Protein 4ZR1 (pdb70)

Organism: Saccharomyces cerevisiae (strain ATCC 204508 / S288c) (NCBI:txid559292)

Solvent-accessible surface area: 27448 Å² total; per-residue (Å²): 138,52,47,3,56,13,63,145,89,44,52,57,128,115,102,27,52,97,58,23,91,53,91,90,12,108,162,91,3,122,7,1,33,1,82,150,46,0,10,105,41,0,65,187,25,140,30,139,19,40,14,0,14,5,1,0,0,1,4,4,18,51,14,213,42,22,0,26,7,71,52,74,142,53,22,35,50,18,79,12,13,109,108,28,0,26,51,29,36,64,56,26,8,104,136,17,24,36,32,0,58,164,62,35,91,108,140,125,0,60,124,23,36,75,48,5,48,110,76,23,29,69,39,6,6,22,44,4,60,94,69,14,11,76,16,92,162,19,71,119,39,38,132,18,1,7,70,8,0,76,42,12,0,10,8,2,0,1,3,23,5,101,79,21,13,4,30,30,39,34,40,14,40,29,37,20,15,76,75,85,133,102,38,54,81,126,63,72,101,76,117,0,40,0,9,18,0,0,20,6,75,2,2,6,54,16,1,24,21,5,13,64,0,10,57,33,182,11,67,93,166,42,119,154,22,38,92,8,1,13,2,0,3,14,3,7,13,87,35,0,8,2,1,42,42,81,105,28,0,108,84,98,62,10,82,5,15,122,136,13,93,79,6,133,56,66,24,73,60,24,130,91,89,209,172,49,42,3,67,9,70,147,115,47,62,58,96,118,78,24,66,74,54,23,94,49,72,93,9,83,151,88,2,96,7,1,14,1,90,104,45,0,9,116,26,0,57,209,16,146,35,136,24,41,14,0,15,8,1,0,0,2,4,3,19,52,17,214,36,21,0,34,5,51,49,78,132,50,20,31,46,19,89,8,12,105,113,28,0,23,60,23,36,64,55,20,8,105,135,20,25,24,25,0,60,168,74,32,100,111,147,68,0,60,117,25,38,80,55,7,47,111,70,22,31,73,38,7,7,23,38,6,67,95,63,16,11,77,16,96,165,17,73,113,40,36,129,19,1,7,69,7,0,66,26,10,0,9,10,2,0,4,2,32,12,106,77,22,11,3,21,27,42,32,37,16,43,22,33,23,15,80,69,68,136,103,38,52,77,132,69,71,98,74,102,0,42,0,13,22,0,0,17,5,72,2,6,8,53,18,1,24,26,4,12,64,1,9,57,41,147,9,63,100,155,49,105,134,20,11,121,8,0,6,20,0,2,14,15,8,15,89,41,0,10,3,1,43,42,69,95,28,0,101,77,103,60,10,93,10,14,144,140,28,90,77,6,147,45,59,26,62,62,27,131,99,78,152,241

B-factor: mean 84.88, std 21.83, range [46.1, 182.09]

GO terms:
  GO:0006673 inositol phosphoceramide metabolic process (P, IGI)
  GO:0080132 fatty acid 2-hydroxylase activity (F, IMP)
  GO:0102772 sphingolipid C4-monooxygenase activity (F, IMP)
  GO:0005783 endoplasmic reticulum (C, HDA)
  GO:0006673 inositol phosphoceramide metabolic process (P, IMP)
  GO:0000038 very long-chain fatty acid metabolic process (P, IMP)
  GO:0008270 zinc ion binding (F, IDA)
  GO:0046513 ceramide biosynthetic process (P, IMP)

InterPro domains:
  IPR001199 Cytochrome b5-like heme/steroid binding domain [PF00173] (14-90)
  IPR001199 Cytochrome b5-like heme/steroid binding domain [PR00363] (35-45)
  IPR001199 Cytochrome b5-like heme/steroid binding domain [PR00363] (45-59)
  IPR001199 Cytochrome b5-like heme/steroid binding domain [PS50255] (9-90)
  IPR001199 Cytochrome b5-like heme/steroid binding domain [SM01117] (12-90)
  IPR006694 Fatty acid hydroxylase [PF04116] (229-370)
  IPR014430 Sterol desaturase Scs7 [PIRSF005149] (2-384)
  IPR014430 Sterol desaturase Scs7 [PTHR12863] (12-370)
  IPR018506 Cytochrome b5, heme-binding site [PS00191] (41-48)
  IPR036400 Cytochrome b5-like heme/steroid binding domain superfamily [G3DSA:3.10.120.10] (3-91)
  IPR036400 Cytochrome b5-like heme/steroid binding domain superfamily [SSF55856] (6-95)

Radius of gyration: 26.5 Å; Cα contacts (8 Å, |Δi|>4): 836; chains: 2; bounding box: 60×78×60 Å

Secondary structure (DSSP, 8-state):
--TTS--SS---GGGGSPPP-HHHHHHHH-S--TTS-HHHHHHT----HHHHHHHHTS-----SS---SS-STTGGGG---TTHHHHHHHHHHHHHHHHHHHHS-HHHHHHHHHHHHHHHHHHHHHIIIIIIT-GGG--S-HHHHHHHIIIIIHHHH-TT-TTSSSPPHHHHHHHHHHHHHHHHHHS-HHHHHHHHHHHHHHHHHHHHHHHHHHS----HHHHHHHHHHHHHHHT-SSS---SS-SHHHHHTT----TTPPPPP--EETTEE--/--TTS--SS---GGGSSPPPPHHHHHHHH-S--TTS-HHHHHHT----HHHHHHHHTS-----SS---SSSSTTGGGG---TTHHHHHHHHHHHHHHHHHHTTS-HHHHHHHHHHHHHHHHHHHHHIIIIIIT-GGG--S-HHHHHHHIIIIIHHHHSTT-TTSSSPPHHHHHHHHHHHHHHHHHHS-HHHHHHHHHHHHHHHHHHHHHHHHHHH----GGGHHHHHHHHHHHHT-TTS---SS-SHHHHHTT----TT-------EETTEE---

Nearest PDB structures (foldseek):
  4zr0-assembly1_A  TM=1.002E+00  e=5.124E-41  Saccharomyces cerevisiae S288C
  4zr0-assembly1_A  TM=1.000E+00  e=2.559E-38  Saccharomyces cerevisiae S288C

Sequence (549 aa):
FDSTTFVKELPAEEKLSIATDYSNDYKKHKFLDLNRPLLMQILRSDFKKDFYVDQIHRPRHYGKGSAPLFGNFLEPLTKTAWWVVPVAWLPVVVYHMGVALKNMNQLFACFLFCVGVFVWTLIEYGLHRFLFHFDDWLPESNIAFATHFLLHGCHHYLPMDKYRLVMPPTLFVILCAPFYKLVFALLPLYWAYAGFAGGLFGYVCYDECHFFLHHSKLPPFMRKLKKYHLEHHYKNYQLGFGVTSWFWDEVFGTYLGPDAPLSKMKYESGLEVLFDSTTFVKELPAEEKLSIATDYSNDYKKHKFLDLNRPLLMQILRSDFKKDFYVDQIHRPRHYGKGSAPLFGNFLEPLTKTAWWVVPVAWLPVVVYHMGVALKNMNQLFACFLFCVGVFVWTLIEYGLHRFLFHFDDWLPESNIAFATHFLLHGCHHYLPMDKYRLVMPPTLFVILCAPFYKLVFALLPLYWAYAGFAGGLFGYVCYDECHFFLHHSKLPPFMRKLKKYHLEHHYKNYQLGFGVTSWFWDEVFGTYLGPDAPLSKMKYESGLEVLF

Structure (mmCIF, N/CA/C/O backbone):
data_4ZR1
#
_entry.id   4ZR1
#
_cell.length_a   202.762
_cell.length_b   202.762
_cell.length_c   202.762
_cell.angle_alpha   90.00
_cell.angle_beta   90.00
_cell.angle_gamma   90.00
#
_symmetry.space_group_name_H-M   'I 21 3'
#
loop_
_entity.id
_entity.type
_entity.pdbx_description
1 polymer 'Ceramide very long chain fatty acid hydroxylase SCS7'
2 non-polymer 'ZINC ION'
3 non-polymer 'octyl beta-D-glucopyranoside'
4 non-polymer TRIDECANE
#
loop_
_atom_site.group_PDB
_atom_site.id
_atom_site.type_symbol
_atom_site.label_atom_id
_atom_site.label_alt_id
_atom_site.label_comp_id
_atom_site.label_asym_id
_atom_site.label_entity_id
_atom_site.label_seq_id
_atom_site.pdbx_PDB_ins_code
_atom_site.Cartn_x
_atom_site.Cartn_y
_atom_site.Cartn_z
_atom_site.occupancy
_atom_site.B_iso_or_equiv
_atom_site.auth_seq_id
_atom_site.auth_comp_id
_atom_site.auth_asym_id
_atom_site.auth_atom_id
_atom_site.pdbx_PDB_model_num
ATOM 1 N N . PHE A 1 23 ? 65.845 22.933 119.836 1.00 138.63 117 PHE A N 1
ATOM 2 C CA . PHE A 1 23 ? 64.403 22.812 120.017 1.00 149.83 117 PHE A CA 1
ATOM 3 C C . PHE A 1 23 ? 63.891 23.892 120.956 1.00 153.22 117 PHE A C 1
ATOM 4 O O . PHE A 1 23 ? 63.382 24.917 120.511 1.00 158.76 117 PHE A O 1
ATOM 6 N N . ASP A 1 24 ? 64.026 23.653 122.258 1.00 150.58 118 ASP A N 1
ATOM 7 C CA . ASP A 1 24 ? 63.683 24.653 123.264 1.00 145.63 118 ASP A CA 1
ATOM 8 C C . ASP A 1 24 ? 64.887 25.552 123.553 1.00 134.66 118 ASP A C 1
ATOM 9 O O . ASP A 1 24 ? 65.956 25.069 123.933 1.00 139.90 118 ASP A O 1
ATOM 14 N N . SER A 1 25 ? 64.711 26.858 123.375 1.00 113.02 119 SER A N 1
ATOM 15 C CA . SER A 1 25 ? 65.840 27.784 123.423 1.00 95.54 119 SER A CA 1
ATOM 16 C C . SER A 1 25 ? 66.341 28.029 124.837 1.00 87.14 119 SER A C 1
ATOM 17 O O . SER A 1 25 ? 67.458 28.507 125.030 1.00 84.64 119 SER A O 1
ATOM 20 N N . THR A 1 26 ? 65.508 27.707 125.819 1.00 87.78 120 THR A N 1
ATOM 21 C CA . THR A 1 26 ? 65.831 27.959 127.221 1.00 89.06 120 THR A CA 1
ATOM 22 C C . THR A 1 26 ? 66.785 26.920 127.783 1.00 93.45 120 THR A C 1
ATOM 23 O O . THR A 1 26 ? 67.206 27.022 128.931 1.00 96.10 120 THR A O 1
ATOM 27 N N . THR A 1 27 ? 67.117 25.916 126.976 1.00 100.27 121 THR A N 1
ATOM 28 C CA . THR A 1 27 ? 67.990 24.847 127.427 1.00 102.82 121 THR A CA 1
ATOM 29 C C . THR A 1 27 ? 69.367 25.005 126.792 1.00 102.45 121 THR A C 1
ATOM 30 O O . THR A 1 27 ? 69.507 24.996 125.566 1.00 102.84 121 THR A O 1
ATOM 34 N N . PHE A 1 28 ? 70.372 25.165 127.647 1.00 92.87 122 PHE A N 1
ATOM 35 C CA . PHE A 1 28 ? 71.754 25.289 127.223 1.00 103.41 122 PHE A CA 1
ATOM 36 C C . PHE A 1 28 ? 72.204 24.023 126.495 1.00 109.39 122 PHE A C 1
ATOM 37 O O . PHE A 1 28 ? 71.719 22.933 126.790 1.00 116.32 122 PHE A O 1
ATOM 45 N N . VAL A 1 29 ? 73.109 24.172 125.530 1.00 103.22 123 VAL A N 1
ATOM 46 C CA . VAL A 1 29 ? 73.594 23.033 124.754 1.00 111.34 123 VAL A C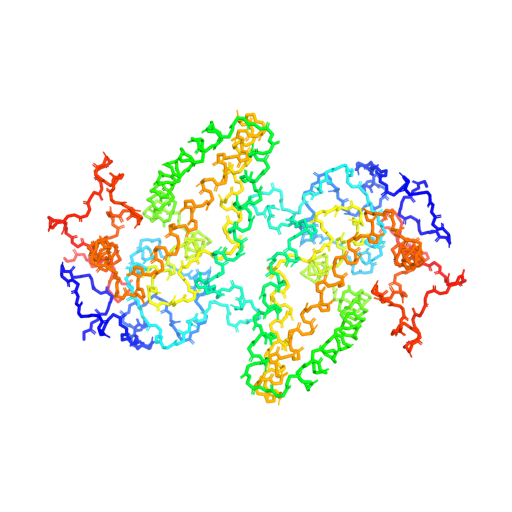A 1
ATOM 47 C C . VAL A 1 29 ? 75.120 22.924 124.831 1.00 113.87 123 VAL A C 1
ATOM 48 O O . VAL A 1 29 ? 75.810 23.933 124.980 1.00 114.67 123 VAL A O 1
ATOM 52 N N . LYS A 1 30 ? 75.645 21.701 124.742 1.00 113.24 124 LYS A N 1
ATOM 53 C CA . LYS A 1 30 ? 77.087 21.503 124.814 1.00 112.45 124 LYS A CA 1
ATOM 54 C C . LYS A 1 30 ? 77.707 22.029 123.531 1.00 112.79 124 LYS A C 1
ATOM 55 O O . LYS A 1 30 ? 78.849 22.478 123.533 1.00 117.58 124 LYS A O 1
ATOM 61 N N . GLU A 1 31 ? 76.946 21.986 122.441 1.00 110.33 125 GLU A N 1
ATOM 62 C CA . GLU A 1 31 ? 77.415 22.497 121.163 1.00 116.56 125 GLU A CA 1
ATOM 63 C C . GLU A 1 31 ? 76.308 23.324 120.515 1.00 109.99 125 GLU A C 1
ATOM 64 O O . GLU A 1 31 ? 75.138 22.953 120.554 1.00 108.89 125 GLU A O 1
ATOM 70 N N . LEU A 1 32 ? 76.689 24.468 119.958 1.00 104.12 126 LEU A N 1
ATOM 71 C CA . LEU A 1 32 ? 75.753 25.380 119.310 1.00 101.59 126 LEU A CA 1
ATOM 72 C C . LEU A 1 32 ? 74.951 24.680 118.221 1.00 104.48 126 LEU A C 1
ATOM 73 O O . LEU A 1 32 ? 75.493 23.853 117.491 1.00 111.36 126 LEU A O 1
ATOM 78 N N . PRO A 1 33 ? 73.654 25.007 118.115 1.00 101.23 127 PRO A N 1
ATOM 79 C CA . PRO A 1 33 ? 72.796 24.516 117.035 1.00 106.27 127 PRO A CA 1
ATOM 80 C C . PRO A 1 33 ? 72.954 25.362 115.778 1.00 114.15 127 PRO A C 1
ATOM 81 O O . PRO A 1 33 ? 73.886 26.163 115.690 1.00 113.36 127 PRO A O 1
ATOM 85 N N . ALA A 1 34 ? 72.045 25.185 114.824 1.00 118.56 128 ALA A N 1
ATOM 86 C CA . ALA A 1 34 ? 72.100 25.916 113.565 1.00 116.17 128 ALA A CA 1
ATOM 87 C C . ALA A 1 34 ? 71.815 27.391 113.790 1.00 122.82 128 ALA A C 1
ATOM 88 O O . ALA A 1 34 ? 71.043 27.750 114.680 1.00 126.42 128 ALA A O 1
ATOM 90 N N . GLU A 1 35 ? 72.441 28.234 112.979 1.00 126.37 129 GLU A N 1
ATOM 91 C CA . GLU A 1 35 ? 72.226 29.670 113.015 1.00 128.55 129 GLU A CA 1
ATOM 92 C C . GLU A 1 35 ? 70.726 30.048 113.030 1.00 126.98 129 GLU A C 1
ATOM 93 O O . GLU A 1 35 ? 70.321 30.962 113.741 1.00 130.32 129 GLU A O 1
ATOM 99 N N . GLU A 1 36 ? 69.907 29.321 112.274 1.00 122.67 130 GLU A N 1
ATOM 100 C CA . GLU A 1 36 ? 68.507 29.686 112.076 1.00 127.43 130 GLU A CA 1
ATOM 101 C C . GLU A 1 36 ? 67.596 29.180 113.183 1.00 128.63 130 GLU A C 1
ATOM 102 O O . GLU A 1 36 ? 66.427 29.578 113.254 1.00 127.98 130 GLU A O 1
ATOM 108 N N . LYS A 1 37 ? 68.130 28.318 114.049 1.00 125.71 131 LYS A N 1
ATOM 109 C CA . LYS A 1 37 ? 67.430 27.932 115.274 1.00 122.58 131 LYS A CA 1
ATOM 110 C C . LYS A 1 37 ? 67.536 29.025 116.342 1.00 118.74 131 LYS A C 1
ATOM 111 O O . LYS A 1 37 ? 66.871 28.961 117.380 1.00 127.18 131 LYS A O 1
ATOM 117 N N . LEU A 1 38 ? 68.363 30.031 116.079 1.00 101.37 132 LEU A N 1
ATOM 118 C CA . LEU A 1 38 ? 68.544 31.120 117.024 1.00 96.37 132 LEU A CA 1
ATOM 119 C C . LEU A 1 38 ? 67.654 32.324 116.721 1.00 92.16 132 LEU A C 1
ATOM 120 O O . LEU A 1 38 ? 67.689 33.316 117.450 1.00 87.49 132 LEU A O 1
ATOM 125 N N . SER A 1 39 ? 66.862 32.233 115.655 1.00 89.57 133 SER A N 1
ATOM 126 C CA . SER A 1 39 ? 65.891 33.274 115.323 1.00 87.64 133 SER A CA 1
ATOM 127 C C . SER A 1 39 ? 64.467 32.725 115.309 1.00 88.72 133 SER A C 1
ATOM 128 O O . SER A 1 39 ? 63.533 33.390 114.843 1.00 82.31 133 SER A O 1
ATOM 131 N N . ILE A 1 40 ? 64.305 31.508 115.822 1.00 88.21 134 ILE A N 1
ATOM 132 C CA . ILE A 1 40 ? 62.980 30.915 115.970 1.00 94.58 134 ILE A CA 1
ATOM 133 C C . ILE A 1 40 ? 62.168 31.627 117.051 1.00 92.11 134 ILE A C 1
ATOM 134 O O . ILE A 1 40 ? 62.534 31.613 118.232 1.00 87.32 134 ILE A O 1
ATOM 139 N N . ALA A 1 41 ? 61.067 32.245 116.640 1.00 92.31 135 ALA A N 1
ATOM 140 C CA . ALA A 1 41 ? 60.245 33.023 117.556 1.00 91.66 135 ALA A CA 1
ATOM 141 C C . ALA A 1 41 ? 59.690 32.154 118.680 1.00 89.74 135 ALA A C 1
ATOM 142 O O . ALA A 1 41 ? 59.199 31.056 118.446 1.00 95.25 135 ALA A O 1
ATOM 144 N N . THR A 1 42 ? 59.788 32.655 119.903 1.00 88.13 136 THR A N 1
ATOM 145 C CA . THR A 1 42 ? 59.209 31.993 121.060 1.00 82.46 136 THR A CA 1
ATOM 146 C C . THR A 1 42 ? 57.691 32.093 120.999 1.00 83.72 136 THR A C 1
ATOM 147 O O . THR A 1 42 ? 57.162 33.139 120.629 1.00 86.37 136 THR A O 1
ATOM 151 N N . ASP A 1 43 ? 56.999 30.995 121.316 1.00 87.13 137 ASP A N 1
ATOM 152 C CA . ASP A 1 43 ? 55.562 31.025 121.598 1.00 91.27 137 ASP A CA 1
ATOM 153 C C . ASP A 1 43 ? 55.339 31.725 122.942 1.00 91.04 137 ASP A C 1
ATOM 154 O O . ASP A 1 43 ? 55.732 31.195 123.980 1.00 104.05 137 ASP A O 1
ATOM 159 N N . TYR A 1 44 ? 54.711 32.901 122.935 1.00 72.89 138 TYR A N 1
ATOM 160 C CA . TYR A 1 44 ? 54.634 33.706 124.158 1.00 77.02 138 TYR A CA 1
ATOM 161 C C . TYR A 1 44 ? 53.801 33.009 125.238 1.00 90.12 138 TYR A C 1
ATOM 162 O O . TYR A 1 44 ? 54.290 32.785 126.350 1.00 94.27 138 TYR A O 1
ATOM 171 N N . SER A 1 45 ? 52.551 32.671 124.909 1.00 94.73 139 SER A N 1
ATOM 172 C CA . SER A 1 45 ? 51.659 31.991 125.851 1.00 90.55 139 SER A CA 1
ATOM 173 C C . SER A 1 45 ? 52.274 30.733 126.445 1.00 86.51 139 SER A C 1
ATOM 174 O O . SER A 1 45 ? 52.247 30.533 127.659 1.00 93.75 139 SER A O 1
ATOM 177 N N . ASN A 1 46 ? 52.826 29.885 125.593 1.00 84.88 140 ASN A N 1
ATOM 178 C CA . ASN A 1 46 ? 53.414 28.642 126.067 1.00 94.82 140 ASN A CA 1
ATOM 179 C C . ASN A 1 46 ? 54.530 28.924 127.063 1.00 89.69 140 ASN A C 1
ATOM 180 O O . ASN A 1 46 ? 54.590 28.322 128.142 1.00 86.87 140 ASN A O 1
ATOM 185 N N . ASP A 1 47 ? 55.387 29.872 126.699 1.00 85.69 141 ASP A N 1
ATOM 186 C CA . ASP A 1 47 ? 56.568 30.209 127.478 1.00 86.10 141 ASP A CA 1
ATOM 187 C C . ASP A 1 47 ? 56.212 30.762 128.861 1.00 87.08 141 ASP A C 1
ATOM 188 O O . ASP A 1 47 ? 56.863 30.427 129.852 1.00 92.51 141 ASP A O 1
ATOM 193 N N . TYR A 1 48 ? 55.183 31.602 128.934 1.00 78.09 142 TYR A N 1
ATOM 194 C CA . TYR A 1 48 ? 54.765 32.144 130.221 1.00 75.77 142 TYR A CA 1
ATOM 195 C C . TYR A 1 48 ? 54.196 31.039 131.099 1.00 83.42 142 TYR A C 1
ATOM 196 O O . TYR A 1 48 ? 54.551 30.919 132.268 1.00 92.45 142 TYR A O 1
ATOM 205 N N . LYS A 1 49 ? 53.329 30.215 130.525 1.00 89.18 143 LYS A N 1
ATOM 206 C CA . LYS A 1 49 ? 52.716 29.134 131.279 1.00 95.95 143 LYS A CA 1
ATOM 207 C C . LYS A 1 49 ? 53.756 28.114 131.729 1.00 94.20 143 LYS A C 1
ATOM 208 O O . LYS A 1 49 ? 53.676 27.591 132.838 1.00 101.81 143 LYS A O 1
ATOM 214 N N . LYS A 1 50 ? 54.737 27.842 130.875 1.00 89.05 144 LYS A N 1
ATOM 215 C CA . LYS A 1 50 ? 55.721 26.808 131.172 1.00 80.88 144 LYS A CA 1
ATOM 216 C C . LYS A 1 50 ? 56.717 27.232 132.252 1.00 88.21 144 LYS A C 1
ATOM 217 O O . LYS A 1 50 ? 56.940 26.496 133.204 1.00 95.30 144 LYS A O 1
ATOM 223 N N . HIS A 1 51 ? 57.304 28.417 132.119 1.00 82.81 145 HIS A N 1
ATOM 224 C CA . HIS A 1 51 ? 58.388 28.823 133.015 1.00 80.62 145 HIS A CA 1
ATOM 225 C C . HIS A 1 51 ? 57.941 29.810 134.094 1.00 89.50 145 HIS A C 1
ATOM 226 O O . HIS A 1 51 ? 58.681 30.069 135.048 1.00 90.63 145 HIS A O 1
ATOM 233 N N . LYS A 1 52 ? 56.731 30.348 133.943 1.00 86.82 146 LYS A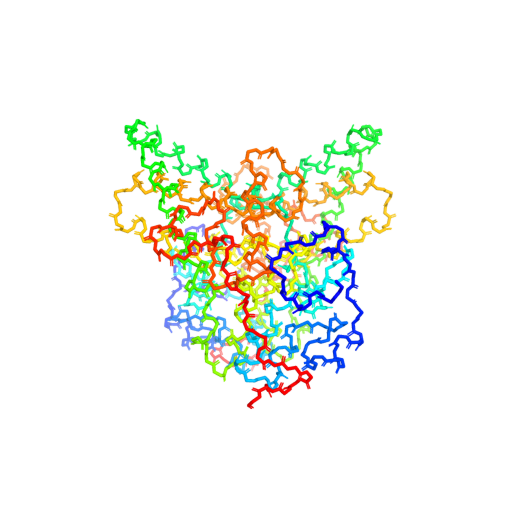 N 1
ATOM 234 C CA . LYS A 1 52 ? 56.136 31.238 134.943 1.00 94.29 146 LYS A CA 1
ATOM 235 C C . LYS A 1 52 ? 57.041 32.433 135.241 1.00 98.62 146 LYS A C 1
ATOM 236 O O . LYS A 1 52 ? 57.241 32.807 136.395 1.00 111.10 146 LYS A O 1
ATOM 242 N N . PHE A 1 53 ? 57.581 33.033 134.188 1.00 96.66 147 PHE A N 1
ATOM 243 C CA . PHE A 1 53 ? 58.558 34.106 134.340 1.00 92.57 147 PHE A CA 1
ATOM 244 C C . PHE A 1 53 ? 58.037 35.458 133.837 1.00 88.47 147 PHE A C 1
ATOM 245 O O . PHE A 1 53 ? 57.359 36.176 134.558 1.00 86.97 147 PHE A O 1
ATOM 253 N N . LEU A 1 54 ? 58.372 35.809 132.602 1.00 82.35 148 LEU A N 1
ATOM 254 C CA . LEU A 1 54 ? 57.871 37.035 132.006 1.00 72.10 148 LEU A CA 1
ATOM 255 C C . LEU A 1 54 ? 56.983 36.725 130.803 1.00 77.13 148 LEU A C 1
ATOM 256 O O . LEU A 1 54 ? 57.238 35.790 130.038 1.00 80.63 148 LEU A O 1
ATOM 261 N N . ASP A 1 55 ? 55.936 37.520 130.646 1.00 78.17 149 ASP A N 1
ATOM 262 C CA . ASP A 1 55 ? 55.052 37.405 129.502 1.00 72.70 149 ASP A CA 1
ATOM 263 C C . ASP A 1 55 ? 55.577 38.322 128.413 1.00 77.11 149 ASP A C 1
ATOM 264 O O . ASP A 1 55 ? 55.419 39.543 128.493 1.00 75.23 149 ASP A O 1
ATOM 269 N N . LEU A 1 56 ? 56.212 37.726 127.405 1.00 73.02 150 LEU A N 1
ATOM 270 C CA . LEU A 1 56 ? 56.780 38.488 126.286 1.00 64.52 150 LEU A CA 1
ATOM 271 C C . LEU A 1 56 ? 55.782 39.387 125.561 1.00 74.12 150 LEU A C 1
ATOM 272 O O . LEU A 1 56 ? 56.176 40.328 124.886 1.00 92.47 150 LEU A O 1
ATOM 277 N N . ASN A 1 57 ? 54.499 39.077 125.699 1.00 70.34 151 ASN A N 1
ATOM 278 C CA . ASN A 1 57 ? 53.436 39.798 125.015 1.00 74.02 151 ASN A CA 1
ATOM 279 C C . ASN A 1 57 ? 53.176 41.155 125.688 1.00 76.74 151 ASN A C 1
ATOM 280 O O . ASN A 1 57 ? 52.576 42.064 125.100 1.00 92.60 151 ASN A O 1
ATOM 285 N N . ARG A 1 58 ? 53.669 41.301 126.910 1.00 69.93 152 ARG A N 1
ATOM 286 C CA . ARG A 1 58 ? 53.384 42.481 127.710 1.00 74.04 152 ARG A CA 1
ATOM 287 C C . ARG A 1 58 ? 54.698 43.168 128.057 1.00 75.05 152 ARG A C 1
ATOM 288 O O . ARG A 1 58 ? 55.720 42.493 128.176 1.00 77.88 152 ARG A O 1
ATOM 296 N N . PRO A 1 59 ? 54.681 44.506 128.219 1.00 76.95 153 PRO A N 1
ATOM 297 C CA . PRO A 1 59 ? 55.929 45.244 128.501 1.00 67.46 153 PRO A CA 1
ATOM 298 C C . PRO A 1 59 ? 56.690 44.613 129.666 1.00 73.72 153 PRO A C 1
ATOM 299 O O . PRO A 1 59 ? 56.089 44.315 130.702 1.00 78.75 153 PRO A O 1
ATOM 303 N N . LEU A 1 60 ? 57.989 44.398 129.475 1.00 78.63 154 LEU A N 1
ATOM 304 C CA . LEU A 1 60 ? 58.804 43.576 130.368 1.00 74.20 154 LEU A CA 1
ATOM 305 C C . LEU A 1 60 ? 59.251 44.280 131.645 1.00 73.28 154 LEU A C 1
ATOM 306 O O . LEU A 1 60 ? 59.375 43.659 132.699 1.00 76.70 154 LEU A O 1
ATOM 311 N N . LEU A 1 61 ? 59.489 45.578 131.553 1.00 70.44 155 LEU A N 1
ATOM 312 C CA . LEU A 1 61 ? 60.091 46.310 132.660 1.00 71.41 155 LEU A CA 1
ATOM 313 C C . LEU A 1 61 ? 59.183 46.445 133.899 1.00 74.55 155 LEU A C 1
ATOM 314 O O . LEU A 1 61 ? 59.621 46.176 135.016 1.00 76.83 155 LEU A O 1
ATOM 319 N N . MET A 1 62 ? 57.930 46.858 133.719 1.00 76.77 156 MET A N 1
ATOM 320 C CA . MET A 1 62 ? 57.032 46.987 134.869 1.00 74.34 156 MET A CA 1
ATOM 321 C C . MET A 1 62 ? 56.757 45.613 135.446 1.00 73.87 156 MET A C 1
ATOM 322 O O . MET A 1 62 ? 56.594 45.428 136.653 1.00 77.00 156 MET A O 1
ATOM 327 N N . GLN A 1 63 ? 56.729 44.648 134.549 1.00 75.15 157 GLN A N 1
ATOM 328 C CA . GLN A 1 63 ? 56.496 43.260 134.875 1.00 70.56 157 GLN A CA 1
ATOM 329 C C . GLN A 1 63 ? 57.593 42.758 135.839 1.00 80.50 157 GLN A C 1
ATOM 330 O O . GLN A 1 63 ? 57.360 41.880 136.664 1.00 87.17 157 GLN A O 1
ATOM 336 N N . ILE A 1 64 ? 58.787 43.342 135.725 1.00 85.03 158 ILE A N 1
ATOM 337 C CA . ILE A 1 64 ? 59.919 43.040 136.603 1.00 81.68 158 ILE A CA 1
ATOM 338 C C . ILE A 1 64 ? 59.876 43.854 137.891 1.00 78.79 158 ILE A C 1
ATOM 339 O O . ILE A 1 64 ? 60.108 43.319 138.979 1.00 77.27 158 ILE A O 1
ATOM 344 N N . LEU A 1 65 ? 59.610 45.154 137.745 1.00 71.26 159 LEU A N 1
ATOM 345 C CA . LEU A 1 65 ? 59.454 46.066 138.878 1.00 79.89 159 LEU A CA 1
ATOM 346 C C . LEU A 1 65 ? 58.359 45.637 139.867 1.00 88.57 159 LEU A C 1
ATOM 347 O O . LEU A 1 65 ? 58.453 45.918 141.060 1.00 103.58 159 LEU A O 1
ATOM 352 N N . ARG A 1 66 ? 57.326 44.962 139.376 1.00 71.70 160 ARG A N 1
ATOM 353 C CA . ARG A 1 66 ? 56.208 44.580 140.221 1.00 70.38 160 ARG A CA 1
ATOM 354 C C . ARG A 1 66 ? 56.078 43.065 140.301 1.00 79.07 160 ARG A C 1
ATOM 355 O O . ARG A 1 66 ? 54.986 42.518 140.172 1.00 93.98 160 ARG A O 1
ATOM 363 N N . SER A 1 67 ? 57.195 42.385 140.516 1.00 78.32 161 SER A N 1
ATOM 364 C CA . SER A 1 67 ? 57.198 40.928 140.495 1.00 82.06 161 SER A CA 1
ATOM 365 C C . SER A 1 67 ? 57.295 40.343 141.895 1.00 86.53 161 SER A C 1
ATOM 366 O O . SER A 1 67 ? 57.557 41.062 142.857 1.00 92.87 161 SER A O 1
ATOM 369 N N . ASP A 1 68 ? 57.080 39.035 142.001 1.00 89.13 162 ASP A N 1
ATOM 370 C CA . ASP A 1 68 ? 57.273 38.319 143.259 1.00 97.39 162 ASP A CA 1
ATOM 371 C C . ASP A 1 68 ? 58.436 37.342 143.090 1.00 103.75 162 ASP A C 1
ATOM 372 O O . ASP A 1 68 ? 58.477 36.274 143.704 1.00 113.19 162 ASP A O 1
ATOM 377 N N . PHE A 1 69 ? 59.381 37.725 142.239 1.00 100.37 163 PHE A N 1
ATOM 378 C CA . PHE A 1 69 ? 60.576 36.926 142.012 1.00 104.77 163 PHE A CA 1
ATOM 379 C C . PHE A 1 69 ? 61.516 37.012 143.203 1.00 95.74 163 PHE A C 1
ATOM 380 O O . PHE A 1 69 ? 61.689 38.076 143.800 1.00 91.85 163 PHE A O 1
ATOM 388 N N . LYS A 1 70 ? 62.146 35.900 143.539 1.00 92.46 164 LYS A N 1
ATOM 389 C CA . LYS A 1 70 ? 63.346 35.993 144.344 1.00 87.40 164 LYS A CA 1
ATOM 390 C C . LYS A 1 70 ? 64.557 35.853 143.434 1.00 88.25 164 LYS A C 1
ATOM 391 O O . LYS A 1 70 ? 64.470 35.292 142.336 1.00 93.19 164 LYS A O 1
ATOM 397 N N . LYS A 1 71 ? 65.673 36.404 143.900 1.00 85.38 165 LYS A N 1
ATOM 398 C CA . LYS A 1 71 ? 66.874 36.600 143.095 1.00 84.56 165 LYS A CA 1
ATOM 399 C C . LYS A 1 71 ? 67.309 35.375 142.296 1.00 87.27 165 LYS A C 1
ATOM 400 O O . LYS A 1 71 ? 67.594 35.480 141.107 1.00 94.80 165 LYS A O 1
ATOM 406 N N . ASP A 1 72 ? 67.362 34.217 142.941 1.00 88.73 166 ASP A N 1
ATOM 407 C CA . ASP A 1 72 ? 67.860 33.017 142.278 1.00 98.69 166 ASP A CA 1
ATOM 408 C C . ASP A 1 72 ? 67.011 32.636 141.071 1.00 94.53 166 ASP A C 1
ATOM 409 O O . ASP A 1 72 ? 67.516 32.075 140.100 1.00 92.85 166 ASP A O 1
ATOM 414 N N . PHE A 1 73 ? 65.724 32.953 141.133 1.00 96.04 167 PHE A N 1
ATOM 415 C CA . PHE A 1 73 ? 64.809 32.631 140.047 1.00 89.97 167 PHE A CA 1
ATOM 416 C C . PHE A 1 73 ? 64.975 33.607 138.890 1.00 93.11 167 PHE A C 1
ATOM 417 O O . PHE A 1 73 ? 65.005 33.210 137.720 1.00 96.08 167 PHE A O 1
ATOM 425 N N . TYR A 1 74 ? 65.086 34.887 139.223 1.00 86.64 168 TYR A N 1
ATOM 426 C CA . TYR A 1 74 ? 65.337 35.904 138.215 1.00 78.03 168 TYR A CA 1
ATOM 427 C C . TYR A 1 74 ? 66.624 35.626 137.422 1.00 83.36 168 TYR A C 1
ATOM 428 O O . TYR A 1 74 ? 66.618 35.703 136.188 1.00 80.90 168 TYR A O 1
ATOM 437 N N . VAL A 1 75 ? 67.721 35.311 138.121 1.00 86.90 169 VAL A N 1
ATOM 438 C CA . VAL A 1 75 ? 69.008 35.101 137.449 1.00 82.81 169 VAL A CA 1
ATOM 439 C C . VAL A 1 75 ? 68.985 33.814 136.638 1.00 79.81 169 VAL A C 1
ATOM 440 O O . VAL A 1 75 ? 69.588 33.738 135.578 1.00 82.91 169 VAL A O 1
ATOM 444 N N . ASP A 1 76 ? 68.269 32.809 137.122 1.00 89.10 170 ASP A N 1
ATOM 445 C CA . ASP A 1 76 ? 68.205 31.547 136.410 1.00 91.03 170 ASP A CA 1
ATOM 446 C C . ASP A 1 76 ? 67.407 31.706 135.128 1.00 94.89 170 ASP A C 1
ATOM 447 O O . ASP A 1 76 ? 67.675 31.054 134.125 1.00 95.95 170 ASP A O 1
ATOM 452 N N . GLN A 1 77 ? 66.424 32.591 135.164 1.00 99.24 171 GLN A N 1
ATOM 453 C CA . GLN A 1 77 ? 65.454 32.660 134.088 1.00 89.17 171 GLN A CA 1
ATOM 454 C C . GLN A 1 77 ? 65.833 33.672 133.010 1.00 80.20 171 GLN A C 1
ATOM 455 O O . GLN A 1 77 ? 65.590 33.438 131.826 1.00 79.41 171 GLN A O 1
ATOM 461 N N . ILE A 1 78 ? 66.430 34.787 133.426 1.00 77.79 172 ILE A N 1
ATOM 462 C CA . ILE A 1 78 ? 66.809 35.865 132.510 1.00 83.47 172 ILE A CA 1
ATOM 463 C C . ILE A 1 78 ? 67.933 35.453 131.552 1.00 89.33 172 ILE A C 1
ATOM 464 O O . ILE A 1 78 ? 68.055 36.015 130.462 1.00 87.95 172 ILE A O 1
ATOM 469 N N . HIS A 1 79 ? 68.745 34.472 131.958 1.00 91.20 173 HIS A N 1
ATOM 470 C CA . HIS A 1 79 ? 69.859 34.001 131.136 1.00 82.50 173 HIS A CA 1
ATOM 471 C C . HIS A 1 79 ? 69.475 32.781 130.294 1.00 78.80 173 HIS A C 1
ATOM 472 O O . HIS A 1 79 ? 70.301 32.228 129.573 1.00 74.94 173 HIS A O 1
ATOM 479 N N . ARG A 1 80 ? 68.222 32.354 130.381 1.00 78.73 174 ARG A N 1
ATOM 480 C CA . ARG A 1 80 ? 67.747 31.322 129.473 1.00 80.61 174 ARG A CA 1
ATOM 481 C C . ARG A 1 80 ? 67.010 32.022 128.341 1.00 83.95 174 ARG A C 1
ATOM 482 O O . ARG A 1 80 ? 65.936 32.580 128.547 1.00 92.56 174 ARG A O 1
ATOM 490 N N . PRO A 1 81 ? 67.620 32.031 127.143 1.00 80.56 175 PRO A N 1
ATOM 491 C CA . PRO A 1 81 ? 67.207 32.953 126.078 1.00 76.45 175 PRO A CA 1
ATOM 492 C C . PRO A 1 81 ? 65.851 32.661 125.445 1.00 78.31 175 PRO A C 1
ATOM 493 O O . PRO A 1 81 ? 65.421 31.516 125.341 1.00 83.96 175 PRO A O 1
ATOM 497 N N . ARG A 1 82 ? 65.183 33.726 125.025 1.00 74.57 176 ARG A N 1
ATOM 498 C CA . ARG A 1 82 ? 63.988 33.606 124.214 1.00 74.79 176 ARG A CA 1
ATOM 499 C C . ARG A 1 82 ? 64.209 34.421 122.944 1.00 76.26 176 ARG A C 1
ATOM 500 O O . ARG A 1 82 ? 65.268 35.020 122.764 1.00 90.21 176 ARG A O 1
ATOM 508 N N . HIS A 1 83 ? 63.215 34.441 122.065 1.00 73.44 177 HIS A N 1
ATOM 509 C CA . HIS A 1 83 ? 63.272 35.260 120.862 1.00 72.11 177 HIS A CA 1
ATOM 510 C C . HIS A 1 83 ? 61.891 35.847 120.573 1.00 78.64 177 HIS A C 1
ATOM 511 O O . HIS A 1 83 ? 60.905 35.115 120.481 1.00 84.17 177 HIS A O 1
ATOM 518 N N . TYR A 1 84 ? 61.821 37.167 120.434 1.00 77.95 178 TYR A N 1
ATOM 519 C CA . TYR A 1 84 ? 60.548 37.842 120.167 1.00 69.98 178 TYR A CA 1
ATOM 520 C C . TYR A 1 84 ? 60.071 37.661 118.729 1.00 76.45 178 TYR A C 1
ATOM 521 O O . TYR A 1 84 ? 58.890 37.831 118.431 1.00 76.97 178 TYR A O 1
ATOM 530 N N . GLY A 1 85 ? 60.994 37.312 117.839 1.00 81.86 179 GLY A N 1
ATOM 531 C CA . GLY A 1 85 ? 60.693 37.225 116.425 1.00 79.29 179 GLY A CA 1
ATOM 532 C C . GLY A 1 85 ? 61.368 38.349 115.672 1.00 83.40 179 GLY A C 1
ATOM 533 O O . GLY A 1 85 ? 62.408 38.848 116.094 1.00 85.86 179 GLY A O 1
ATOM 534 N N . LYS A 1 86 ? 60.781 38.763 114.558 1.00 98.59 180 LYS A N 1
ATOM 535 C CA . LYS A 1 86 ? 61.454 39.714 113.686 1.00 103.65 180 LYS A CA 1
ATOM 536 C C . LYS A 1 86 ? 61.474 41.112 114.298 1.00 95.14 180 LYS A C 1
ATOM 537 O O . LYS A 1 86 ? 62.283 41.952 113.907 1.00 93.50 180 LYS A O 1
ATOM 543 N N . GLY A 1 87 ? 60.600 41.349 115.271 1.00 83.21 181 GLY A N 1
ATOM 544 C CA . GLY A 1 87 ? 60.515 42.647 115.919 1.00 77.15 181 GLY A CA 1
ATOM 545 C C . GLY A 1 87 ? 61.252 42.714 117.248 1.00 78.69 181 GLY A C 1
ATOM 546 O O . GLY A 1 87 ? 62.040 41.825 117.587 1.00 75.97 181 GLY A O 1
ATOM 547 N N . SER A 1 88 ? 60.996 43.778 118.003 1.00 77.20 182 SER A N 1
ATOM 548 C CA . SER A 1 88 ? 61.617 43.967 119.313 1.00 68.72 182 SER A CA 1
ATOM 549 C C . SER A 1 88 ? 60.576 43.999 120.421 1.00 67.64 182 SER A C 1
ATOM 550 O O . SER A 1 88 ? 59.634 44.781 120.361 1.00 73.12 182 SER A O 1
ATOM 553 N N . ALA A 1 89 ? 60.758 43.157 121.436 1.00 78.65 183 ALA A N 1
ATOM 554 C CA . ALA A 1 89 ? 59.844 43.104 122.589 1.00 68.59 183 ALA A CA 1
ATOM 555 C C . ALA A 1 89 ? 59.698 44.457 123.278 1.00 61.60 183 ALA A C 1
ATOM 556 O O . ALA A 1 89 ? 60.649 45.224 123.373 1.00 76.51 183 ALA A O 1
ATOM 558 N N . PRO A 1 90 ? 58.490 44.760 123.755 1.00 65.42 184 PRO A N 1
ATOM 559 C CA . PRO A 1 90 ? 58.279 46.046 124.424 1.00 70.96 184 PRO A CA 1
ATOM 560 C C . PRO A 1 90 ? 58.868 46.069 125.836 1.00 75.99 184 PRO A C 1
ATOM 561 O O . PRO A 1 90 ? 58.674 45.120 126.597 1.00 72.53 184 PRO A O 1
ATOM 565 N N . LEU A 1 91 ? 59.587 47.134 126.180 1.00 75.02 185 LEU A N 1
ATOM 566 C CA . LEU A 1 91 ? 60.087 47.285 127.543 1.00 66.48 185 LEU A CA 1
ATOM 567 C C . LEU A 1 91 ? 59.157 48.186 128.349 1.00 63.46 185 LEU A C 1
ATOM 568 O O . LEU A 1 91 ? 58.880 47.911 129.515 1.00 70.35 185 LEU A O 1
ATOM 573 N N . PHE A 1 92 ? 58.682 49.259 127.717 1.00 66.59 186 PHE A N 1
ATOM 574 C CA . PHE A 1 92 ? 57.740 50.189 128.336 1.00 68.40 186 PHE A CA 1
ATOM 575 C C . PHE A 1 92 ? 56.360 50.079 127.705 1.00 70.41 186 PHE A C 1
ATOM 576 O O . PHE A 1 92 ? 55.343 50.131 128.400 1.00 72.25 186 PHE A O 1
ATOM 584 N N . GLY A 1 93 ? 56.331 49.975 126.377 1.00 71.97 187 GLY A N 1
ATOM 585 C CA . GLY A 1 93 ? 55.081 49.883 125.641 1.00 74.07 187 GLY A CA 1
ATOM 586 C C . GLY A 1 93 ? 54.417 51.228 125.394 1.00 86.02 187 GLY A C 1
ATOM 587 O O . GLY A 1 93 ? 53.438 51.325 124.657 1.00 101.39 187 GLY A O 1
ATOM 588 N N . ASN A 1 94 ? 54.947 52.271 126.019 1.00 85.76 188 ASN A N 1
ATOM 589 C CA . ASN A 1 94 ? 54.443 53.622 125.830 1.00 78.52 188 ASN A CA 1
ATOM 590 C C . ASN A 1 94 ? 55.395 54.461 124.976 1.00 81.32 188 ASN A C 1
ATOM 591 O O . ASN A 1 94 ? 56.161 53.926 124.180 1.00 82.48 188 ASN A O 1
ATOM 596 N N . PHE A 1 95 ? 55.357 55.776 125.176 1.00 79.08 189 PHE A N 1
ATOM 597 C CA . PHE A 1 95 ? 56.093 56.719 124.340 1.00 75.70 189 PHE A CA 1
ATOM 598 C C . PHE A 1 95 ? 57.582 56.809 124.687 1.00 73.61 189 PHE A C 1
ATOM 599 O O . PHE A 1 95 ? 58.325 57.535 124.037 1.00 83.88 189 PHE A O 1
ATOM 607 N N . LEU A 1 96 ? 58.007 56.095 125.722 1.00 74.35 190 LEU A N 1
ATOM 608 C CA . LEU A 1 96 ? 59.417 56.032 126.087 1.00 70.60 190 LEU A CA 1
ATOM 609 C C . LEU A 1 96 ? 60.124 54.931 125.300 1.00 69.09 190 LEU A C 1
ATOM 610 O O . LEU A 1 96 ? 61.349 54.831 125.304 1.00 76.46 190 LEU A O 1
ATOM 615 N N . GLU A 1 97 ? 59.341 54.104 124.622 1.00 68.57 191 GLU A N 1
ATOM 616 C CA . GLU A 1 97 ? 59.887 52.951 123.924 1.00 68.77 191 GLU A CA 1
ATOM 617 C C . GLU A 1 97 ? 61.028 53.258 122.930 1.00 68.49 191 GLU A C 1
ATOM 618 O O . GLU A 1 97 ? 61.925 52.429 122.771 1.00 72.74 191 GLU A O 1
ATOM 624 N N . PRO A 1 98 ? 61.003 54.424 122.255 1.00 63.28 192 PRO A N 1
ATOM 625 C CA . PRO A 1 98 ? 62.131 54.687 121.351 1.00 58.78 192 PRO A CA 1
ATOM 626 C C . PRO A 1 98 ? 63.523 54.664 121.995 1.00 64.20 192 PRO A C 1
ATOM 627 O O . PRO A 1 98 ? 64.468 54.213 121.343 1.00 64.64 192 PRO A O 1
ATOM 631 N N . LEU A 1 99 ? 63.641 55.116 123.240 1.00 63.51 193 LEU A N 1
ATOM 632 C CA . LEU A 1 99 ? 64.908 55.085 123.972 1.00 62.82 193 LEU A CA 1
ATOM 633 C C . LEU A 1 99 ? 65.497 53.687 124.173 1.00 70.30 193 LEU A C 1
ATOM 634 O O . LEU A 1 99 ? 66.668 53.544 124.514 1.00 79.74 193 LEU A O 1
ATOM 639 N N . THR A 1 100 ? 64.687 52.656 123.989 1.00 73.33 194 THR A N 1
ATOM 640 C CA . THR A 1 100 ? 65.129 51.304 124.310 1.00 71.68 194 THR A CA 1
ATOM 641 C C . THR A 1 100 ? 65.616 50.607 123.057 1.00 68.07 194 THR A C 1
ATOM 642 O O . THR A 1 100 ? 65.992 49.444 123.100 1.00 71.49 194 THR A O 1
ATOM 646 N N . LYS A 1 101 ? 65.598 51.321 121.937 1.00 65.09 195 LYS A N 1
ATOM 647 C CA . LYS A 1 101 ? 65.979 50.731 120.658 1.00 71.06 195 LYS A CA 1
ATOM 648 C C . LYS A 1 101 ? 67.173 51.462 120.068 1.00 65.76 195 LYS A C 1
ATOM 649 O O . LYS A 1 101 ? 67.096 52.648 119.783 1.00 72.35 195 LYS A O 1
ATOM 655 N N . THR A 1 102 ? 68.295 50.768 119.918 1.00 62.03 196 THR A N 1
ATOM 656 C CA . THR A 1 102 ? 69.495 51.418 119.413 1.00 63.15 196 THR A CA 1
ATOM 657 C C . THR A 1 102 ? 70.157 50.522 118.380 1.00 66.98 196 THR A C 1
ATOM 658 O O . THR A 1 102 ? 70.533 49.385 118.676 1.00 72.44 196 THR A O 1
ATOM 662 N N . ALA A 1 103 ? 70.286 51.036 117.165 1.00 65.60 197 ALA A N 1
ATOM 663 C CA . ALA A 1 103 ? 70.866 50.280 116.072 1.00 62.98 197 ALA A CA 1
ATOM 664 C C . ALA A 1 103 ? 72.381 50.236 116.201 1.00 64.89 197 ALA A C 1
ATOM 665 O O . ALA A 1 103 ? 72.972 51.091 116.853 1.00 69.83 197 ALA A O 1
ATOM 667 N N . TRP A 1 104 ? 72.992 49.233 115.574 1.00 64.96 198 TRP A N 1
ATOM 668 C CA . TRP A 1 104 ? 74.443 49.055 115.570 1.00 66.77 198 TRP A CA 1
ATOM 669 C C . TRP A 1 104 ? 75.206 50.321 115.178 1.00 68.22 198 TRP A C 1
ATOM 670 O O . TRP A 1 104 ? 76.212 50.651 115.796 1.00 72.11 198 TRP A O 1
ATOM 681 N N . TRP A 1 105 ? 74.710 51.040 114.175 1.00 67.45 199 TRP A N 1
ATOM 682 C CA . TRP A 1 105 ? 75.414 52.210 113.650 1.00 74.67 199 TRP A CA 1
ATOM 683 C C . TRP A 1 105 ? 75.387 53.412 114.587 1.00 66.61 199 TRP A C 1
ATOM 684 O O . TRP A 1 105 ? 76.058 54.409 114.338 1.00 71.52 199 TRP A O 1
ATOM 695 N N . VAL A 1 106 ? 74.621 53.325 115.665 1.00 66.71 200 VAL A N 1
ATOM 696 C CA . VAL A 1 106 ? 74.486 54.461 116.566 1.00 63.63 200 VAL A CA 1
ATOM 697 C C . VAL A 1 106 ? 75.786 54.720 117.337 1.00 71.81 200 VAL A C 1
ATOM 698 O O . VAL A 1 106 ? 76.183 55.876 117.548 1.00 70.35 200 VAL A O 1
ATOM 702 N N . VAL A 1 107 ? 76.452 53.644 117.747 1.00 65.55 201 VAL A N 1
ATOM 703 C CA . VAL A 1 107 ? 77.675 53.770 118.526 1.00 64.41 201 VAL A CA 1
ATOM 704 C C . VAL A 1 107 ? 78.818 54.447 117.740 1.00 65.69 201 VAL A C 1
ATOM 705 O O . VAL A 1 107 ? 79.411 55.415 118.229 1.00 69.59 201 VAL A O 1
ATOM 709 N N . PRO A 1 108 ? 79.133 53.962 116.523 1.00 64.50 202 PRO A N 1
ATOM 710 C CA . PRO A 1 108 ? 80.179 54.691 115.789 1.00 69.37 202 PRO A CA 1
ATOM 711 C C . PRO A 1 108 ? 79.843 56.163 115.504 1.00 68.95 202 PRO A C 1
ATOM 712 O O . PRO A 1 108 ? 80.720 57.004 115.716 1.00 69.85 202 PRO A O 1
ATOM 716 N N . VAL A 1 109 ? 78.624 56.476 115.049 1.00 65.81 203 VAL A N 1
ATOM 717 C CA . VAL A 1 109 ? 78.297 57.867 114.703 1.00 62.36 203 VAL A CA 1
ATOM 718 C C . VAL A 1 109 ? 78.267 58.765 115.932 1.00 64.09 203 VAL A C 1
ATOM 719 O O . VAL A 1 109 ? 78.534 59.958 115.829 1.00 75.73 203 VAL A O 1
ATOM 723 N N . ALA A 1 110 ? 77.950 58.210 117.097 1.00 61.20 204 ALA A N 1
ATOM 724 C CA . ALA A 1 110 ? 77.908 59.035 118.293 1.00 62.41 204 ALA A CA 1
ATOM 725 C C . ALA A 1 110 ? 79.305 59.283 118.854 1.00 67.58 204 ALA A C 1
ATOM 726 O O . ALA A 1 110 ? 79.610 60.392 119.293 1.00 73.40 204 ALA A O 1
ATOM 728 N N . TRP A 1 111 ? 80.167 58.269 118.826 1.00 62.49 205 TRP A N 1
ATOM 729 C CA . TRP A 1 111 ? 81.377 58.338 119.647 1.00 62.89 205 TRP A CA 1
ATOM 730 C C . TRP A 1 111 ? 82.699 58.508 118.907 1.00 60.28 205 TRP A C 1
ATOM 731 O O . TRP A 1 111 ? 83.642 59.068 119.464 1.00 71.32 205 TRP A O 1
ATOM 742 N N . LEU A 1 112 ? 82.780 58.044 117.667 1.00 61.01 206 LEU A N 1
ATOM 743 C CA . LEU A 1 112 ? 83.984 58.276 116.877 1.00 68.51 206 LEU A CA 1
ATOM 744 C C . LEU A 1 112 ? 84.317 59.773 116.690 1.00 69.89 206 LEU A C 1
ATOM 745 O O . LEU A 1 112 ? 85.484 60.126 116.606 1.00 72.40 206 LEU A O 1
ATOM 750 N N . PRO A 1 113 ? 83.308 60.662 116.622 1.00 69.80 207 PRO A N 1
ATOM 751 C CA . PRO A 1 113 ? 83.755 62.061 116.625 1.00 72.98 207 PRO A CA 1
ATOM 752 C C . PRO A 1 113 ? 84.383 62.490 117.946 1.00 65.95 207 PRO A C 1
ATOM 753 O O . PRO A 1 113 ? 85.250 63.355 117.944 1.00 62.96 207 PRO A O 1
ATOM 757 N N . VAL A 1 114 ? 83.952 61.908 119.059 1.00 59.50 208 VAL A N 1
ATOM 758 C CA . VAL A 1 114 ? 84.566 62.244 120.334 1.00 67.20 208 VAL A CA 1
ATOM 759 C C . VAL A 1 114 ? 85.997 61.680 120.376 1.00 67.29 208 VAL A C 1
ATOM 760 O O . VAL A 1 114 ? 86.910 62.350 120.845 1.00 70.67 208 VAL A O 1
ATOM 764 N N . VAL A 1 115 ? 86.189 60.469 119.852 1.00 57.33 209 VAL A N 1
ATOM 765 C CA . VAL A 1 115 ? 87.516 59.863 119.763 1.00 68.41 209 VAL A CA 1
ATOM 766 C C . VAL A 1 115 ? 88.487 60.739 118.979 1.00 72.50 209 VAL A C 1
ATOM 767 O O . VAL A 1 115 ? 89.598 61.022 119.429 1.00 73.99 209 VAL A O 1
ATOM 771 N N . VAL A 1 116 ? 88.046 61.173 117.807 1.00 69.60 210 VAL A N 1
ATOM 772 C CA . VAL A 1 116 ? 88.864 61.983 116.919 1.00 65.08 210 VAL A CA 1
ATOM 773 C C . VAL A 1 116 ? 89.169 63.373 117.495 1.00 73.06 210 VAL A C 1
ATOM 774 O O . VAL A 1 116 ? 90.264 63.902 117.293 1.00 79.68 210 VAL A O 1
ATOM 778 N N . TYR A 1 117 ? 88.221 63.960 118.223 1.00 70.94 211 TYR A N 1
ATOM 779 C CA . TYR A 1 117 ? 88.458 65.273 118.815 1.00 68.79 211 TYR A CA 1
ATOM 780 C C . TYR A 1 117 ? 89.511 65.201 119.914 1.00 78.87 211 TYR A C 1
ATOM 781 O O . TYR A 1 117 ? 90.452 65.994 119.923 1.00 83.31 211 TYR A O 1
ATOM 790 N N . HIS A 1 118 ? 89.345 64.270 120.850 1.00 74.11 212 HIS A N 1
ATOM 791 C CA . HIS A 1 118 ? 90.294 64.143 121.954 1.00 72.50 212 HIS A CA 1
ATOM 792 C C . HIS A 1 118 ? 91.688 63.750 121.469 1.00 76.39 212 HIS A C 1
ATOM 793 O O . HIS A 1 118 ? 92.690 64.210 122.010 1.00 75.17 212 HIS A O 1
ATOM 800 N N . MET A 1 119 ? 91.758 62.907 120.446 1.00 71.43 213 MET A N 1
ATOM 801 C CA . MET A 1 119 ? 93.054 62.503 119.929 1.00 72.49 213 MET A CA 1
ATOM 802 C C . MET A 1 119 ? 93.694 63.639 119.144 1.00 79.49 213 MET A C 1
ATOM 803 O O . MET A 1 119 ? 94.899 63.865 119.242 1.00 88.10 213 MET A O 1
ATOM 808 N N . GLY A 1 120 ? 92.888 64.347 118.360 1.00 75.00 214 GLY A N 1
ATOM 809 C CA . GLY A 1 120 ? 93.379 65.478 117.592 1.00 72.55 214 GLY A CA 1
ATOM 810 C C . GLY A 1 120 ? 93.975 66.571 118.468 1.00 75.15 214 GLY A C 1
ATOM 811 O O . GLY A 1 120 ? 94.986 67.166 118.104 1.00 81.21 214 GLY A O 1
ATOM 812 N N . VAL A 1 121 ? 93.347 66.828 119.617 1.00 66.21 215 VAL A N 1
ATOM 813 C CA . VAL A 1 121 ? 93.844 67.788 120.596 1.00 68.39 215 VAL A CA 1
ATOM 814 C C . VAL A 1 121 ? 95.216 67.373 121.107 1.00 79.06 215 VAL A C 1
ATOM 815 O O . VAL A 1 121 ? 96.146 68.180 121.161 1.00 84.83 215 VAL A O 1
ATOM 819 N N . ALA A 1 122 ? 95.330 66.108 121.491 1.00 73.47 216 ALA A N 1
ATOM 820 C CA . ALA A 1 122 ? 96.587 65.569 121.980 1.00 68.19 216 ALA A CA 1
ATOM 821 C C . ALA A 1 122 ? 97.714 65.692 120.941 1.00 78.32 216 ALA A C 1
ATOM 822 O O . ALA A 1 122 ? 98.857 65.988 121.291 1.00 82.63 216 ALA A O 1
ATOM 824 N N . LEU A 1 123 ? 97.389 65.485 119.669 1.00 78.44 217 LEU A N 1
ATOM 825 C CA . LEU A 1 123 ? 98.393 65.516 118.605 1.00 71.58 217 LEU A CA 1
ATOM 826 C C . LEU A 1 123 ? 98.866 66.931 118.245 1.00 80.77 217 LEU A C 1
ATOM 827 O O . LEU A 1 123 ? 99.733 67.087 117.394 1.00 91.82 217 LEU A O 1
ATOM 832 N N . LYS A 1 124 ? 98.314 67.955 118.887 1.00 82.21 218 LYS A N 1
ATOM 833 C CA . LYS A 1 124 ? 98.722 69.338 118.617 1.00 83.01 218 LYS A CA 1
ATOM 834 C C . LYS A 1 124 ? 99.430 69.924 119.852 1.00 83.00 218 LYS A C 1
ATOM 835 O O . LYS A 1 124 ? 100.000 71.007 119.812 1.00 104.23 218 LYS A O 1
ATOM 841 N N . ASN A 1 125 ? 99.446 69.188 120.953 1.00 67.90 219 ASN A N 1
ATOM 842 C CA . ASN A 1 125 ? 99.986 69.747 122.183 1.00 66.57 219 ASN A CA 1
ATOM 843 C C . ASN A 1 125 ? 100.987 68.833 122.853 1.00 71.67 219 ASN A C 1
ATOM 844 O O . ASN A 1 125 ? 101.407 69.063 123.993 1.00 79.20 219 ASN A O 1
ATOM 849 N N . MET A 1 126 ? 101.391 67.803 122.126 1.00 65.52 220 MET A N 1
ATOM 850 C CA . MET A 1 126 ? 102.156 66.725 122.729 1.00 60.40 220 MET A CA 1
ATOM 851 C C . MET A 1 126 ? 102.950 65.958 121.677 1.00 67.33 220 MET A C 1
ATOM 852 O O . MET A 1 126 ? 102.596 65.974 120.500 1.00 76.11 220 MET A O 1
ATOM 857 N N . ASN A 1 127 ? 104.048 65.332 122.093 1.00 74.31 221 ASN A N 1
ATOM 858 C CA . ASN A 1 127 ? 104.813 64.473 121.207 1.00 73.62 221 ASN A CA 1
ATOM 859 C C . ASN A 1 127 ? 103.860 63.449 120.600 1.00 74.51 221 ASN A C 1
ATOM 860 O O . ASN A 1 127 ? 103.252 62.640 121.319 1.00 71.31 221 ASN A O 1
ATOM 865 N N . GLN A 1 128 ? 103.719 63.503 119.282 1.00 64.59 222 GLN A N 1
ATOM 866 C CA . GLN A 1 128 ? 102.730 62.697 118.586 1.00 75.88 222 GLN A CA 1
ATOM 867 C C . GLN A 1 128 ? 102.971 61.208 118.783 1.00 78.41 222 GLN A C 1
ATOM 868 O O . GLN A 1 128 ? 102.031 60.426 118.904 1.00 80.39 222 GLN A O 1
ATOM 874 N N . LEU A 1 129 ? 104.235 60.826 118.870 1.00 82.51 223 LEU A N 1
ATOM 875 C CA . LEU A 1 129 ? 104.589 59.423 118.997 1.00 74.11 223 LEU A CA 1
ATOM 876 C C . LEU A 1 129 ? 104.194 58.896 120.371 1.00 69.37 223 LEU A C 1
ATOM 877 O O . LEU A 1 129 ? 103.744 57.757 120.507 1.00 73.59 223 LEU A O 1
ATOM 882 N N . PHE A 1 130 ? 104.348 59.722 121.395 1.00 61.73 224 PHE A N 1
ATOM 883 C CA . PHE A 1 130 ? 103.871 59.324 122.717 1.00 72.33 224 PHE A CA 1
ATOM 884 C C . PHE A 1 130 ? 102.346 59.410 122.800 1.00 76.57 224 PHE A C 1
ATOM 885 O O . PHE A 1 130 ? 101.725 58.685 123.573 1.00 79.10 224 PHE A O 1
ATOM 893 N N . ALA A 1 131 ? 101.740 60.298 122.014 1.00 74.56 225 ALA A N 1
ATOM 894 C CA . ALA A 1 131 ? 100.281 60.396 121.993 1.00 65.02 225 ALA A CA 1
ATOM 895 C C . ALA A 1 131 ? 99.693 59.123 121.391 1.00 66.80 225 ALA A C 1
ATOM 896 O O . ALA A 1 131 ? 98.772 58.527 121.960 1.00 59.11 225 ALA A O 1
ATOM 898 N N . CYS A 1 132 ? 100.238 58.699 120.252 1.00 58.06 226 CYS A N 1
ATOM 899 C CA . CYS A 1 132 ? 99.850 57.421 119.672 1.00 63.18 226 CYS A CA 1
ATOM 900 C C . CYS A 1 132 ? 100.056 56.282 120.663 1.00 67.21 226 CYS A C 1
ATOM 901 O O . CYS A 1 132 ? 99.203 55.397 120.775 1.00 69.13 226 CYS A O 1
ATOM 904 N N . PHE A 1 133 ? 101.174 56.296 121.386 1.00 70.96 227 PHE A N 1
ATOM 905 C CA . PHE A 1 133 ? 101.412 55.229 122.349 1.00 63.69 227 PHE A CA 1
ATOM 906 C C . PHE A 1 133 ? 100.364 55.253 123.455 1.00 58.90 227 PHE A C 1
ATOM 907 O O . PHE A 1 133 ? 99.852 54.215 123.851 1.00 69.69 227 PHE A O 1
ATOM 915 N N . LEU A 1 134 ? 100.040 56.440 123.948 1.00 61.20 228 LEU A N 1
ATOM 916 C CA . LEU A 1 134 ? 99.064 56.556 125.023 1.00 64.25 228 LEU A CA 1
ATOM 917 C C . LEU A 1 134 ? 97.650 56.220 124.536 1.00 63.91 228 LEU A C 1
ATOM 918 O O . LEU A 1 134 ? 96.813 55.736 125.301 1.00 62.47 228 LEU A O 1
ATOM 923 N N . PHE A 1 135 ? 97.388 56.482 123.260 1.00 59.45 229 PHE A N 1
ATOM 924 C CA . PHE A 1 135 ? 96.151 56.042 122.630 1.00 62.42 229 PHE A CA 1
ATOM 925 C C . PHE A 1 135 ? 96.016 54.525 122.736 1.00 71.33 229 PHE A C 1
ATOM 926 O O . PHE A 1 135 ? 94.973 54.012 123.152 1.00 66.25 229 PHE A O 1
ATOM 934 N N . CYS A 1 136 ? 97.083 53.819 122.358 1.00 73.12 230 CYS A N 1
ATOM 935 C CA . CYS A 1 136 ? 97.082 52.358 122.329 1.00 65.17 230 CYS A CA 1
ATOM 936 C C . CYS A 1 136 ? 96.906 51.754 123.716 1.00 68.24 230 CYS A C 1
ATOM 937 O O . CYS A 1 136 ? 96.218 50.745 123.856 1.00 73.43 230 CYS A O 1
ATOM 940 N N . VAL A 1 137 ? 97.498 52.362 124.745 1.00 64.65 231 VAL A N 1
ATOM 941 C CA . VAL A 1 137 ? 97.318 51.828 126.096 1.00 69.19 231 VAL A CA 1
ATOM 942 C C . VAL A 1 137 ? 95.873 52.057 126.529 1.00 75.85 231 VAL A C 1
ATOM 943 O O . VAL A 1 137 ? 95.331 51.285 127.319 1.00 78.86 231 VAL A O 1
ATOM 947 N N . GLY A 1 138 ? 95.246 53.105 125.992 1.00 74.18 232 GLY A N 1
ATOM 948 C CA . GLY A 1 138 ? 93.825 53.327 126.191 1.00 65.44 232 GLY A CA 1
ATOM 949 C C . GLY A 1 138 ? 93.030 52.133 125.686 1.00 68.74 232 GLY A C 1
ATOM 950 O O . GLY A 1 138 ? 92.138 51.628 126.381 1.00 64.86 232 GLY A O 1
ATOM 951 N N . VAL A 1 139 ? 93.364 51.673 124.478 1.00 65.93 233 VAL A N 1
ATOM 952 C CA . VAL A 1 139 ? 92.749 50.475 123.909 1.00 64.22 233 VAL A CA 1
ATOM 953 C C . VAL A 1 139 ? 93.026 49.222 124.754 1.00 66.55 233 VAL A C 1
ATOM 954 O O . VAL A 1 139 ? 92.182 48.342 124.877 1.00 77.95 233 VAL A O 1
ATOM 958 N N . PHE A 1 140 ? 94.208 49.150 125.349 1.00 69.25 234 PHE A N 1
ATOM 959 C CA . PHE A 1 140 ? 94.583 47.996 126.152 1.00 68.34 234 PHE A CA 1
ATOM 960 C C . PHE A 1 140 ? 93.808 47.979 127.470 1.00 69.60 234 PHE A C 1
ATOM 961 O O . PHE A 1 140 ? 93.318 46.935 127.916 1.00 69.67 234 PHE A O 1
ATOM 969 N N . VAL A 1 141 ? 93.705 49.149 128.088 1.00 64.87 235 VAL A N 1
ATOM 970 C CA . VAL A 1 141 ? 92.926 49.298 129.303 1.00 72.05 235 VAL A CA 1
ATOM 971 C C . VAL A 1 141 ? 91.445 49.037 129.013 1.00 75.76 235 VAL A C 1
ATOM 972 O O . VAL A 1 141 ? 90.750 48.456 129.849 1.00 71.18 235 VAL A O 1
ATOM 976 N N . TRP A 1 142 ? 90.962 49.440 127.833 1.00 70.47 236 TRP A N 1
ATOM 977 C CA . TRP A 1 142 ? 89.574 49.144 127.492 1.00 67.65 236 TRP A CA 1
ATOM 978 C C . TRP A 1 142 ? 89.283 47.644 127.607 1.00 63.77 236 TRP A C 1
ATOM 979 O O . TRP A 1 142 ? 88.260 47.254 128.181 1.00 67.72 236 TRP A O 1
ATOM 990 N N . THR A 1 143 ? 90.164 46.806 127.058 1.00 54.46 237 THR A N 1
ATOM 991 C CA . THR A 1 143 ? 89.892 45.365 127.016 1.00 69.74 237 THR A CA 1
ATOM 992 C C . THR A 1 143 ? 89.794 44.775 128.412 1.00 75.78 237 THR A C 1
ATOM 993 O O . THR A 1 143 ? 89.128 43.758 128.612 1.00 78.85 237 THR A O 1
ATOM 997 N N . LEU A 1 144 ? 90.479 45.410 129.365 1.00 68.25 238 LEU A N 1
ATOM 998 C CA . LEU A 1 144 ? 90.453 44.960 130.747 1.00 72.70 238 LEU A CA 1
ATOM 999 C C . LEU A 1 144 ? 89.140 45.378 131.398 1.00 70.21 238 LEU A C 1
ATOM 1000 O O . LEU A 1 144 ? 88.480 44.574 132.058 1.00 71.16 238 LEU A O 1
ATOM 1005 N N . ILE A 1 145 ? 88.777 46.644 131.202 1.00 67.40 239 ILE A N 1
ATOM 1006 C CA . ILE A 1 145 ? 87.455 47.160 131.539 1.00 64.56 239 ILE A CA 1
ATOM 1007 C C . ILE A 1 145 ? 86.332 46.307 130.941 1.00 74.15 239 ILE A C 1
ATOM 1008 O O . ILE A 1 145 ? 85.407 45.887 131.654 1.00 75.44 239 ILE A O 1
ATOM 1013 N N . GLU A 1 146 ? 86.429 46.054 129.636 1.00 68.36 240 GLU A N 1
ATOM 1014 C CA . GLU A 1 146 ? 85.514 45.150 128.933 1.00 64.03 240 GLU A CA 1
ATOM 1015 C C . GLU A 1 146 ? 85.344 43.819 129.668 1.00 66.44 240 GLU A C 1
ATOM 1016 O O . GLU A 1 146 ? 84.225 43.372 129.893 1.00 71.15 240 GLU A O 1
ATOM 1022 N N . TYR A 1 147 ? 86.455 43.198 130.054 1.00 68.79 241 TYR A N 1
ATOM 1023 C CA . TYR A 1 147 ? 86.417 41.961 130.840 1.00 68.09 241 TYR A CA 1
ATOM 1024 C C . TYR A 1 147 ? 85.784 42.173 132.219 1.00 71.47 241 TYR A C 1
ATOM 1025 O O . TYR A 1 147 ? 84.993 41.348 132.669 1.00 78.32 241 TYR A O 1
ATOM 1034 N N . GLY A 1 148 ? 86.137 43.274 132.883 1.00 73.64 242 GLY A N 1
ATOM 1035 C CA . GLY A 1 148 ? 85.700 43.530 134.249 1.00 71.77 242 GLY A CA 1
ATOM 1036 C C . GLY A 1 148 ? 84.234 43.900 134.399 1.00 75.82 242 GLY A C 1
ATOM 1037 O O . GLY A 1 148 ? 83.533 43.348 135.253 1.00 76.46 242 GLY A O 1
ATOM 1038 N N . LEU A 1 149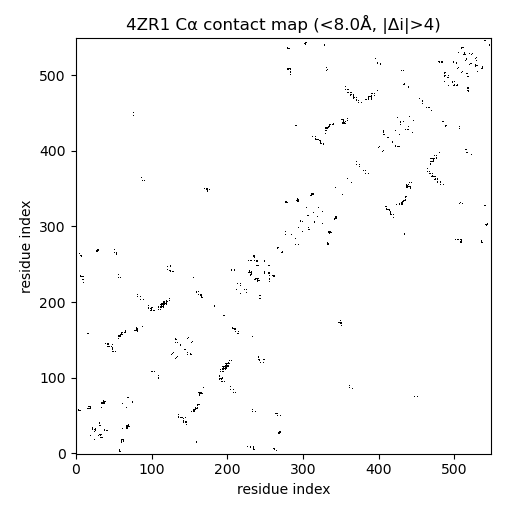 ? 83.772 44.848 133.587 1.00 70.66 243 LEU A N 1
ATOM 1039 C CA . LEU A 1 149 ? 82.358 45.199 133.553 1.00 70.40 243 LEU A CA 1
ATOM 1040 C C . LEU A 1 149 ? 81.505 43.978 133.254 1.00 73.21 243 LEU A C 1
ATOM 1041 O O . LEU A 1 149 ? 80.536 43.703 133.958 1.00 69.99 243 LEU A O 1
ATOM 1046 N N . HIS A 1 150 ? 81.885 43.241 132.216 1.00 68.20 244 HIS A N 1
ATOM 1047 C CA . HIS A 1 150 ? 81.117 42.084 131.802 1.00 68.94 244 HIS A CA 1
ATOM 1048 C C . HIS A 1 150 ? 81.020 41.038 132.898 1.00 76.73 244 HIS A C 1
ATOM 1049 O O . HIS A 1 150 ? 79.933 40.551 133.203 1.00 82.35 244 HIS A O 1
ATOM 1056 N N . ARG A 1 151 ? 82.152 40.699 133.502 1.00 76.60 245 ARG A N 1
ATOM 1057 C CA . ARG A 1 151 ? 82.176 39.625 134.495 1.00 79.81 245 ARG A CA 1
ATOM 1058 C C . ARG A 1 151 ? 81.618 40.028 135.861 1.00 82.23 245 ARG A C 1
ATOM 1059 O O . ARG A 1 151 ? 80.902 39.249 136.503 1.00 80.11 245 ARG A O 1
ATOM 1067 N N . PHE A 1 152 ? 81.945 41.239 136.306 1.00 72.64 246 PHE A N 1
ATOM 1068 C CA . PHE A 1 152 ? 81.648 41.620 137.676 1.00 74.85 246 PHE A CA 1
ATOM 1069 C C . PHE A 1 152 ? 80.457 42.578 137.820 1.00 79.42 246 PHE A C 1
ATOM 1070 O O . PHE A 1 152 ? 79.768 42.551 138.840 1.00 85.75 246 PHE A O 1
ATOM 1078 N N . LEU A 1 153 ? 80.191 43.418 136.824 1.00 73.79 247 LEU A N 1
ATOM 1079 C CA . LEU A 1 153 ? 79.000 44.267 136.921 1.00 75.65 247 LEU A CA 1
ATOM 1080 C C . LEU A 1 153 ? 77.814 43.646 136.176 1.00 75.76 247 LEU A C 1
ATOM 1081 O O . LEU A 1 153 ? 76.771 43.376 136.764 1.00 72.28 247 LEU A O 1
ATOM 1086 N N . PHE A 1 154 ? 77.996 43.393 134.886 1.00 72.36 248 PHE A N 1
ATOM 1087 C CA . PHE A 1 154 ? 76.963 42.776 134.067 1.00 72.24 248 PHE A CA 1
ATOM 1088 C C . PHE A 1 154 ? 76.487 41.412 134.597 1.00 75.73 248 PHE A C 1
ATOM 1089 O O . PHE A 1 154 ? 75.295 41.112 134.578 1.00 80.72 248 PHE A O 1
ATOM 1097 N N . HIS A 1 155 ? 77.407 40.580 135.055 1.00 72.00 249 HIS A N 1
ATOM 1098 C CA . HIS A 1 155 ? 77.011 39.289 135.598 1.00 72.33 249 HIS A CA 1
ATOM 1099 C C . HIS A 1 155 ? 77.159 39.224 137.117 1.00 78.60 249 HIS A C 1
ATOM 1100 O O . HIS A 1 155 ? 77.620 38.224 137.651 1.00 85.11 249 HIS A O 1
ATOM 1107 N N . PHE A 1 156 ? 76.772 40.304 137.793 1.00 78.96 250 PHE A N 1
ATOM 1108 C CA . PHE A 1 156 ? 76.573 40.319 139.241 1.00 87.80 250 PHE A CA 1
ATOM 1109 C C . PHE A 1 156 ? 75.828 39.065 139.711 1.00 92.16 250 PHE A C 1
ATOM 1110 O O . PHE A 1 156 ? 76.250 38.397 140.659 1.00 95.90 250 PHE A O 1
ATOM 1118 N N . ASP A 1 157 ? 74.722 38.764 139.029 1.00 89.45 251 ASP A N 1
ATOM 1119 C CA . ASP A 1 157 ? 73.952 37.520 139.198 1.00 89.66 251 ASP A CA 1
ATOM 1120 C C . ASP A 1 157 ? 73.708 37.093 140.647 1.00 89.32 251 ASP A C 1
ATOM 1121 O O . ASP A 1 157 ? 72.970 37.762 141.367 1.00 94.54 251 ASP A O 1
ATOM 1126 N N . ASP A 1 158 ? 74.315 35.976 141.053 1.00 95.07 252 ASP A N 1
ATOM 1127 C CA . ASP A 1 158 ? 74.149 35.407 142.399 1.00 100.06 252 ASP A CA 1
ATOM 1128 C C . ASP A 1 158 ? 74.280 36.457 143.508 1.00 96.68 252 ASP A C 1
ATOM 1129 O O . ASP A 1 158 ? 73.538 36.428 144.486 1.00 102.63 252 ASP A O 1
ATOM 1134 N N . TRP A 1 159 ? 75.208 37.395 143.338 1.00 88.18 253 TRP A N 1
ATOM 1135 C CA . TRP A 1 159 ? 75.489 38.402 144.358 1.00 94.39 253 TRP A CA 1
ATOM 1136 C C . TRP A 1 159 ? 74.403 39.486 144.472 1.00 97.65 253 TRP A C 1
ATOM 1137 O O . TRP A 1 159 ? 74.519 40.397 145.292 1.00 108.80 253 TRP A O 1
ATOM 1148 N N . LEU A 1 160 ? 73.349 39.383 143.667 1.00 87.37 254 LEU A N 1
ATOM 1149 C CA . LEU A 1 160 ? 72.276 40.384 143.658 1.00 87.11 254 LEU A CA 1
ATOM 1150 C C . LEU A 1 160 ? 71.385 40.354 144.903 1.00 91.52 254 LEU A C 1
ATOM 1151 O O . LEU A 1 160 ? 71.126 39.291 145.469 1.00 96.79 254 LEU A O 1
ATOM 1156 N N . PRO A 1 161 ? 70.890 41.530 145.320 1.00 85.57 255 PRO A N 1
ATOM 1157 C CA . PRO A 1 161 ? 69.930 41.637 146.421 1.00 74.17 255 PRO A CA 1
ATOM 1158 C C . PRO A 1 161 ? 68.601 40.977 146.103 1.00 89.99 255 PRO A C 1
ATOM 1159 O O . PRO A 1 161 ? 68.375 40.547 144.974 1.00 100.80 255 PRO A O 1
ATOM 1163 N N . GLU A 1 162 ? 67.726 40.903 147.101 1.00 97.80 256 GLU A N 1
ATOM 1164 C CA . GLU A 1 162 ? 66.346 40.501 146.870 1.00 92.41 256 GLU A CA 1
ATOM 1165 C C . GLU A 1 162 ? 65.514 41.749 146.629 1.00 92.86 256 GLU A C 1
ATOM 1166 O O . GLU A 1 162 ? 64.671 42.120 147.442 1.00 98.10 256 GLU A O 1
ATOM 1172 N N . SER A 1 163 ? 65.785 42.396 145.499 1.00 88.57 257 SER A N 1
ATOM 1173 C CA . SER A 1 163 ? 65.156 43.657 145.137 1.00 85.39 257 SER A CA 1
ATOM 1174 C C . SER A 1 163 ? 64.733 43.682 143.678 1.00 90.74 257 SER A C 1
ATOM 1175 O O . SER A 1 163 ? 65.472 43.240 142.798 1.00 96.76 257 SER A O 1
ATOM 1178 N N . ASN A 1 164 ? 63.543 44.212 143.422 1.00 86.74 258 ASN A N 1
ATOM 1179 C CA . ASN A 1 164 ? 63.084 44.372 142.056 1.00 75.97 258 ASN A CA 1
ATOM 1180 C C . ASN A 1 164 ? 63.841 45.488 141.337 1.00 78.36 258 ASN A C 1
ATOM 1181 O O . ASN A 1 164 ? 64.103 45.391 140.140 1.00 83.99 258 ASN A O 1
ATOM 1186 N N . ILE A 1 165 ? 64.205 46.541 142.065 1.00 85.48 259 ILE A N 1
ATOM 1187 C CA . ILE A 1 165 ? 64.951 47.644 141.462 1.00 88.51 259 ILE A CA 1
ATOM 1188 C C . ILE A 1 165 ? 66.339 47.167 141.028 1.00 87.13 259 ILE A C 1
ATOM 1189 O O . ILE A 1 165 ? 66.919 47.706 140.083 1.00 85.69 259 ILE A O 1
ATOM 1194 N N . ALA A 1 166 ? 66.859 46.148 141.709 1.00 80.85 260 ALA A N 1
ATOM 1195 C CA . ALA A 1 166 ? 68.154 45.576 141.342 1.00 77.50 260 ALA A CA 1
ATOM 1196 C C . ALA A 1 166 ? 68.030 44.724 140.083 1.00 78.23 260 ALA A C 1
ATOM 1197 O O . ALA A 1 166 ? 68.863 44.811 139.180 1.00 82.92 260 ALA A O 1
ATOM 1199 N N . PHE A 1 167 ? 66.982 43.908 140.022 1.00 79.78 261 PHE A N 1
ATOM 1200 C CA . PHE A 1 167 ? 66.734 43.058 138.858 1.00 80.73 261 PHE A CA 1
ATOM 1201 C C . PHE A 1 167 ? 66.495 43.910 137.602 1.00 74.77 261 PHE A C 1
ATOM 1202 O O . PHE A 1 167 ? 66.863 43.521 136.498 1.00 68.11 261 PHE A O 1
ATOM 1210 N N . ALA A 1 168 ? 65.862 45.067 137.770 1.00 68.58 262 ALA A N 1
ATOM 1211 C CA . ALA A 1 168 ? 65.551 45.916 136.625 1.00 69.85 262 ALA A CA 1
ATOM 1212 C C . ALA A 1 168 ? 66.820 46.599 136.116 1.00 73.34 262 ALA A C 1
ATOM 1213 O O . ALA A 1 168 ? 66.999 46.791 134.906 1.00 82.13 262 ALA A O 1
ATOM 1215 N N . THR A 1 169 ? 67.701 46.949 137.050 1.00 70.52 263 THR A N 1
ATOM 1216 C CA . THR A 1 169 ? 68.998 47.538 136.727 1.00 73.91 263 THR A CA 1
ATOM 1217 C C . THR A 1 169 ? 69.871 46.538 135.984 1.00 77.69 263 THR A C 1
ATOM 1218 O O . THR A 1 169 ? 70.500 46.864 134.977 1.00 74.56 263 THR A O 1
ATOM 1222 N N . HIS A 1 170 ? 69.909 45.317 136.505 1.00 79.78 264 HIS A N 1
ATOM 1223 C CA . HIS A 1 170 ? 70.633 44.223 135.878 1.00 69.48 264 HIS A CA 1
ATOM 1224 C C . HIS A 1 170 ? 70.114 43.985 134.460 1.00 73.33 264 HIS A C 1
ATOM 1225 O O . HIS A 1 170 ? 70.878 43.951 133.496 1.00 80.42 264 HIS A O 1
ATOM 1232 N N . PHE A 1 171 ? 68.801 43.826 134.355 1.00 69.37 265 PHE A N 1
ATOM 1233 C CA . PHE A 1 171 ? 68.114 43.652 133.080 1.00 71.38 265 PHE A CA 1
ATOM 1234 C C . PHE A 1 171 ? 68.515 44.718 132.062 1.00 69.45 265 PHE A C 1
ATOM 1235 O O . PHE A 1 171 ? 68.863 44.396 130.931 1.00 62.32 265 PHE A O 1
ATOM 1243 N N . LEU A 1 172 ? 68.479 45.981 132.474 1.00 69.79 266 LEU A N 1
ATOM 1244 C CA . LEU A 1 172 ? 68.850 47.083 131.588 1.00 70.76 266 LEU A CA 1
ATOM 1245 C C . LEU A 1 172 ? 70.333 47.088 131.186 1.00 73.66 266 LEU A C 1
ATOM 1246 O O . LEU A 1 172 ? 70.682 47.561 130.104 1.00 73.25 266 LEU A O 1
ATOM 1251 N N . LEU A 1 173 ? 71.209 46.574 132.049 1.00 71.23 267 LEU A N 1
ATOM 1252 C CA . LEU A 1 173 ? 72.647 46.615 131.765 1.00 62.99 267 LEU A CA 1
ATOM 1253 C C . LEU A 1 173 ? 73.117 45.458 130.904 1.00 59.35 267 LEU A C 1
ATOM 1254 O O . LEU A 1 173 ? 74.058 45.610 130.139 1.00 70.50 267 LEU A O 1
ATOM 1259 N N . HIS A 1 174 ? 72.472 44.303 131.024 1.00 65.12 268 HIS A N 1
ATOM 1260 C CA . HIS A 1 174 ? 72.955 43.113 130.337 1.00 65.78 268 HIS A CA 1
ATOM 1261 C C . HIS A 1 174 ? 71.957 41.941 130.324 1.00 69.46 268 HIS A C 1
ATOM 1262 O O . HIS A 1 174 ? 71.949 41.139 129.390 1.00 70.04 268 HIS A O 1
ATOM 1269 N N . GLY A 1 175 ? 71.125 41.840 131.356 1.00 65.91 269 GLY A N 1
ATOM 1270 C CA . GLY A 1 175 ? 70.165 40.754 131.454 1.00 68.01 269 GLY A CA 1
ATOM 1271 C C . GLY A 1 175 ? 69.283 40.625 130.224 1.00 75.41 269 GLY A C 1
ATOM 1272 O O . GLY A 1 175 ? 69.083 39.524 129.709 1.00 82.00 269 GLY A O 1
ATOM 1273 N N . CYS A 1 176 ? 68.765 41.755 129.748 1.00 67.77 270 CYS A N 1
ATOM 1274 C CA . CYS A 1 176 ? 67.892 41.777 128.577 1.00 63.80 270 CYS A CA 1
ATOM 1275 C C . CYS A 1 176 ? 68.580 41.158 127.361 1.00 66.30 270 CYS A C 1
ATOM 1276 O O . CYS A 1 176 ? 67.972 40.442 126.560 1.00 71.78 270 CYS A O 1
ATOM 1279 N N . HIS A 1 177 ? 69.865 41.431 127.231 1.00 62.81 271 HIS A N 1
ATOM 1280 C CA . HIS A 1 177 ? 70.597 40.938 126.090 1.00 62.20 271 HIS A CA 1
ATOM 1281 C C . HIS A 1 177 ? 70.721 39.404 126.150 1.00 68.23 271 HIS A C 1
ATOM 1282 O O . HIS A 1 177 ? 70.651 38.725 125.125 1.00 75.24 271 HIS A O 1
ATOM 1289 N N . HIS A 1 178 ? 70.884 38.857 127.351 1.00 69.75 272 HIS A N 1
ATOM 1290 C CA . HIS A 1 178 ? 70.892 37.406 127.523 1.00 70.95 272 HIS A CA 1
ATOM 1291 C C . HIS A 1 178 ? 69.493 36.835 127.356 1.00 80.39 272 HIS A C 1
ATOM 1292 O O . HIS A 1 178 ? 69.307 35.740 126.833 1.00 82.07 272 HIS A O 1
ATOM 1299 N N . TYR A 1 179 ? 68.505 37.590 127.810 1.00 81.47 273 TYR A N 1
ATOM 1300 C CA . TYR A 1 179 ? 67.128 37.193 127.647 1.00 76.05 273 TYR A CA 1
ATOM 1301 C C . TYR A 1 179 ? 66.772 37.196 126.161 1.00 79.31 273 TYR A C 1
ATOM 1302 O O . TYR A 1 179 ? 66.117 36.268 125.682 1.00 83.38 273 TYR A O 1
ATOM 1311 N N . LEU A 1 180 ? 67.223 38.217 125.425 1.00 76.20 274 LEU A N 1
ATOM 1312 C CA . LEU A 1 180 ? 66.921 38.301 123.992 1.00 75.10 274 LEU A CA 1
ATOM 1313 C C . LEU A 1 180 ? 68.117 38.621 123.083 1.00 85.47 274 LEU A C 1
ATOM 1314 O O . LEU A 1 180 ? 68.183 39.700 122.489 1.00 94.92 274 LEU A O 1
ATOM 1319 N N . PRO A 1 181 ? 69.029 37.646 122.924 1.00 78.90 275 PRO A N 1
ATOM 1320 C CA . PRO A 1 181 ? 70.295 37.704 122.176 1.00 75.34 275 PRO A CA 1
ATOM 1321 C C . PRO A 1 181 ? 70.168 38.252 120.749 1.00 76.78 275 PRO A C 1
ATOM 1322 O O . PRO A 1 181 ? 71.001 39.048 120.306 1.00 79.48 275 PRO A O 1
ATOM 1326 N N . MET A 1 182 ? 69.128 37.830 120.039 1.00 76.49 276 MET A N 1
ATOM 1327 C CA . MET A 1 182 ? 68.943 38.223 118.648 1.00 66.70 276 MET A CA 1
ATOM 1328 C C . MET A 1 182 ? 68.029 39.424 118.452 1.00 64.42 276 MET A C 1
ATOM 1329 O O . MET A 1 182 ? 67.564 39.656 117.342 1.00 76.28 276 MET A O 1
ATOM 1334 N N . ASP A 1 183 ? 67.776 40.195 119.507 1.00 62.28 277 ASP A N 1
ATOM 1335 C CA . ASP A 1 183 ? 67.078 41.478 119.335 1.00 64.25 277 ASP A CA 1
ATOM 1336 C C . ASP A 1 183 ? 68.066 42.529 118.841 1.00 72.32 277 ASP A C 1
ATOM 1337 O O . ASP A 1 183 ? 68.792 43.131 119.643 1.00 71.72 277 ASP A O 1
ATOM 1342 N N . LYS A 1 184 ? 68.056 42.784 117.534 1.00 72.37 278 LYS A N 1
ATOM 1343 C CA . LYS A 1 184 ? 69.075 43.629 116.913 1.00 71.28 278 LYS A CA 1
ATOM 1344 C C . LYS A 1 184 ? 69.080 45.076 117.428 1.00 75.47 278 LYS A C 1
ATOM 1345 O O . LYS A 1 184 ? 70.032 45.818 117.191 1.00 84.95 278 LYS A O 1
ATOM 1351 N N . TYR A 1 185 ? 68.052 45.477 118.166 1.00 68.26 279 TYR A N 1
ATOM 1352 C CA . TYR A 1 185 ? 68.047 46.838 118.690 1.00 68.11 279 TYR A CA 1
ATOM 1353 C C . TYR A 1 185 ? 68.268 46.909 120.192 1.00 66.86 279 TYR A C 1
ATOM 1354 O O . TYR A 1 185 ? 68.192 47.985 120.769 1.00 62.39 279 TYR A O 1
ATOM 1363 N N . ARG A 1 186 ? 68.567 45.778 120.821 1.00 63.35 280 ARG A N 1
ATOM 1364 C CA . ARG A 1 186 ? 68.865 45.769 122.247 1.00 58.45 280 ARG A CA 1
ATOM 1365 C C . ARG A 1 186 ? 70.184 45.080 122.539 1.00 69.78 280 ARG A C 1
ATOM 1366 O O . ARG A 1 186 ? 70.320 44.386 123.545 1.00 73.85 280 ARG A O 1
ATOM 1374 N N . LEU A 1 187 ? 71.155 45.263 121.654 1.00 69.67 281 LEU A N 1
ATOM 1375 C CA . LEU A 1 187 ? 72.466 44.671 121.844 1.00 62.87 281 LEU A CA 1
ATOM 1376 C C . LEU A 1 187 ? 73.467 45.752 122.243 1.00 70.11 281 LEU A C 1
ATOM 1377 O O . LEU A 1 187 ? 74.011 45.720 123.347 1.00 67.48 281 LEU A O 1
ATOM 1382 N N . VAL A 1 188 ? 73.722 46.707 121.354 1.00 65.97 282 VAL A N 1
ATOM 1383 C CA . VAL A 1 188 ? 74.691 47.736 121.691 1.00 60.66 282 VAL A CA 1
ATOM 1384 C C . VAL A 1 188 ? 74.115 48.646 122.757 1.00 65.55 282 VAL A C 1
ATOM 1385 O O . VAL A 1 188 ? 72.915 48.640 123.017 1.00 77.44 282 VAL A O 1
ATOM 1389 N N . MET A 1 189 ? 74.990 49.408 123.391 1.00 69.13 283 MET A N 1
ATOM 1390 C CA . MET A 1 189 ? 74.602 50.233 124.515 1.00 73.60 283 MET A CA 1
ATOM 1391 C C . MET A 1 189 ? 73.967 51.505 124.019 1.00 70.56 283 MET A C 1
ATOM 1392 O O . MET A 1 189 ? 74.469 52.141 123.102 1.00 69.74 283 MET A O 1
ATOM 1397 N N . PRO A 1 190 ? 72.845 51.882 124.620 1.00 65.69 284 PRO A N 1
ATOM 1398 C CA . PRO A 1 190 ? 72.272 53.188 124.303 1.00 63.04 284 PRO A CA 1
ATOM 1399 C C . PRO A 1 190 ? 73.159 54.289 124.864 1.00 60.17 284 PRO A C 1
ATOM 1400 O O . PRO A 1 190 ? 73.669 54.121 125.972 1.00 62.86 284 PRO A O 1
ATOM 1404 N N . PRO A 1 191 ? 73.361 55.388 124.109 1.00 58.34 285 PRO A N 1
ATOM 1405 C CA . PRO A 1 191 ? 74.293 56.421 124.579 1.00 61.00 285 PRO A CA 1
ATOM 1406 C C . PRO A 1 191 ? 73.884 56.973 125.939 1.00 66.62 285 PRO A C 1
ATOM 1407 O O . PRO A 1 191 ? 74.745 57.289 126.763 1.00 76.11 285 PRO A O 1
ATOM 1411 N N . THR A 1 192 ? 72.582 57.056 126.178 1.00 67.29 286 THR A N 1
ATOM 1412 C CA . THR A 1 192 ? 72.069 57.478 127.476 1.00 71.61 286 THR A CA 1
ATOM 1413 C C . THR A 1 192 ? 72.681 56.650 128.606 1.00 71.91 286 THR A C 1
ATOM 1414 O O . THR A 1 192 ? 73.161 57.203 129.596 1.00 71.05 286 THR A O 1
ATOM 1418 N N . LEU A 1 193 ? 72.685 55.328 128.468 1.00 71.77 287 LEU A N 1
ATOM 1419 C CA . LEU A 1 193 ? 73.323 54.514 129.498 1.00 70.26 287 LEU A CA 1
ATOM 1420 C C . LEU A 1 193 ? 74.841 54.596 129.431 1.00 74.53 287 LEU A C 1
ATOM 1421 O O . LEU A 1 193 ? 75.501 54.585 130.472 1.00 75.25 287 LEU A O 1
ATOM 1426 N N . PHE A 1 194 ? 75.403 54.662 128.222 1.00 70.38 288 PHE A N 1
ATOM 1427 C CA . PHE A 1 194 ? 76.856 54.675 128.104 1.00 62.27 288 PHE A CA 1
ATOM 1428 C C . PHE A 1 194 ? 77.466 55.880 128.835 1.00 66.54 288 PHE A C 1
ATOM 1429 O O . PHE A 1 194 ? 78.487 55.757 129.517 1.00 66.82 288 PHE A O 1
ATOM 1437 N N . VAL A 1 195 ? 76.821 57.033 128.702 1.00 64.42 289 VAL A N 1
ATOM 1438 C CA . VAL A 1 195 ? 77.272 58.264 129.340 1.00 65.58 289 VAL A CA 1
ATOM 1439 C C . VAL A 1 195 ? 77.362 58.144 130.869 1.00 71.23 289 VAL A C 1
ATOM 1440 O O . VAL A 1 195 ? 78.333 58.592 131.480 1.00 70.06 289 VAL A O 1
ATOM 1444 N N . ILE A 1 196 ? 76.351 57.533 131.477 1.00 74.15 290 ILE A N 1
ATOM 1445 C CA . ILE A 1 196 ? 76.338 57.282 132.918 1.00 78.36 290 ILE A CA 1
ATOM 1446 C C . ILE A 1 196 ? 77.520 56.424 133.386 1.00 77.77 290 ILE A C 1
ATOM 1447 O O . ILE A 1 196 ? 78.060 56.646 134.469 1.00 79.02 290 ILE A O 1
ATOM 1452 N N . LEU A 1 197 ? 77.907 55.438 132.578 1.00 77.43 291 LEU A N 1
ATOM 1453 C CA . LEU A 1 197 ? 78.974 54.498 132.950 1.00 75.25 291 LEU A CA 1
ATOM 1454 C C . LEU A 1 197 ? 80.348 55.066 132.641 1.00 77.28 291 LEU A C 1
ATOM 1455 O O . LEU A 1 197 ? 81.306 54.861 133.380 1.00 78.97 291 LEU A O 1
ATOM 1460 N N . CYS A 1 198 ? 80.429 55.779 131.527 1.00 75.02 292 CYS A N 1
ATOM 1461 C CA . CYS A 1 198 ? 81.681 56.335 131.061 1.00 77.97 292 CYS A CA 1
ATOM 1462 C C . CYS A 1 198 ? 82.139 57.503 131.918 1.00 81.62 292 CYS A C 1
ATOM 1463 O O . CYS A 1 198 ? 83.335 57.701 132.113 1.00 84.49 292 CYS A O 1
ATOM 1466 N N . ALA A 1 199 ? 81.179 58.272 132.425 1.00 86.82 293 ALA A N 1
ATOM 1467 C CA . ALA A 1 199 ? 81.472 59.525 133.117 1.00 76.83 293 ALA A CA 1
ATOM 1468 C C . ALA A 1 199 ? 82.485 59.370 134.260 1.00 77.20 293 ALA A C 1
ATOM 1469 O O . ALA A 1 199 ? 83.428 60.159 134.342 1.00 81.37 293 ALA A O 1
ATOM 1471 N N . PRO A 1 200 ? 82.317 58.358 135.132 1.00 74.48 294 PRO A N 1
ATOM 1472 C CA . PRO A 1 200 ? 83.371 58.194 136.148 1.00 79.07 294 PRO A CA 1
ATOM 1473 C C . PRO A 1 200 ? 84.750 57.824 135.590 1.00 80.70 294 PRO A C 1
ATOM 1474 O O . PRO A 1 200 ? 85.759 58.180 136.199 1.00 86.54 294 PRO A O 1
ATOM 1478 N N . PHE A 1 201 ? 84.813 57.138 134.456 1.00 75.88 295 PHE A N 1
ATOM 1479 C CA . PHE A 1 201 ? 86.121 56.839 133.871 1.00 78.97 295 PHE A CA 1
ATOM 1480 C C . PHE A 1 201 ? 86.767 58.097 133.287 1.00 74.86 295 PHE A C 1
ATOM 1481 O O . PHE A 1 201 ? 87.974 58.279 133.395 1.00 73.31 295 PHE A O 1
ATOM 1489 N N . TYR A 1 202 ? 85.953 58.963 132.686 1.00 69.79 296 TYR A N 1
ATOM 1490 C CA . TYR A 1 202 ? 86.425 60.214 132.106 1.00 73.39 296 TYR A CA 1
ATOM 1491 C C . TYR A 1 202 ? 87.026 61.123 133.171 1.00 74.92 296 TYR A C 1
ATOM 1492 O O . TYR A 1 202 ? 88.091 61.706 132.976 1.00 83.01 296 TYR A O 1
ATOM 1501 N N . LYS A 1 203 ? 86.339 61.236 134.300 1.00 73.59 297 LYS A N 1
ATOM 1502 C CA . LYS A 1 203 ? 86.830 62.036 135.412 1.00 80.58 297 LYS A CA 1
ATOM 1503 C C . LYS A 1 203 ? 88.114 61.457 136.006 1.00 82.58 297 LYS A C 1
ATOM 1504 O O . LYS A 1 203 ? 89.043 62.198 136.337 1.00 83.69 297 LYS A O 1
ATOM 1510 N N . LEU A 1 204 ? 88.172 60.135 136.123 1.00 72.96 298 LEU A N 1
ATOM 1511 C CA . LEU A 1 204 ? 89.330 59.485 136.724 1.00 76.07 298 LEU A CA 1
ATOM 1512 C C . LEU A 1 204 ? 90.608 59.711 135.894 1.00 85.53 298 LEU A C 1
ATOM 1513 O O . LEU A 1 204 ? 91.641 60.103 136.429 1.00 90.07 298 LEU A O 1
ATOM 1518 N N . VAL A 1 205 ? 90.524 59.462 134.590 1.00 84.09 299 VAL A N 1
ATOM 1519 C CA . VAL A 1 205 ? 91.627 59.704 133.667 1.00 82.11 299 VAL A CA 1
ATOM 1520 C C . VAL A 1 205 ? 92.117 61.163 133.701 1.00 86.12 299 VAL A C 1
ATOM 1521 O O . VAL A 1 205 ? 93.322 61.421 133.739 1.00 83.97 299 VAL A O 1
ATOM 1525 N N . PHE A 1 206 ? 91.187 62.118 133.681 1.00 81.48 300 PHE A N 1
ATOM 1526 C CA . PHE A 1 206 ? 91.568 63.528 133.632 1.00 74.23 300 PHE A CA 1
ATOM 1527 C C . PHE A 1 206 ? 91.985 64.071 134.995 1.00 86.54 300 PHE A C 1
ATOM 1528 O O . PHE A 1 206 ? 92.516 65.177 135.090 1.00 96.82 300 PHE A O 1
ATOM 1536 N N . ALA A 1 207 ? 91.766 63.279 136.041 1.00 88.38 301 ALA A N 1
ATOM 1537 C CA . ALA A 1 207 ? 92.190 63.645 137.387 1.00 84.62 301 ALA A CA 1
ATOM 1538 C C . ALA A 1 207 ? 93.572 63.094 137.712 1.00 87.98 301 ALA A C 1
ATOM 1539 O O . ALA A 1 207 ? 94.302 63.677 138.510 1.00 94.04 301 ALA A O 1
ATOM 1541 N N . LEU A 1 208 ? 93.927 61.971 137.094 1.00 87.65 302 LEU A N 1
ATOM 1542 C CA . LEU A 1 208 ? 95.235 61.361 137.311 1.00 78.93 302 LEU A CA 1
ATOM 1543 C C . LEU A 1 208 ? 96.278 61.835 136.305 1.00 84.60 302 LEU A C 1
ATOM 1544 O O . LEU A 1 208 ? 97.308 62.379 136.680 1.00 99.41 302 LEU A O 1
ATOM 1549 N N . LEU A 1 209 ? 96.007 61.624 135.025 1.00 81.96 303 LEU A N 1
ATOM 1550 C CA . LEU A 1 209 ? 96.993 61.888 133.984 1.00 75.81 303 LEU A CA 1
ATOM 1551 C C . LEU A 1 209 ? 97.161 63.369 133.699 1.00 72.80 303 LEU A C 1
ATOM 1552 O O . LEU A 1 209 ? 96.241 64.158 133.907 1.00 80.23 303 LEU A O 1
ATOM 1557 N N . PRO A 1 210 ? 98.357 63.750 133.232 1.00 76.81 304 PRO A N 1
ATOM 1558 C CA . PRO A 1 210 ? 98.565 65.083 132.670 1.00 71.71 304 PRO A CA 1
ATOM 1559 C C . PRO A 1 210 ? 97.577 65.339 131.542 1.00 70.40 304 PRO A C 1
ATOM 1560 O O . PRO A 1 210 ? 97.296 64.441 130.751 1.00 69.17 304 PRO A O 1
ATOM 1564 N N . LEU A 1 211 ? 97.088 66.566 131.468 1.00 69.99 305 LEU A N 1
ATOM 1565 C CA . LEU A 1 211 ? 95.996 66.939 130.586 1.00 74.51 305 LEU A CA 1
ATOM 1566 C C . LEU A 1 211 ? 96.004 66.258 129.209 1.00 84.89 305 LEU A C 1
ATOM 1567 O O . LEU A 1 211 ? 95.081 65.505 128.889 1.00 91.02 305 LEU A O 1
ATOM 1572 N N . TYR A 1 212 ? 97.037 66.489 128.404 1.00 83.52 306 TYR A N 1
ATOM 1573 C CA . TYR A 1 212 ? 97.010 66.004 127.019 1.00 75.61 306 TYR A CA 1
ATOM 1574 C C . TYR A 1 212 ? 97.302 64.518 126.928 1.00 74.12 306 TYR A C 1
ATOM 1575 O O . TYR A 1 212 ? 97.048 63.895 125.895 1.00 76.09 306 TYR A O 1
ATOM 1584 N N . TRP A 1 213 ? 97.824 63.951 128.011 1.00 70.48 307 TRP A N 1
ATOM 1585 C CA . TRP A 1 213 ? 97.948 62.503 128.119 1.00 71.68 307 TRP A CA 1
ATOM 1586 C C . TRP A 1 213 ? 96.559 61.892 128.265 1.00 74.50 307 TRP A C 1
ATOM 1587 O O . TRP A 1 213 ? 96.302 60.771 127.820 1.00 71.55 307 TRP A O 1
ATOM 1598 N N . ALA A 1 214 ? 95.671 62.631 128.929 1.00 78.16 308 ALA A N 1
ATOM 1599 C CA . ALA A 1 214 ? 94.313 62.168 129.163 1.00 64.53 308 ALA A CA 1
ATOM 1600 C C . ALA A 1 214 ? 93.532 62.207 127.863 1.00 62.78 308 ALA A C 1
ATOM 1601 O O . ALA A 1 214 ? 92.766 61.297 127.579 1.00 65.98 308 ALA A O 1
ATOM 1603 N N . TYR A 1 215 ? 93.742 63.254 127.069 1.00 60.03 309 TYR A N 1
ATOM 1604 C CA . TYR A 1 215 ? 93.115 63.346 125.760 1.00 69.26 309 TYR A CA 1
ATOM 1605 C C . TYR A 1 215 ? 93.430 62.126 124.915 1.00 72.75 309 TYR A C 1
ATOM 1606 O O . TYR A 1 215 ? 92.521 61.486 124.380 1.00 81.15 309 TYR A O 1
ATOM 1615 N N . ALA A 1 216 ? 94.713 61.797 124.815 1.00 68.02 310 ALA A N 1
ATOM 1616 C CA . ALA A 1 216 ? 95.160 60.659 124.012 1.00 66.28 310 ALA A CA 1
ATOM 1617 C C . ALA A 1 216 ? 94.722 59.335 124.628 1.00 67.46 310 ALA A C 1
ATOM 1618 O O . ALA A 1 216 ? 94.285 58.427 123.921 1.00 68.80 310 ALA A O 1
ATOM 1620 N N . GLY A 1 217 ? 94.850 59.228 125.948 1.00 60.92 311 GLY A N 1
ATOM 1621 C CA . GLY A 1 217 ? 94.476 58.017 126.659 1.00 56.46 311 GLY A CA 1
ATOM 1622 C C . GLY A 1 217 ? 92.980 57.753 126.611 1.00 70.95 311 GLY A C 1
ATOM 1623 O O . GLY A 1 217 ? 92.550 56.633 126.334 1.00 72.84 311 GLY A O 1
ATOM 1624 N N . PHE A 1 218 ? 92.180 58.781 126.888 1.00 65.90 312 PHE A N 1
ATOM 1625 C CA . PHE A 1 218 ? 90.735 58.642 126.827 1.00 63.21 312 PHE A CA 1
ATOM 1626 C C . PHE A 1 218 ? 90.269 58.346 125.404 1.00 66.34 312 PHE A C 1
ATOM 1627 O O . PHE A 1 218 ? 89.343 57.556 125.207 1.00 70.07 312 PHE A O 1
ATOM 1635 N N . ALA A 1 219 ? 90.899 58.978 124.415 1.00 52.84 313 ALA A N 1
ATOM 1636 C CA . ALA A 1 219 ? 90.493 58.750 123.036 1.00 54.74 313 ALA A CA 1
ATOM 1637 C C . ALA A 1 219 ? 90.615 57.263 122.717 1.00 63.78 313 ALA A C 1
ATOM 1638 O O . ALA A 1 219 ? 89.736 56.683 122.081 1.00 66.64 313 ALA A O 1
ATOM 1640 N N . GLY A 1 220 ? 91.700 56.649 123.186 1.00 67.44 314 GLY A N 1
ATOM 1641 C CA . GLY A 1 220 ? 91.952 55.237 122.963 1.00 60.56 314 GLY A CA 1
ATOM 1642 C C . GLY A 1 220 ? 90.963 54.311 123.662 1.00 62.28 314 GLY A C 1
ATOM 1643 O O . GLY A 1 220 ? 90.428 53.386 123.051 1.00 60.61 314 GLY A O 1
ATOM 1644 N N . GLY A 1 221 ? 90.734 54.551 124.948 1.00 57.27 315 GLY A N 1
ATOM 1645 C CA . GLY A 1 221 ? 89.750 53.799 125.697 1.00 56.69 315 GLY A CA 1
ATOM 1646 C C . GLY A 1 221 ? 88.371 53.889 125.058 1.00 65.50 315 GLY A C 1
ATOM 1647 O O . GLY A 1 221 ? 87.637 52.893 124.987 1.00 59.94 315 GLY A O 1
ATOM 1648 N N . LEU A 1 222 ? 88.022 55.080 124.572 1.00 57.80 316 LEU A N 1
ATOM 1649 C CA . LEU A 1 222 ? 86.726 55.280 123.944 1.00 63.69 316 LEU A CA 1
ATOM 1650 C C . LEU A 1 222 ? 86.650 54.526 122.613 1.00 68.96 316 LEU A C 1
ATOM 1651 O O . LEU A 1 222 ? 85.628 53.886 122.319 1.00 70.48 316 LEU A O 1
ATOM 1656 N N . PHE A 1 223 ? 87.730 54.585 121.828 1.00 57.50 317 PHE A N 1
ATOM 1657 C CA . PHE A 1 223 ? 87.806 53.876 120.542 1.00 59.05 317 PHE A CA 1
ATOM 1658 C C . PHE A 1 223 ? 87.684 52.369 120.749 1.00 64.23 317 PHE A C 1
ATOM 1659 O O . PHE A 1 223 ? 87.050 51.664 119.965 1.00 69.00 317 PHE A O 1
ATOM 1667 N N . GLY A 1 224 ? 88.300 51.889 121.821 1.00 63.11 318 GLY A N 1
ATOM 1668 C CA . GLY A 1 224 ? 88.225 50.494 122.185 1.00 65.27 318 GLY A CA 1
ATOM 1669 C C . GLY A 1 224 ? 86.809 50.095 122.518 1.00 64.47 318 GLY A C 1
ATOM 1670 O O . GLY A 1 224 ? 86.381 49.005 122.146 1.00 73.41 318 GLY A O 1
ATOM 1671 N N . TYR A 1 225 ? 86.077 50.975 123.203 1.00 69.23 319 TYR A N 1
ATOM 1672 C CA . TYR A 1 225 ? 84.672 50.704 123.502 1.00 66.13 319 TYR A CA 1
ATOM 1673 C C . TYR A 1 225 ? 83.861 50.532 122.217 1.00 70.49 319 TYR A C 1
ATOM 1674 O O . TYR A 1 225 ? 83.064 49.595 122.096 1.00 71.82 319 TYR A O 1
ATOM 1683 N N . VAL A 1 226 ? 84.053 51.452 121.272 1.00 67.47 320 VAL A N 1
ATOM 1684 C CA . VAL A 1 226 ? 83.346 51.403 119.992 1.00 59.50 320 VAL A CA 1
ATOM 1685 C C . VAL A 1 226 ? 83.664 50.134 119.210 1.00 60.89 320 VAL A C 1
ATOM 1686 O O . VAL A 1 226 ? 82.776 49.534 118.599 1.00 67.44 320 VAL A O 1
ATOM 1690 N N . CYS A 1 227 ? 84.925 49.712 119.242 1.00 60.77 321 CYS A N 1
ATOM 1691 C CA . CYS A 1 227 ? 85.300 48.466 118.592 1.00 61.56 321 CYS A CA 1
ATOM 1692 C C . CYS A 1 227 ? 84.597 47.287 119.252 1.00 62.10 321 CYS A C 1
ATOM 1693 O O . CYS A 1 227 ? 84.097 46.401 118.565 1.00 68.17 321 CYS A O 1
ATOM 1696 N N . TYR A 1 228 ? 84.553 47.288 120.582 1.00 58.92 322 TYR A N 1
ATOM 1697 C CA . TYR A 1 228 ? 83.857 46.252 121.346 1.00 62.23 322 TYR A CA 1
ATOM 1698 C C . TYR A 1 228 ? 82.375 46.051 120.968 1.00 73.56 322 TYR A C 1
ATOM 1699 O O . TYR A 1 228 ? 81.950 44.926 120.680 1.00 79.22 322 TYR A O 1
ATOM 1708 N N . ASP A 1 229 ? 81.591 47.131 120.988 1.00 62.99 323 ASP A N 1
ATOM 1709 C CA . ASP A 1 229 ? 80.141 47.039 120.814 1.00 62.63 323 ASP A CA 1
ATOM 1710 C C . ASP A 1 229 ? 79.807 46.675 119.381 1.00 70.03 323 ASP A C 1
ATOM 1711 O O . ASP A 1 229 ? 78.862 45.932 119.134 1.00 73.19 323 ASP A O 1
ATOM 1716 N N . GLU A 1 230 ? 80.576 47.220 118.437 1.00 70.55 324 GLU A N 1
ATOM 1717 C CA . GLU A 1 230 ? 80.434 46.859 117.032 1.00 65.25 324 GLU A CA 1
ATOM 1718 C C . GLU A 1 230 ? 80.810 45.403 116.840 1.00 68.23 324 GLU A C 1
ATOM 1719 O O . GLU A 1 230 ? 80.066 44.638 116.236 1.00 72.20 324 GLU A O 1
ATOM 1725 N N . CYS A 1 231 ? 81.962 45.017 117.378 1.00 64.31 325 CYS A N 1
ATOM 1726 C CA . CYS A 1 231 ? 82.341 43.618 117.371 1.00 67.88 325 CYS A CA 1
ATOM 1727 C C . CYS A 1 231 ? 81.209 42.784 117.973 1.00 79.33 325 CYS A C 1
ATOM 1728 O O . CYS A 1 231 ? 80.700 41.856 117.334 1.00 76.79 325 CYS A O 1
ATOM 1731 N N . HIS A 1 232 ? 80.804 43.145 119.190 1.00 79.78 326 HIS A N 1
ATOM 1732 C CA . HIS A 1 232 ? 79.739 42.439 119.896 1.00 72.01 326 HIS A CA 1
ATOM 1733 C C . HIS A 1 232 ? 78.500 42.263 119.031 1.00 66.30 326 HIS A C 1
ATOM 1734 O O . HIS A 1 232 ? 77.957 41.167 118.942 1.00 70.19 326 HIS A O 1
ATOM 1741 N N . PHE A 1 233 ? 78.070 43.339 118.379 1.00 62.92 327 PHE A N 1
ATOM 1742 C CA . PHE A 1 233 ? 76.944 43.264 117.461 1.00 60.51 327 PHE A CA 1
ATOM 1743 C C . PHE A 1 233 ? 77.147 42.209 116.374 1.00 66.52 327 PHE A C 1
ATOM 1744 O O . PHE A 1 233 ? 76.295 41.339 116.175 1.00 76.73 327 PHE A O 1
ATOM 1752 N N . PHE A 1 234 ? 78.274 42.271 115.676 1.00 67.42 328 PHE A N 1
ATOM 1753 C CA . PHE A 1 234 ? 78.413 41.480 114.462 1.00 74.12 328 PHE A CA 1
ATOM 1754 C C . PHE A 1 234 ? 78.747 40.032 114.783 1.00 76.69 328 PHE A C 1
ATOM 1755 O O . PHE A 1 234 ? 78.613 39.151 113.935 1.00 83.42 328 PHE A O 1
ATOM 1763 N N . LEU A 1 235 ? 79.122 39.781 116.029 1.00 74.06 329 LEU A N 1
ATOM 1764 C CA . LEU A 1 235 ? 79.233 38.415 116.512 1.00 70.19 329 LEU A CA 1
ATOM 1765 C C . LEU A 1 235 ? 77.869 37.714 116.521 1.00 74.79 329 LEU A C 1
ATOM 1766 O O . LEU A 1 235 ? 77.783 36.516 116.270 1.00 80.39 329 LEU A O 1
ATOM 1771 N N . HIS A 1 236 ? 76.807 38.459 116.814 1.00 72.18 330 HIS A N 1
ATOM 1772 C CA . HIS A 1 236 ? 75.459 37.888 116.851 1.00 69.51 330 HIS A CA 1
ATOM 1773 C C . HIS A 1 236 ? 74.776 37.895 115.488 1.00 75.85 330 HIS A C 1
ATOM 1774 O O . HIS A 1 236 ? 74.113 36.927 115.109 1.00 76.90 330 HIS A O 1
ATOM 1781 N N . HIS A 1 237 ? 74.936 38.995 114.761 1.00 75.41 331 HIS A N 1
ATOM 1782 C CA . HIS A 1 237 ? 74.115 39.248 113.589 1.00 82.67 331 HIS A CA 1
ATOM 1783 C C . HIS A 1 237 ? 74.861 39.230 112.253 1.00 90.89 331 HIS A C 1
ATOM 1784 O O . HIS A 1 237 ? 74.547 40.006 111.348 1.00 88.71 331 HIS A O 1
ATOM 1791 N N . SER A 1 238 ? 75.823 38.327 112.107 1.00 95.89 332 SER A N 1
ATOM 1792 C CA . SER A 1 238 ? 76.635 38.333 110.898 1.00 99.63 332 SER A CA 1
ATOM 1793 C C . SER A 1 238 ? 77.477 37.083 110.681 1.00 101.29 332 SER A C 1
ATOM 1794 O O . SER A 1 238 ? 78.063 36.549 111.622 1.00 104.95 332 SER A O 1
ATOM 1797 N N . LYS A 1 239 ? 77.538 36.627 109.432 1.00 106.38 333 LYS A N 1
ATOM 1798 C CA . LYS A 1 239 ? 78.543 35.647 109.036 1.00 114.88 333 LYS A CA 1
ATOM 1799 C C . LYS A 1 239 ? 79.855 36.405 108.828 1.00 114.52 333 LYS A C 1
ATOM 1800 O O . LYS A 1 239 ? 80.009 37.189 107.896 1.00 126.68 333 LYS A O 1
ATOM 1806 N N . LEU A 1 240 ? 80.793 36.204 109.736 1.00 103.34 334 LEU A N 1
ATOM 1807 C CA . LEU A 1 240 ? 81.998 37.016 109.735 1.00 101.19 334 LEU A CA 1
ATOM 1808 C C . LEU A 1 240 ? 83.078 36.407 108.848 1.00 105.68 334 LEU A C 1
ATOM 1809 O O . LEU A 1 240 ? 83.007 35.224 108.506 1.00 106.57 334 LEU A O 1
ATOM 1814 N N . PRO A 1 241 ? 84.073 37.219 108.453 1.00 102.03 335 PRO A N 1
ATOM 1815 C CA . PRO A 1 241 ? 85.262 36.648 107.817 1.00 98.11 335 PRO A CA 1
ATOM 1816 C C . PRO A 1 241 ? 85.876 35.581 108.718 1.00 105.31 335 PRO A C 1
ATOM 1817 O O . PRO A 1 241 ? 85.755 35.679 109.940 1.00 114.32 335 PRO A O 1
ATOM 1821 N N . PRO A 1 242 ? 86.507 34.563 108.120 1.00 102.97 336 PRO A N 1
ATOM 1822 C CA . PRO A 1 242 ? 87.021 33.372 108.807 1.00 102.61 336 PRO A CA 1
ATOM 1823 C C . PRO A 1 242 ? 87.811 33.632 110.093 1.00 92.60 336 PRO A C 1
ATOM 1824 O O . PRO A 1 242 ? 87.651 32.879 111.056 1.00 89.95 336 PRO A O 1
ATOM 1828 N N . PHE A 1 243 ? 88.643 34.667 110.120 1.00 84.40 337 PHE A N 1
ATOM 1829 C CA . PHE A 1 243 ? 89.528 34.856 111.263 1.00 88.67 337 PHE A CA 1
ATOM 1830 C C . PHE A 1 243 ? 88.753 35.248 112.530 1.00 97.49 337 PHE A C 1
ATOM 1831 O O . PHE A 1 243 ? 89.223 35.015 113.643 1.00 105.95 337 PHE A O 1
ATOM 1839 N N . MET A 1 244 ? 87.558 35.808 112.363 1.00 96.59 338 MET A N 1
ATOM 1840 C CA . MET A 1 244 ? 86.708 36.153 113.507 1.00 98.28 338 MET A CA 1
ATOM 1841 C C . MET A 1 244 ? 85.680 35.074 113.807 1.00 98.94 338 MET A C 1
ATOM 1842 O O . MET A 1 244 ? 85.025 35.100 114.845 1.00 99.48 338 MET A O 1
ATOM 1847 N N . ARG A 1 245 ? 85.557 34.124 112.890 1.00 99.51 339 ARG A N 1
ATOM 1848 C CA . ARG A 1 245 ? 84.505 33.116 112.932 1.00 90.92 339 ARG A CA 1
ATOM 1849 C C . ARG A 1 245 ? 84.543 32.270 114.211 1.00 97.86 339 ARG A C 1
ATOM 1850 O O . ARG A 1 245 ? 83.510 31.821 114.698 1.00 115.78 339 ARG A O 1
ATOM 1858 N N . LYS A 1 246 ? 85.735 32.074 114.760 1.00 93.22 340 LYS A N 1
ATOM 1859 C CA . LYS A 1 246 ? 85.911 31.286 115.976 1.00 92.27 340 LYS A CA 1
ATOM 1860 C C . LYS A 1 246 ? 85.723 32.119 117.234 1.00 90.91 340 LYS A C 1
ATOM 1861 O O . LYS A 1 246 ? 85.487 31.581 118.316 1.00 93.95 340 LYS A O 1
ATOM 1867 N N . LEU A 1 247 ? 85.835 33.435 117.094 1.00 83.78 341 LEU A N 1
ATOM 1868 C CA . LEU A 1 247 ? 85.519 34.332 118.193 1.00 77.52 341 LEU A CA 1
ATOM 1869 C C . LEU A 1 247 ? 83.992 34.362 118.342 1.00 87.04 341 LEU A C 1
ATOM 1870 O O . LEU A 1 247 ? 83.451 34.477 119.447 1.00 86.82 341 LEU A O 1
ATOM 1875 N N . LYS A 1 248 ? 83.307 34.226 117.210 1.00 82.28 342 LYS A N 1
ATOM 1876 C CA . LYS A 1 248 ? 81.858 34.127 117.186 1.00 78.13 342 LYS A CA 1
ATOM 1877 C C . LYS A 1 248 ? 81.370 32.894 117.931 1.00 82.43 342 LYS A C 1
ATOM 1878 O O . LYS A 1 248 ? 80.404 32.960 118.688 1.00 87.46 342 LYS A O 1
ATOM 1884 N N . LYS A 1 249 ? 82.032 31.765 117.709 1.00 91.43 343 LYS A N 1
ATOM 1885 C CA . LYS A 1 249 ? 81.654 30.539 118.392 1.00 89.02 343 LYS A CA 1
ATOM 1886 C C . LYS A 1 249 ? 81.859 30.708 119.890 1.00 87.48 343 LYS A C 1
ATOM 1887 O O . LYS A 1 249 ? 81.041 30.265 120.694 1.00 86.76 343 LYS A O 1
ATOM 1893 N N . TYR A 1 250 ? 82.946 31.376 120.250 1.00 85.63 344 TYR A N 1
ATOM 1894 C CA . TYR A 1 250 ? 83.322 31.564 121.646 1.00 85.96 344 TYR A CA 1
ATOM 1895 C C . TYR A 1 250 ? 82.300 32.403 122.401 1.00 89.18 344 TYR A C 1
ATOM 1896 O O . TYR A 1 250 ? 81.843 32.036 123.486 1.00 90.85 344 TYR A O 1
ATOM 1905 N N . HIS A 1 251 ? 81.936 33.536 121.822 1.00 88.04 345 HIS A N 1
ATOM 1906 C CA . HIS A 1 251 ? 81.003 34.425 122.488 1.00 78.06 345 HIS A CA 1
ATOM 1907 C C . HIS A 1 251 ? 79.595 33.835 122.543 1.00 86.16 345 HIS A C 1
ATOM 1908 O O . HIS A 1 251 ? 78.896 33.961 123.549 1.00 89.38 345 HIS A O 1
ATOM 1915 N N . LEU A 1 252 ? 79.179 33.201 121.455 1.00 83.45 346 LEU A N 1
ATOM 1916 C CA . LEU A 1 252 ? 77.867 32.578 121.399 1.00 75.69 346 LEU A CA 1
ATOM 1917 C C . LEU A 1 252 ? 77.735 31.475 122.442 1.00 86.23 346 LEU A C 1
ATOM 1918 O O . LEU A 1 252 ? 76.639 31.217 122.942 1.00 89.32 346 LEU A O 1
ATOM 1923 N N . GLU A 1 253 ? 78.846 30.825 122.781 1.00 87.43 347 GLU A N 1
ATOM 1924 C CA . GLU A 1 253 ? 78.798 29.799 123.818 1.00 90.88 347 GLU A CA 1
ATOM 1925 C C . GLU A 1 253 ? 78.622 30.438 125.192 1.00 91.80 347 GLU A C 1
ATOM 1926 O O . GLU A 1 253 ? 78.102 29.811 126.115 1.00 92.47 347 GLU A O 1
ATOM 1932 N N . HIS A 1 254 ? 79.055 31.687 125.326 1.00 83.25 348 HIS A N 1
ATOM 1933 C CA . HIS A 1 254 ? 78.805 32.430 126.552 1.00 73.29 348 HIS A CA 1
ATOM 1934 C C . HIS A 1 254 ? 77.298 32.619 126.745 1.00 80.68 348 HIS A C 1
ATOM 1935 O O . HIS A 1 254 ? 76.793 32.696 127.862 1.00 75.06 348 HIS A O 1
ATOM 1942 N N . HIS A 1 255 ? 76.592 32.690 125.627 1.00 85.52 349 HIS A N 1
ATOM 1943 C CA . HIS A 1 255 ? 75.151 32.840 125.616 1.00 68.14 349 HIS A CA 1
ATOM 1944 C C . HIS A 1 255 ? 74.420 31.497 125.764 1.00 77.47 349 HIS A C 1
ATOM 1945 O O . HIS A 1 255 ? 73.563 31.342 126.627 1.00 79.15 349 HIS A O 1
ATOM 1952 N N . TYR A 1 256 ? 74.764 30.527 124.924 1.00 89.99 350 TYR A N 1
ATOM 1953 C CA . TYR A 1 256 ? 73.969 29.310 124.816 1.00 87.90 350 TYR A CA 1
ATOM 1954 C C . TYR A 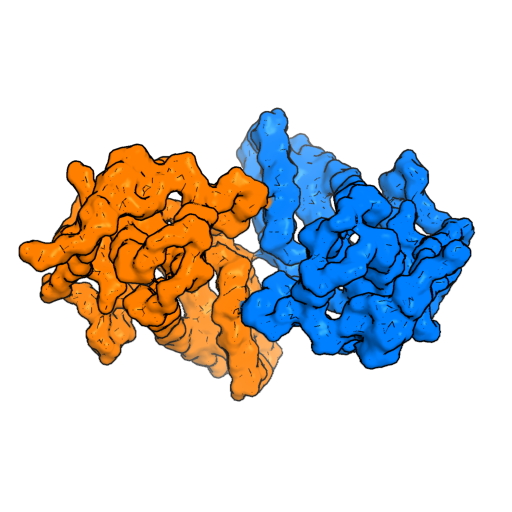1 256 ? 74.616 28.063 125.418 1.00 99.10 350 TYR A C 1
ATOM 1955 O O . TYR A 1 256 ? 74.237 26.947 125.072 1.00 110.71 350 TYR A O 1
ATOM 1964 N N . LYS A 1 257 ? 75.579 28.239 126.316 1.00 96.66 351 LYS A N 1
ATOM 1965 C CA . LYS A 1 257 ? 76.232 27.092 126.943 1.00 96.32 351 LYS A CA 1
ATOM 1966 C C . LYS A 1 257 ? 76.668 27.373 128.382 1.00 94.74 351 LYS A C 1
ATOM 1967 O O . LYS A 1 257 ? 76.333 26.616 129.302 1.00 91.95 351 LYS A O 1
ATOM 1973 N N . ASN A 1 258 ? 77.411 28.462 128.572 1.00 86.35 352 ASN A N 1
ATOM 1974 C CA . ASN A 1 258 ? 77.927 28.820 129.890 1.00 91.66 352 ASN A CA 1
ATOM 1975 C C . ASN A 1 258 ? 78.188 30.323 130.006 1.00 94.62 352 ASN A C 1
ATOM 1976 O O . ASN A 1 258 ? 79.063 30.855 129.320 1.00 102.29 352 ASN A O 1
ATOM 1981 N N . TYR A 1 259 ? 77.434 30.999 130.874 1.00 83.80 353 TYR A N 1
ATOM 1982 C CA . TYR A 1 259 ? 77.628 32.429 131.109 1.00 82.01 353 TYR A CA 1
ATOM 1983 C C . TYR A 1 259 ? 78.375 32.687 132.420 1.00 88.10 353 TYR A C 1
ATOM 1984 O O . TYR A 1 259 ? 78.346 33.798 132.954 1.00 86.73 353 TYR A O 1
ATOM 1993 N N . GLN A 1 260 ? 79.037 31.654 132.939 1.00 88.69 354 GLN A N 1
ATOM 1994 C CA . GLN A 1 260 ? 79.973 31.828 134.047 1.00 88.13 354 GLN A CA 1
ATOM 1995 C C . GLN A 1 260 ? 81.394 31.933 133.493 1.00 88.77 354 GLN A C 1
ATOM 1996 O O . GLN A 1 260 ? 82.355 32.136 134.241 1.00 81.95 354 GLN A O 1
ATOM 2002 N N . LEU A 1 261 ? 81.504 31.797 132.172 1.00 89.17 355 LEU A N 1
ATOM 2003 C CA . LEU A 1 261 ? 82.775 31.889 131.466 1.00 88.63 355 LEU A CA 1
ATOM 2004 C C . LEU A 1 261 ? 82.635 32.719 130.187 1.00 95.13 355 LEU A C 1
ATOM 2005 O O . LEU A 1 261 ? 81.530 33.128 129.823 1.00 92.40 355 LEU A O 1
ATOM 2010 N N . GLY A 1 262 ? 83.759 32.959 129.509 1.00 95.10 356 GLY A N 1
ATOM 2011 C CA . GLY A 1 262 ? 83.765 33.625 128.216 1.00 84.88 356 GLY A CA 1
ATOM 2012 C C . GLY A 1 262 ? 83.391 35.097 128.269 1.00 87.62 356 GLY A C 1
ATOM 2013 O O . GLY A 1 262 ? 82.633 35.587 127.420 1.00 84.75 356 GLY A O 1
ATOM 2014 N N . PHE A 1 263 ? 83.932 35.809 129.254 1.00 82.72 357 PHE A N 1
ATOM 2015 C CA . PHE A 1 263 ? 83.588 37.215 129.455 1.00 74.36 357 PHE A CA 1
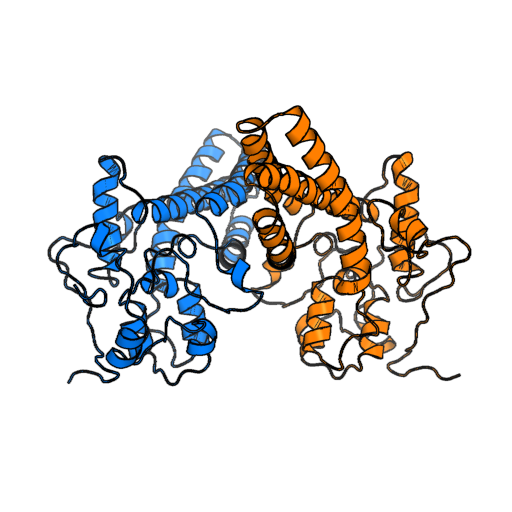ATOM 2016 C C . PHE A 1 263 ? 84.260 38.153 128.453 1.00 77.18 357 PHE A C 1
ATOM 2017 O O . PHE A 1 263 ? 83.770 39.259 128.218 1.00 85.95 357 PHE A O 1
ATOM 2025 N N . GLY A 1 264 ? 85.368 37.723 127.854 1.00 76.52 358 GLY A N 1
ATOM 2026 C CA . GLY A 1 264 ? 86.000 38.531 126.828 1.00 71.57 358 GLY A CA 1
ATOM 2027 C C . GLY A 1 264 ? 85.245 38.411 125.516 1.00 71.70 358 GLY A C 1
ATOM 2028 O O . GLY A 1 264 ? 84.890 37.300 125.127 1.00 80.14 358 GLY A O 1
ATOM 2029 N N . VAL A 1 265 ? 84.981 39.526 124.832 1.00 58.58 359 VAL A N 1
ATOM 2030 C CA . VAL A 1 265 ? 84.219 39.431 123.591 1.00 65.72 359 VAL A CA 1
ATOM 2031 C C . VAL A 1 265 ? 84.993 40.038 122.415 1.00 70.64 359 VAL A C 1
ATOM 2032 O O . VAL A 1 265 ? 84.763 39.656 121.261 1.00 79.10 359 VAL A O 1
ATOM 2036 N N . THR A 1 266 ? 85.936 40.938 122.676 1.00 64.71 360 THR A N 1
ATOM 2037 C CA . THR A 1 266 ? 86.877 41.288 121.599 1.00 72.04 360 THR A CA 1
ATOM 2038 C C . THR A 1 266 ? 88.022 40.292 121.551 1.00 66.42 360 THR A C 1
ATOM 2039 O O . THR A 1 266 ? 88.755 40.237 120.562 1.00 79.97 360 THR A O 1
ATOM 2043 N N . SER A 1 267 ? 88.179 39.527 122.635 1.00 67.65 361 SER A N 1
ATOM 2044 C CA . SER A 1 267 ? 89.135 38.411 122.710 1.00 78.22 361 SER A CA 1
ATOM 2045 C C . SER A 1 267 ? 88.960 37.671 124.026 1.00 75.81 361 SER A C 1
ATOM 2046 O O . SER A 1 267 ? 88.343 38.197 124.950 1.00 68.21 361 SER A O 1
ATOM 2049 N N . TRP A 1 268 ? 89.530 36.470 124.120 1.00 74.29 362 TRP A N 1
ATOM 2050 C CA . TRP A 1 268 ? 89.489 35.702 125.361 1.00 75.70 362 TRP A CA 1
ATOM 2051 C C . TRP A 1 268 ? 90.801 35.824 126.123 1.00 80.72 362 TRP A C 1
ATOM 2052 O O . TRP A 1 268 ? 91.068 35.054 127.043 1.00 79.68 362 TRP A O 1
ATOM 2063 N N . PHE A 1 269 ? 91.611 36.797 125.721 1.00 75.05 363 PHE A N 1
ATOM 2064 C CA . PHE A 1 269 ? 92.879 37.106 126.376 1.00 69.23 363 PHE A CA 1
ATOM 2065 C C . PHE A 1 269 ? 92.752 37.124 127.899 1.00 74.13 363 PHE A C 1
ATOM 2066 O O . PHE A 1 269 ? 93.352 36.309 128.593 1.00 86.59 363 PHE A O 1
ATOM 2074 N N . TRP A 1 270 ? 91.939 38.038 128.410 1.00 77.43 364 TRP A N 1
ATOM 2075 C CA . TRP A 1 270 ? 91.761 38.175 129.847 1.00 72.51 364 TRP A CA 1
ATOM 2076 C C . TRP A 1 270 ? 91.014 36.995 130.469 1.00 73.65 364 TRP A C 1
ATOM 2077 O O . TRP A 1 270 ? 91.039 36.819 131.691 1.00 85.28 364 TRP A O 1
ATOM 2088 N N . ASP A 1 271 ? 90.346 36.197 129.640 1.00 68.10 365 ASP A N 1
ATOM 2089 C CA . ASP A 1 271 ? 89.716 34.970 130.119 1.00 79.63 365 ASP A CA 1
ATOM 2090 C C . ASP A 1 271 ? 90.795 33.974 130.513 1.00 88.80 365 ASP A C 1
ATOM 2091 O O . ASP A 1 271 ? 90.708 33.283 131.529 1.00 87.53 365 ASP A O 1
ATOM 2096 N N . GLU A 1 272 ? 91.821 33.912 129.683 1.00 96.68 366 GLU A N 1
ATOM 2097 C CA . GLU A 1 272 ? 92.915 32.995 129.906 1.00 95.03 366 GLU A CA 1
ATOM 2098 C C . GLU A 1 272 ? 93.710 33.436 131.139 1.00 92.48 366 GLU A C 1
ATOM 2099 O O . GLU A 1 272 ? 93.956 32.651 132.053 1.00 96.73 366 GLU A O 1
ATOM 2105 N N . VAL A 1 273 ? 94.065 34.714 131.163 1.00 83.16 367 VAL A N 1
ATOM 2106 C CA . VAL A 1 273 ? 94.789 35.326 132.270 1.00 70.73 367 VAL A CA 1
ATOM 2107 C C . VAL A 1 273 ? 94.120 35.079 133.625 1.00 87.89 367 VAL A C 1
ATOM 2108 O O . VAL A 1 273 ? 94.792 34.715 134.589 1.00 88.57 367 VAL A O 1
ATOM 2112 N N . PHE A 1 274 ? 92.801 35.266 133.695 1.00 95.47 368 PHE A N 1
ATOM 2113 C CA . PHE A 1 274 ? 92.077 35.171 134.968 1.00 88.02 368 PHE A CA 1
ATOM 2114 C C . PHE A 1 274 ? 91.290 33.882 135.115 1.00 85.26 368 PHE A C 1
ATOM 2115 O O . PHE A 1 274 ? 90.414 33.771 135.976 1.00 87.84 368 PHE A O 1
ATOM 2123 N N . GLY A 1 275 ? 91.604 32.917 134.262 1.00 85.99 369 GLY A N 1
ATOM 2124 C CA . GLY A 1 275 ? 91.042 31.586 134.372 1.00 89.29 369 GLY A CA 1
ATOM 2125 C C . GLY A 1 275 ? 89.531 31.546 134.298 1.00 95.53 369 GLY A C 1
ATOM 2126 O O . GLY A 1 275 ? 88.873 30.987 135.173 1.00 99.76 369 GLY A O 1
ATOM 2127 N N . THR A 1 276 ? 88.979 32.156 133.257 1.00 89.86 370 THR A N 1
ATOM 2128 C CA . THR A 1 276 ? 87.559 32.036 132.972 1.00 87.22 370 THR A CA 1
ATOM 2129 C C . THR A 1 276 ? 87.353 31.646 131.516 1.00 84.68 370 THR A C 1
ATOM 2130 O O . THR A 1 276 ? 86.259 31.805 130.982 1.00 87.24 370 THR A O 1
ATOM 2134 N N . TYR A 1 277 ? 88.411 31.145 130.878 1.00 82.62 371 TYR A N 1
ATOM 2135 C CA . TYR A 1 277 ? 88.338 30.720 129.481 1.00 85.17 371 TYR A CA 1
ATOM 2136 C C . TYR A 1 277 ? 87.179 29.741 129.273 1.00 93.25 371 TYR A C 1
ATOM 2137 O O . TYR A 1 277 ? 86.802 29.004 130.186 1.00 87.58 371 TYR A O 1
ATOM 2146 N N . LEU A 1 278 ? 86.605 29.754 128.076 1.00 100.00 372 LEU A N 1
ATOM 2147 C CA . LEU A 1 278 ? 85.486 28.878 127.758 1.00 106.88 372 LEU A CA 1
ATOM 2148 C C . LEU A 1 278 ? 85.945 27.765 126.815 1.00 108.67 372 LEU A C 1
ATOM 2149 O O . LEU A 1 278 ? 85.726 27.829 125.605 1.00 111.97 372 LEU A O 1
ATOM 2154 N N . GLY A 1 279 ? 86.592 26.748 127.380 1.00 109.24 373 GLY A N 1
ATOM 2155 C CA . GLY A 1 279 ? 87.155 25.658 126.597 1.00 112.91 373 GLY A CA 1
ATOM 2156 C C . GLY A 1 279 ? 86.108 24.690 126.080 1.00 113.83 373 GLY A C 1
ATOM 2157 O O . GLY A 1 279 ? 84.922 24.860 126.358 1.00 121.11 373 GLY A O 1
ATOM 2158 N N . PRO A 1 280 ? 86.536 23.663 125.329 1.00 111.82 374 PRO A N 1
ATOM 2159 C CA . PRO A 1 280 ? 85.558 22.785 124.665 1.00 112.38 374 PRO A CA 1
ATOM 2160 C C . PRO A 1 280 ? 84.852 21.713 125.526 1.00 123.29 374 PRO A C 1
ATOM 2161 O O . PRO A 1 280 ? 83.955 21.077 124.982 1.00 127.85 374 PRO A O 1
ATOM 2165 N N . ASP A 1 281 ? 85.245 21.541 126.795 1.00 137.04 375 ASP A N 1
ATOM 2166 C CA . ASP A 1 281 ? 84.592 20.661 127.787 1.00 152.09 375 ASP A CA 1
ATOM 2167 C C . ASP A 1 281 ? 84.149 21.463 129.021 1.00 145.52 375 ASP A C 1
ATOM 2168 O O . ASP A 1 281 ? 84.038 20.942 130.128 1.00 153.19 375 ASP A O 1
ATOM 2173 N N . ALA A 1 282 ? 83.969 22.758 128.83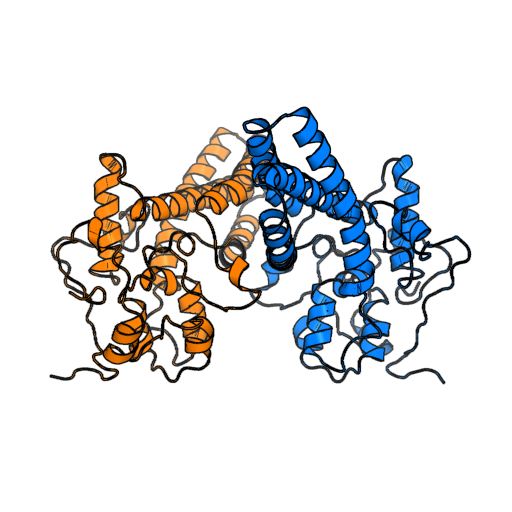0 1.00 130.04 376 ALA A N 1
ATOM 2174 C CA . ALA A 1 282 ? 83.299 23.576 129.826 1.00 119.05 376 ALA A CA 1
ATOM 2175 C C . ALA A 1 282 ? 81.907 23.024 130.100 1.00 114.85 376 ALA A C 1
ATOM 2176 O O . ALA A 1 282 ? 81.253 22.555 129.183 1.00 118.96 376 ALA A O 1
ATOM 2178 N N . PRO A 1 283 ? 81.472 23.052 131.368 1.00 107.87 377 PRO A N 1
ATOM 2179 C CA . PRO A 1 283 ? 80.151 22.541 131.744 1.00 102.48 377 PRO A CA 1
ATOM 2180 C C . PRO A 1 283 ? 79.029 23.442 131.235 1.00 107.89 377 PRO A C 1
ATOM 2181 O O . PRO A 1 283 ? 79.270 24.602 130.889 1.00 107.54 377 PRO A O 1
ATOM 2185 N N . LEU A 1 284 ? 77.809 22.919 131.207 1.00 107.13 378 LEU A N 1
ATOM 2186 C CA . LEU A 1 284 ? 76.639 23.755 130.965 1.00 100.44 378 LEU A CA 1
ATOM 2187 C C . LEU A 1 284 ? 76.340 24.573 132.224 1.00 103.56 378 LEU A C 1
ATOM 2188 O O . LEU A 1 284 ? 76.815 24.247 133.319 1.00 95.71 378 LEU A O 1
ATOM 2193 N N . SER A 1 285 ? 75.563 25.642 132.078 1.00 103.10 379 SER A N 1
ATOM 2194 C CA . SER A 1 285 ? 75.144 26.412 133.241 1.00 94.71 379 SER A CA 1
ATOM 2195 C C . SER A 1 285 ? 73.918 25.754 133.879 1.00 103.64 379 SER A C 1
ATOM 2196 O O . SER A 1 285 ? 73.169 25.034 133.210 1.00 101.69 379 SER A O 1
ATOM 2199 N N . LYS A 1 286 ? 73.724 25.977 135.177 1.00 109.42 380 LYS A N 1
ATOM 2200 C CA . LYS A 1 286 ? 72.668 25.272 135.894 1.00 109.51 380 LYS A CA 1
ATOM 2201 C C . LYS A 1 286 ? 71.313 25.880 135.571 1.00 110.18 380 LYS A C 1
ATOM 2202 O O . LYS A 1 286 ? 71.195 27.087 135.390 1.00 110.93 380 LYS A O 1
ATOM 2208 N N . MET A 1 287 ? 70.301 25.024 135.463 1.00 115.16 381 MET A N 1
ATOM 2209 C CA . MET A 1 287 ? 68.941 25.471 135.204 1.00 109.41 381 MET A CA 1
ATOM 2210 C C . MET A 1 287 ? 68.110 25.169 136.442 1.00 108.91 381 MET A C 1
ATOM 2211 O O . MET A 1 287 ? 67.273 24.263 136.432 1.00 105.47 381 MET A O 1
ATOM 2216 N N . LYS A 1 288 ? 68.355 25.948 137.495 1.00 115.05 382 LYS A N 1
ATOM 2217 C CA . LYS A 1 288 ? 67.856 25.682 138.845 1.00 120.31 382 LYS A CA 1
ATOM 2218 C C . LYS A 1 288 ? 66.334 25.561 138.950 1.00 122.69 382 LYS A C 1
ATOM 2219 O O . LYS A 1 288 ? 65.824 24.750 139.717 1.00 131.71 382 LYS A O 1
ATOM 2225 N N . TYR A 1 289 ? 65.613 26.361 138.174 1.00 113.34 383 TYR A N 1
ATOM 2226 C CA . TYR A 1 289 ? 64.158 26.405 138.266 1.00 103.36 383 TYR A CA 1
ATOM 2227 C C . TYR A 1 289 ? 63.461 25.783 137.051 1.00 106.97 383 TYR A C 1
ATOM 2228 O O . TYR A 1 289 ? 63.996 25.803 135.942 1.00 100.59 383 TYR A O 1
ATOM 2237 N N . GLU A 1 290 ? 62.279 25.204 137.276 1.00 113.15 384 GLU A N 1
ATOM 2238 C CA . GLU A 1 290 ? 61.434 24.701 136.188 1.00 112.19 384 GLU A CA 1
ATOM 2239 C C . GLU A 1 290 ? 59.951 24.742 136.609 1.00 115.58 384 GLU A C 1
ATOM 2240 O O . GLU A 1 290 ? 59.597 24.305 137.708 1.00 119.67 384 GLU A O 1
ATOM 2246 N N . SER A 1 291 ? 59.102 25.276 135.726 1.00 107.18 385 SER A N 1
ATOM 2247 C CA . SER A 1 291 ? 57.688 25.566 136.015 1.00 104.07 385 SER A CA 1
ATOM 2248 C C . SER A 1 291 ? 57.473 26.442 137.250 1.00 104.13 385 SER A C 1
ATOM 2249 O O . SER A 1 291 ? 56.447 26.341 137.919 1.00 107.28 385 SER A O 1
ATOM 2252 N N . GLY A 1 292 ? 58.435 27.312 137.535 1.00 106.58 386 GLY A N 1
ATOM 2253 C CA . GLY A 1 292 ? 58.339 28.221 138.663 1.00 104.57 386 GLY A CA 1
ATOM 2254 C C . GLY A 1 292 ? 59.025 27.690 139.909 1.00 107.15 386 GLY A C 1
ATOM 2255 O O . GLY A 1 292 ? 59.393 28.457 140.804 1.00 106.43 386 GLY A O 1
ATOM 2256 N N . LEU A 1 293 ? 59.211 26.374 139.967 1.00 111.04 387 LEU A N 1
ATOM 2257 C CA . LEU A 1 293 ? 59.764 25.738 141.160 1.00 114.37 387 LEU A CA 1
ATOM 2258 C C . LEU A 1 293 ? 61.198 25.234 140.958 1.00 126.00 387 LEU A C 1
ATOM 2259 O O . LEU A 1 293 ? 61.596 24.903 139.839 1.00 126.40 387 LEU A O 1
ATOM 2264 N N . GLU A 1 294 ? 61.959 25.185 142.054 1.00 131.03 388 GLU A N 1
ATOM 2265 C CA . GLU A 1 294 ? 63.351 24.727 142.048 1.00 131.81 388 GLU A CA 1
ATOM 2266 C C . GLU A 1 294 ? 63.418 23.199 142.125 1.00 135.83 388 GLU A C 1
ATOM 2267 O O . GLU A 1 294 ? 62.506 22.560 142.654 1.00 137.32 388 GLU A O 1
ATOM 2273 N N . VAL A 1 295 ? 64.483 22.618 141.572 1.00 141.59 389 VAL A N 1
ATOM 2274 C CA . VAL A 1 295 ? 64.724 21.177 141.652 1.00 149.65 389 VAL A CA 1
ATOM 2275 C C . VAL A 1 295 ? 65.517 20.808 142.918 1.00 160.27 389 VAL A C 1
ATOM 2276 O O . VAL A 1 295 ? 66.408 21.551 143.336 1.00 163.57 389 VAL A O 1
ATOM 2280 N N . LEU A 1 296 ? 65.184 19.662 143.515 1.00 166.21 390 LEU A N 1
ATOM 2281 C CA . LEU A 1 296 ? 65.790 19.199 144.769 1.00 167.18 390 LEU A CA 1
ATOM 2282 C C . LEU A 1 296 ? 65.606 20.205 145.903 1.00 171.31 390 LEU A C 1
ATOM 2283 O O . LEU A 1 296 ? 64.580 20.880 145.991 1.00 173.07 390 LEU A O 1
ATOM 2288 N N . PHE B 1 23 ? 69.312 94.696 142.260 1.00 153.42 117 PHE B N 1
ATOM 2289 C CA . PHE B 1 23 ? 68.007 94.405 141.674 1.00 151.86 117 PHE B CA 1
ATOM 2290 C C . PHE B 1 23 ? 67.631 92.933 141.837 1.00 143.10 117 PHE B C 1
ATOM 2291 O O . PHE B 1 23 ? 68.237 92.206 142.628 1.00 143.52 117 PHE B O 1
ATOM 2299 N N . ASP B 1 24 ? 66.626 92.505 141.078 1.00 132.79 118 ASP B N 1
ATOM 2300 C CA . ASP B 1 24 ? 66.144 91.131 141.140 1.00 129.67 118 ASP B CA 1
ATOM 2301 C C . ASP B 1 24 ? 65.820 90.594 139.742 1.00 115.08 118 ASP B C 1
ATOM 2302 O O . ASP B 1 24 ? 65.072 91.209 138.986 1.00 119.61 118 ASP B O 1
ATOM 2307 N N . SER B 1 25 ? 66.385 89.441 139.407 1.00 98.67 119 SER B N 1
ATOM 2308 C CA . SER B 1 25 ? 66.270 88.893 138.060 1.00 92.35 119 SER B CA 1
ATOM 2309 C C . SER B 1 25 ? 64.927 88.213 137.802 1.00 96.82 119 SER B C 1
ATOM 2310 O O . SER B 1 25 ? 64.592 87.910 136.659 1.00 93.79 119 SER B O 1
ATOM 2313 N N . THR B 1 26 ? 64.163 87.965 138.860 1.00 102.44 120 THR B N 1
ATOM 2314 C CA . THR B 1 26 ? 62.880 87.277 138.730 1.00 100.38 120 THR B CA 1
ATOM 2315 C C . THR B 1 26 ? 61.747 88.216 138.326 1.00 106.55 120 THR B C 1
ATOM 2316 O O . THR B 1 26 ? 60.579 87.825 138.325 1.00 98.65 120 THR B O 1
ATOM 2320 N N . THR B 1 27 ? 62.091 89.456 137.992 1.00 117.48 121 THR B N 1
ATOM 2321 C CA . THR B 1 27 ? 61.087 90.446 137.614 1.00 115.27 121 THR B CA 1
ATOM 2322 C C . THR B 1 27 ? 61.175 90.792 136.129 1.00 100.04 121 THR B C 1
ATOM 2323 O O . THR B 1 27 ? 62.256 91.090 135.601 1.00 96.47 121 THR B O 1
ATOM 2327 N N . PHE B 1 28 ? 60.025 90.733 135.466 1.00 87.72 122 PHE B N 1
ATOM 2328 C CA . PHE B 1 28 ? 59.900 91.124 134.070 1.00 94.72 122 PHE B CA 1
ATOM 2329 C C . PHE B 1 28 ? 59.919 92.653 133.937 1.00 104.13 122 PHE B C 1
ATOM 2330 O O . PHE B 1 28 ? 59.264 93.338 134.718 1.00 117.84 122 PHE B O 1
ATOM 2338 N N . VAL B 1 29 ? 60.663 93.182 132.962 1.00 102.56 123 VAL B N 1
ATOM 2339 C CA . VAL B 1 29 ? 60.692 94.623 132.693 1.00 118.78 123 VAL B CA 1
ATOM 2340 C C . VAL B 1 29 ? 60.231 94.846 131.224 1.00 126.95 123 VAL B C 1
ATOM 2341 O O . VAL B 1 29 ? 59.720 93.917 130.614 1.00 109.32 123 VAL B O 1
ATOM 2345 N N . LYS B 1 30 ? 60.339 96.054 130.668 1.00 137.97 124 LYS B N 1
ATOM 2346 C CA . LYS B 1 30 ? 59.835 96.288 129.312 1.00 130.92 124 LYS B CA 1
ATOM 2347 C C . LYS B 1 30 ? 61.005 96.466 128.347 1.00 114.37 124 LYS B C 1
ATOM 2348 O O . LYS B 1 30 ? 60.869 96.242 127.144 1.00 106.44 124 LYS B O 1
ATOM 2354 N N . GLU B 1 31 ? 62.166 96.830 128.884 1.00 115.40 125 GLU B N 1
ATOM 2355 C CA . GLU B 1 31 ? 63.381 96.913 128.079 1.00 115.63 125 GLU B CA 1
ATOM 2356 C C . GLU B 1 31 ? 64.455 95.981 128.621 1.00 107.02 125 GLU B C 1
ATOM 2357 O O . GLU B 1 31 ? 64.788 96.007 129.811 1.00 109.29 125 GLU B O 1
ATOM 2363 N N . LEU B 1 32 ? 64.983 95.159 127.722 1.00 103.86 126 LEU B N 1
ATOM 2364 C CA . LEU B 1 32 ? 66.089 94.262 128.009 1.00 110.06 126 LEU B CA 1
ATOM 2365 C C . LEU B 1 32 ? 67.282 95.042 128.519 1.00 115.83 126 LEU B C 1
ATOM 2366 O O . LEU B 1 32 ? 67.819 95.900 127.816 1.00 127.54 126 LEU B O 1
ATOM 2371 N N . PRO B 1 33 ? 67.712 94.729 129.743 1.00 108.64 127 PRO B N 1
ATOM 2372 C CA . PRO B 1 33 ? 68.863 95.364 130.379 1.00 112.07 127 PRO B CA 1
ATOM 2373 C C . PRO B 1 33 ? 70.160 95.006 129.671 1.00 109.28 127 PRO B C 1
ATOM 2374 O O . PRO B 1 33 ? 70.138 94.366 128.620 1.00 107.65 127 PRO B O 1
ATOM 2378 N N . ALA B 1 34 ? 71.280 95.401 130.263 1.00 109.61 128 ALA B N 1
ATOM 2379 C CA . ALA B 1 34 ? 72.585 95.131 129.684 1.00 109.21 128 ALA B CA 1
ATOM 2380 C C . ALA B 1 34 ? 72.877 93.639 129.645 1.00 111.37 128 ALA B C 1
ATOM 2381 O O . ALA B 1 34 ? 72.493 92.903 130.555 1.00 114.64 128 ALA B O 1
ATOM 2383 N N . GLU B 1 35 ? 73.550 93.211 128.577 1.00 111.57 129 GLU B N 1
ATOM 2384 C CA . GLU B 1 35 ? 74.142 91.880 128.483 1.00 114.54 129 GLU B CA 1
ATOM 2385 C C . GLU B 1 35 ? 74.786 91.476 129.815 1.00 115.71 129 GLU B C 1
ATOM 2386 O O . GLU B 1 35 ? 74.528 90.390 130.344 1.00 112.82 129 GLU B O 1
ATOM 2392 N N . GLU B 1 36 ? 75.612 92.379 130.339 1.00 125.67 130 GLU B N 1
ATOM 2393 C CA . GLU B 1 36 ? 76.373 92.209 131.575 1.00 134.03 130 GLU B CA 1
ATOM 2394 C C . GLU B 1 36 ? 75.680 91.471 132.721 1.00 131.91 130 GLU B C 1
ATOM 2395 O O . GLU B 1 36 ? 76.253 90.533 133.267 1.00 137.65 130 GLU B O 1
ATOM 2401 N N . LYS B 1 37 ? 74.460 91.878 133.054 1.00 122.07 131 LYS B N 1
ATOM 2402 C CA . LYS B 1 37 ? 73.795 91.403 134.251 1.00 121.72 131 LYS B CA 1
ATOM 2403 C C . LYS B 1 37 ? 72.569 90.534 133.948 1.00 106.86 131 LYS B C 1
ATOM 2404 O O . LYS B 1 37 ? 71.700 90.375 134.800 1.00 102.26 131 LYS B O 1
ATOM 2410 N N . LEU B 1 38 ? 72.515 89.960 132.741 1.00 102.71 132 LEU B N 1
ATOM 2411 C CA . LEU B 1 38 ? 71.702 88.763 132.508 1.00 97.97 132 LEU B CA 1
ATOM 2412 C C . LEU B 1 38 ? 72.538 87.577 132.949 1.00 98.51 132 LEU B C 1
ATOM 2413 O O . LEU B 1 38 ? 72.125 86.427 132.815 1.00 95.12 132 LEU B O 1
ATOM 2418 N N . SER B 1 39 ? 73.724 87.869 133.476 1.00 99.18 133 SER B N 1
ATOM 2419 C CA . SER B 1 39 ? 74.668 86.828 133.838 1.00 98.60 133 SER B CA 1
ATOM 2420 C C . SER B 1 39 ? 75.120 86.989 135.293 1.00 97.00 133 SER B C 1
ATOM 2421 O O . SER B 1 39 ? 76.137 86.428 135.702 1.00 92.31 133 SER B O 1
ATOM 2424 N N . ILE B 1 40 ? 74.376 87.769 136.077 1.00 96.12 134 ILE B N 1
ATOM 2425 C CA . ILE B 1 40 ? 74.656 87.850 137.513 1.00 91.58 134 ILE B CA 1
ATOM 2426 C C . ILE B 1 40 ? 74.101 86.649 138.264 1.00 83.96 134 ILE B C 1
ATOM 2427 O O . ILE B 1 40 ? 72.908 86.362 138.180 1.00 81.44 134 ILE B O 1
ATOM 2432 N N . ALA B 1 41 ? 74.960 85.970 139.018 1.00 83.41 135 ALA B N 1
ATOM 2433 C CA . ALA B 1 41 ? 74.545 84.809 139.796 1.00 83.57 135 ALA B CA 1
ATOM 2434 C C . ALA B 1 41 ? 73.498 85.188 140.827 1.00 90.38 135 ALA B C 1
ATOM 2435 O O . ALA B 1 41 ? 73.671 86.141 141.581 1.00 97.25 135 ALA B O 1
ATOM 2437 N N . THR B 1 42 ? 72.399 84.445 140.838 1.00 90.80 136 THR B N 1
ATOM 2438 C CA . THR B 1 42 ? 71.403 84.572 141.892 1.00 87.21 136 THR B CA 1
ATOM 2439 C C . THR B 1 42 ? 72.007 84.124 143.221 1.00 77.80 136 THR B C 1
ATOM 2440 O O . THR B 1 42 ? 72.741 83.144 143.273 1.00 77.13 136 THR B O 1
ATOM 2444 N N . ASP B 1 43 ? 71.721 84.858 144.289 1.00 81.20 137 ASP B N 1
ATOM 2445 C CA . ASP B 1 43 ? 72.057 84.400 145.632 1.00 80.97 137 ASP B CA 1
ATOM 2446 C C . ASP B 1 43 ? 71.091 83.290 146.025 1.00 82.14 137 ASP B C 1
ATOM 2447 O O . ASP B 1 43 ? 69.889 83.521 146.147 1.00 90.88 137 ASP B O 1
ATOM 2452 N N . TYR B 1 44 ? 71.622 82.090 146.235 1.00 80.85 138 TYR B N 1
ATOM 2453 C CA . TYR B 1 44 ? 70.793 80.900 146.414 1.00 76.93 138 TYR B CA 1
ATOM 2454 C C . TYR B 1 44 ? 69.924 80.989 147.668 1.00 82.49 138 TYR B C 1
ATOM 2455 O O . TYR B 1 44 ? 68.763 80.594 147.645 1.00 94.86 138 TYR B O 1
ATOM 2464 N N . SER B 1 45 ? 70.480 81.504 148.760 1.00 78.83 139 SER B N 1
ATOM 2465 C CA . SER B 1 45 ? 69.721 81.575 150.009 1.00 85.06 139 SER B CA 1
ATOM 2466 C C . SER B 1 45 ? 68.674 82.670 149.995 1.00 87.11 139 SER B C 1
ATOM 2467 O O . SER B 1 45 ? 67.543 82.466 150.441 1.00 90.03 139 SER B O 1
ATOM 2470 N N . ASN B 1 46 ? 69.058 83.835 149.492 1.00 84.69 140 ASN B N 1
ATOM 2471 C CA . ASN B 1 46 ? 68.145 84.959 149.442 1.00 88.75 140 ASN B CA 1
ATOM 2472 C C . ASN B 1 46 ? 66.959 84.647 148.545 1.00 86.13 140 ASN B C 1
ATOM 2473 O O . ASN B 1 46 ? 65.822 84.989 148.874 1.00 79.42 140 ASN B O 1
ATOM 2478 N N . ASP B 1 47 ? 67.236 83.980 147.423 1.00 94.37 141 ASP B N 1
ATOM 2479 C CA . ASP B 1 47 ? 66.213 83.587 146.454 1.00 78.96 141 ASP B CA 1
ATOM 2480 C C . ASP B 1 47 ? 65.235 82.579 147.030 1.00 76.32 141 ASP B C 1
ATOM 2481 O O . ASP B 1 47 ? 64.031 82.674 146.803 1.00 90.52 141 ASP B O 1
ATOM 2486 N N . TYR B 1 48 ? 65.760 81.607 147.765 1.00 67.39 142 TYR B N 1
ATOM 2487 C CA . TYR B 1 48 ? 64.928 80.581 148.368 1.00 69.67 142 TYR B CA 1
ATOM 2488 C C . TYR B 1 48 ? 63.999 81.221 149.400 1.00 80.58 142 TYR B C 1
ATOM 2489 O O . TYR B 1 48 ? 62.798 80.956 149.411 1.00 88.75 142 TYR B O 1
ATOM 2498 N N . LYS B 1 49 ? 64.558 82.086 150.244 1.00 81.87 143 LYS B N 1
ATOM 2499 C CA . LYS B 1 49 ? 63.799 82.715 151.318 1.00 85.15 143 LYS B CA 1
ATOM 2500 C C . LYS B 1 49 ? 62.792 83.729 150.793 1.00 82.13 143 LYS B C 1
ATOM 2501 O O . LYS B 1 49 ? 61.696 83.863 151.341 1.00 71.69 143 LYS B O 1
ATOM 2507 N N . LYS B 1 50 ? 63.161 84.441 149.734 1.00 76.52 144 LYS B N 1
ATOM 2508 C CA . LYS B 1 50 ? 62.299 85.487 149.199 1.00 76.55 144 LYS B CA 1
ATOM 2509 C C . LYS B 1 50 ? 61.101 84.903 148.455 1.00 84.22 144 LYS B C 1
ATOM 2510 O O . LYS B 1 50 ? 59.984 85.403 148.592 1.00 90.64 144 LYS B O 1
ATOM 2516 N N . HIS B 1 51 ? 61.316 83.839 147.682 1.00 77.48 145 HIS B N 1
ATOM 2517 C CA . HIS B 1 51 ? 60.258 83.365 146.785 1.00 71.53 145 HIS B CA 1
ATOM 2518 C C . HIS B 1 51 ? 59.601 82.045 147.161 1.00 72.34 145 HIS B C 1
ATOM 2519 O O . HIS B 1 51 ? 58.545 81.719 146.623 1.00 80.05 145 HIS B O 1
ATOM 2526 N N . LYS B 1 52 ? 60.229 81.292 148.065 1.00 72.18 146 LYS B N 1
ATOM 2527 C CA . LYS B 1 52 ? 59.689 80.026 148.589 1.00 70.49 146 LYS B CA 1
ATOM 2528 C C . LYS B 1 52 ? 59.500 78.949 147.486 1.00 70.75 146 LYS B C 1
ATOM 2529 O O . LYS B 1 52 ? 58.735 77.995 147.651 1.00 72.89 146 LYS B O 1
ATOM 2535 N N . PHE B 1 53 ? 60.203 79.114 146.369 1.00 73.30 147 PHE B N 1
ATOM 2536 C CA . PHE B 1 53 ? 60.151 78.164 145.261 1.00 68.34 147 PHE B CA 1
ATOM 2537 C C . PHE B 1 53 ? 61.251 77.097 145.410 1.00 69.95 147 PHE B C 1
ATOM 2538 O O . PHE B 1 53 ? 61.284 76.370 146.404 1.00 74.64 147 PHE B O 1
ATOM 2546 N N . LEU B 1 54 ? 62.148 77.006 144.433 1.00 57.88 148 LEU B N 1
ATOM 2547 C CA . LEU B 1 54 ? 63.255 76.044 144.496 1.00 64.33 148 LEU B CA 1
ATOM 2548 C C . LEU B 1 54 ? 64.486 76.584 145.222 1.00 70.34 148 LEU B C 1
ATOM 2549 O O . LEU B 1 54 ? 64.878 77.742 145.033 1.00 79.15 148 LEU B O 1
ATOM 2554 N N . ASP B 1 55 ? 65.104 75.733 146.035 1.00 63.06 149 ASP B N 1
ATOM 2555 C CA . ASP B 1 55 ? 66.398 76.057 146.627 1.00 66.84 149 ASP B CA 1
ATOM 2556 C C . ASP B 1 55 ? 67.549 75.612 145.711 1.00 65.22 149 ASP B C 1
ATOM 2557 O O . ASP B 1 55 ? 67.790 74.418 145.529 1.00 60.88 149 ASP B O 1
ATOM 2562 N N . LEU B 1 56 ? 68.256 76.587 145.146 1.00 69.65 150 LEU B N 1
ATOM 2563 C CA . LEU B 1 56 ? 69.396 76.325 144.268 1.00 70.57 150 LEU B CA 1
ATOM 2564 C C . LEU B 1 56 ? 70.616 75.723 144.986 1.00 78.43 150 LEU B C 1
ATOM 2565 O O . LEU B 1 56 ? 71.627 75.442 144.352 1.00 74.37 150 LEU B O 1
ATOM 2570 N N . ASN B 1 57 ? 70.534 75.535 146.300 1.00 74.80 151 ASN B N 1
ATOM 2571 C CA . ASN B 1 57 ? 71.626 74.897 147.024 1.00 64.66 151 ASN B CA 1
ATOM 2572 C C . ASN B 1 57 ? 71.527 73.384 147.065 1.00 64.39 151 ASN B C 1
ATOM 2573 O O . ASN B 1 57 ? 72.301 72.722 147.755 1.00 79.80 151 ASN B O 1
ATOM 2578 N N . ARG B 1 58 ? 70.567 72.825 146.347 1.00 66.73 152 ARG B N 1
ATOM 2579 C CA . ARG B 1 58 ? 70.407 71.377 146.353 1.00 67.95 152 ARG B CA 1
ATOM 2580 C C . ARG B 1 58 ? 69.662 70.934 145.106 1.00 65.46 152 ARG B C 1
ATOM 2581 O O . ARG B 1 58 ? 68.978 71.740 144.479 1.00 66.84 152 ARG B O 1
ATOM 2589 N N . PRO B 1 59 ? 69.833 69.660 144.718 1.00 63.98 153 PRO B N 1
ATOM 2590 C CA . PRO B 1 59 ? 69.287 69.215 143.431 1.00 61.06 153 PRO B CA 1
ATOM 2591 C C . PRO B 1 59 ? 67.833 69.624 143.237 1.00 59.04 153 PRO B C 1
ATOM 2592 O O . PRO B 1 59 ? 67.021 69.512 144.146 1.00 64.79 153 PRO B O 1
ATOM 2596 N N . LEU B 1 60 ? 67.528 70.115 142.043 1.00 74.09 154 LEU B N 1
ATOM 2597 C CA . LEU B 1 60 ? 66.240 70.735 141.759 1.00 66.73 154 LEU B CA 1
ATOM 2598 C C . LEU B 1 60 ? 65.105 69.745 141.553 1.00 65.70 154 LEU B C 1
ATOM 2599 O O . LEU B 1 60 ? 63.993 69.965 142.022 1.00 67.29 154 LEU B O 1
ATOM 2604 N N . LEU B 1 61 ? 65.384 68.657 140.848 1.00 60.29 155 LEU B N 1
ATOM 2605 C CA . LEU B 1 61 ? 64.318 67.779 140.387 1.00 56.18 155 LEU B CA 1
ATOM 2606 C C . LEU B 1 61 ? 63.534 67.096 141.516 1.00 55.31 155 LEU B C 1
ATOM 2607 O O . LEU B 1 61 ? 62.313 67.019 141.444 1.00 70.94 155 LEU B O 1
ATOM 2612 N N . MET B 1 62 ? 64.197 66.618 142.566 1.00 67.59 156 MET B N 1
ATOM 2613 C CA . MET B 1 62 ? 63.451 65.987 143.661 1.00 63.29 156 MET B CA 1
ATOM 2614 C C . MET B 1 62 ? 62.657 67.033 144.430 1.00 63.46 156 MET B C 1
ATOM 2615 O O . MET B 1 62 ? 61.594 66.748 144.986 1.00 64.02 156 MET B O 1
ATOM 2620 N N . GLN B 1 63 ? 63.167 68.258 144.425 1.00 61.22 157 GLN B N 1
ATOM 2621 C CA . GLN B 1 63 ? 62.494 69.396 145.045 1.00 52.78 157 GLN B CA 1
ATOM 2622 C C . GLN B 1 63 ? 61.122 69.648 144.381 1.00 68.64 157 GLN B C 1
ATOM 2623 O O . GLN B 1 63 ? 60.224 70.226 144.990 1.00 78.62 157 GLN B O 1
ATOM 2629 N N . ILE B 1 64 ? 60.974 69.214 143.131 1.00 71.07 158 ILE B N 1
ATOM 2630 C CA . ILE B 1 64 ? 59.735 69.384 142.385 1.00 66.81 158 ILE B CA 1
ATOM 2631 C C . ILE B 1 64 ? 58.863 68.137 142.510 1.00 69.83 158 ILE B C 1
ATOM 2632 O O . ILE B 1 64 ? 57.663 68.228 142.733 1.00 62.10 158 ILE B O 1
ATOM 2637 N N . LEU B 1 65 ? 59.473 66.966 142.358 1.00 72.53 159 LEU B N 1
ATOM 2638 C CA . LEU B 1 65 ? 58.740 65.711 142.474 1.00 63.95 159 LEU B CA 1
ATOM 2639 C C . LEU B 1 65 ? 58.070 65.558 143.831 1.00 69.85 159 LEU B C 1
ATOM 2640 O O . LEU B 1 65 ? 56.965 65.030 143.925 1.00 78.58 159 LEU B O 1
ATOM 2645 N N . ARG B 1 66 ? 58.745 66.032 144.874 1.00 69.04 160 ARG B N 1
ATOM 2646 C CA . ARG B 1 66 ? 58.269 65.902 146.241 1.00 63.71 160 ARG B CA 1
ATOM 2647 C C . ARG B 1 66 ? 57.837 67.253 146.827 1.00 69.82 160 ARG B C 1
ATOM 2648 O O . ARG B 1 66 ? 57.956 67.489 148.027 1.00 81.02 160 ARG B O 1
ATOM 2656 N N . SER B 1 67 ? 57.318 68.134 145.981 1.00 74.18 161 SER B N 1
ATOM 2657 C CA . SER B 1 67 ? 56.915 69.456 146.437 1.00 77.02 161 SER B CA 1
ATOM 2658 C C . SER B 1 67 ? 55.459 69.479 146.861 1.00 78.73 161 SER B C 1
ATOM 2659 O O . SER B 1 67 ? 54.736 68.494 146.716 1.00 85.28 161 SER B O 1
ATOM 2662 N N . ASP B 1 68 ? 55.041 70.622 147.388 1.00 72.71 162 ASP B N 1
ATOM 2663 C CA . ASP B 1 68 ? 53.643 70.863 147.683 1.00 74.61 162 ASP B CA 1
ATOM 2664 C C . ASP B 1 68 ? 53.167 72.068 146.888 1.00 72.80 162 ASP B C 1
ATOM 2665 O O . ASP B 1 68 ? 52.256 72.768 147.302 1.00 83.20 162 ASP B O 1
ATOM 2670 N N . PHE B 1 69 ? 53.798 72.298 145.741 1.00 70.28 163 PHE B N 1
ATOM 2671 C CA . PHE B 1 69 ? 53.445 73.411 144.875 1.00 73.99 163 PHE B CA 1
ATOM 2672 C C . PHE B 1 69 ? 52.062 73.254 144.263 1.00 79.02 163 PHE B C 1
ATOM 2673 O O . PHE B 1 69 ? 51.704 72.187 143.761 1.00 79.15 163 PHE B O 1
ATOM 2681 N N . LYS B 1 70 ? 51.296 74.337 144.299 1.00 80.12 164 LYS B N 1
ATOM 2682 C CA . LYS B 1 70 ? 50.160 74.500 143.412 1.00 68.95 164 LYS B CA 1
ATOM 2683 C C . LYS B 1 70 ? 50.668 74.790 142.003 1.00 73.18 164 LYS B C 1
ATOM 2684 O O . LYS B 1 70 ? 51.668 75.495 141.835 1.00 78.75 164 LYS B O 1
ATOM 2690 N N . LYS B 1 71 ? 49.976 74.243 141.006 1.00 72.93 165 LYS B N 1
ATOM 2691 C CA . LYS B 1 71 ? 50.265 74.481 139.590 1.00 69.64 165 LYS B CA 1
ATOM 2692 C C . LYS B 1 71 ? 50.558 75.937 139.248 1.00 76.39 165 LYS B C 1
ATOM 2693 O O . LYS B 1 71 ? 51.556 76.247 138.598 1.00 90.26 165 LYS B O 1
ATOM 2699 N N . ASP B 1 72 ? 49.670 76.825 139.674 1.00 82.92 166 ASP B N 1
ATOM 2700 C CA . ASP B 1 72 ? 49.807 78.233 139.359 1.00 91.04 166 ASP B CA 1
ATOM 2701 C C . ASP B 1 72 ? 51.092 78.774 139.946 1.00 87.48 166 ASP B C 1
ATOM 2702 O O . ASP B 1 72 ? 51.754 79.617 139.331 1.00 85.23 166 ASP B O 1
ATOM 2707 N N . PHE B 1 73 ? 51.452 78.271 141.123 1.00 76.66 167 PHE B N 1
ATOM 2708 C CA . PHE B 1 73 ? 52.685 78.694 141.764 1.00 73.84 167 PHE B CA 1
ATOM 2709 C C . PHE B 1 73 ? 53.894 78.196 140.973 1.00 80.59 167 PHE B C 1
ATOM 2710 O O . PHE B 1 73 ? 54.840 78.954 140.726 1.00 82.07 167 PHE B O 1
ATOM 2718 N N . TYR B 1 74 ? 53.853 76.928 140.565 1.00 72.06 168 TYR B N 1
ATOM 2719 C CA . TYR B 1 74 ? 54.942 76.377 139.771 1.00 72.13 168 TYR B CA 1
ATOM 2720 C C . TYR B 1 74 ? 55.056 77.115 138.427 1.00 76.41 168 TYR B C 1
ATOM 2721 O O . TYR B 1 74 ? 56.156 77.510 138.023 1.00 72.39 168 TYR B O 1
ATOM 2730 N N . VAL B 1 75 ? 53.932 77.295 137.733 1.00 74.25 169 VAL B N 1
ATOM 2731 C CA . VAL B 1 75 ? 53.976 77.959 136.435 1.00 74.22 169 VAL B CA 1
ATOM 2732 C C . VAL B 1 75 ? 54.498 79.364 136.619 1.00 80.63 169 VAL B C 1
ATOM 2733 O O . VAL B 1 75 ? 55.385 79.810 135.877 1.00 71.61 169 VAL B O 1
ATOM 2737 N N . ASP B 1 76 ? 53.962 80.044 137.635 1.00 81.89 170 ASP B N 1
ATOM 2738 C CA . ASP B 1 76 ? 54.404 81.393 137.940 1.00 68.12 170 ASP B CA 1
ATOM 2739 C C . ASP B 1 76 ? 55.895 81.423 138.231 1.00 68.34 170 ASP B C 1
ATOM 2740 O O . ASP B 1 76 ? 56.599 82.218 137.622 1.00 75.72 170 ASP B O 1
ATOM 2745 N N . GLN B 1 77 ? 56.425 80.575 139.115 1.00 76.45 171 GLN B N 1
ATOM 2746 C CA . GLN B 1 77 ? 57.824 80.843 139.447 1.00 74.36 171 GLN B CA 1
ATOM 2747 C C . GLN B 1 77 ? 58.844 80.250 138.461 1.00 78.19 171 GLN B C 1
ATOM 2748 O O . GLN B 1 77 ? 59.908 80.848 138.265 1.00 80.46 171 GLN B O 1
ATOM 2754 N N . ILE B 1 78 ? 58.501 79.169 137.756 1.00 73.25 172 ILE B N 1
ATOM 2755 C CA . ILE B 1 78 ? 59.496 78.534 136.890 1.00 69.96 172 ILE B CA 1
ATOM 2756 C C . ILE B 1 78 ? 59.878 79.481 135.748 1.00 72.10 172 ILE B C 1
ATOM 2757 O O . ILE B 1 78 ? 60.966 79.376 135.194 1.00 73.12 172 ILE B O 1
ATOM 2762 N N . HIS B 1 79 ? 59.003 80.429 135.425 1.00 72.34 173 HIS B N 1
ATOM 2763 C CA . HIS B 1 79 ? 59.251 81.318 134.299 1.00 68.36 173 HIS B CA 1
ATOM 2764 C C . HIS B 1 79 ? 59.839 82.652 134.741 1.00 77.62 173 HIS B C 1
ATOM 2765 O O . HIS B 1 79 ? 60.049 83.553 133.922 1.00 81.53 173 HIS B O 1
ATOM 2772 N N . ARG B 1 80 ? 60.106 82.783 136.035 1.00 74.50 174 ARG B N 1
ATOM 2773 C CA . ARG B 1 80 ? 60.831 83.951 136.519 1.00 79.64 174 ARG B CA 1
ATOM 2774 C C . ARG B 1 80 ? 62.289 83.540 136.717 1.00 86.37 174 ARG B C 1
ATOM 2775 O O . ARG B 1 80 ? 62.615 82.787 137.631 1.00 93.16 174 ARG B O 1
ATOM 2783 N N . PRO B 1 81 ? 63.167 84.004 135.817 1.00 85.34 175 PRO B N 1
ATOM 2784 C CA . PRO B 1 81 ? 64.502 83.406 135.650 1.00 73.60 175 PRO B CA 1
ATOM 2785 C C . PRO B 1 81 ? 65.505 83.699 136.770 1.00 71.78 175 PRO B C 1
ATOM 2786 O O . PRO B 1 81 ? 65.552 84.791 137.338 1.00 64.93 175 PRO B O 1
ATOM 2790 N N . ARG B 1 82 ? 66.311 82.689 137.070 1.00 69.19 176 ARG B N 1
ATOM 2791 C CA . ARG B 1 82 ? 67.429 82.828 137.982 1.00 77.01 176 ARG B CA 1
ATOM 2792 C C . ARG B 1 82 ? 68.731 82.646 137.192 1.00 80.35 176 ARG B C 1
ATOM 2793 O O . ARG B 1 82 ? 68.707 82.514 135.970 1.00 75.47 176 ARG B O 1
ATOM 2801 N N . HIS B 1 83 ? 69.860 82.639 137.896 1.00 77.84 177 HIS B N 1
ATOM 2802 C CA . HIS B 1 83 ? 71.151 82.354 137.289 1.00 70.90 177 HIS B CA 1
ATOM 2803 C C . HIS B 1 83 ? 72.088 81.729 138.334 1.00 70.82 177 HIS B C 1
ATOM 2804 O O . HIS B 1 83 ? 72.388 82.331 139.367 1.00 81.56 177 HIS B O 1
ATOM 2811 N N . TYR B 1 84 ? 72.533 80.511 138.058 1.00 68.73 178 TYR B N 1
ATOM 2812 C CA . TYR B 1 84 ? 73.350 79.743 138.986 1.00 69.54 178 TYR B CA 1
ATOM 2813 C C . TYR B 1 84 ? 74.745 80.322 139.113 1.00 83.30 178 TYR B C 1
ATOM 2814 O O . TYR B 1 84 ? 75.401 80.160 140.146 1.00 87.45 178 TYR B O 1
ATOM 2823 N N . GLY B 1 85 ? 75.189 80.993 138.054 1.00 76.27 179 GLY B N 1
ATOM 2824 C CA . GLY B 1 85 ? 76.552 81.475 137.974 1.00 72.28 179 GLY B CA 1
ATOM 2825 C C . GLY B 1 85 ? 77.353 80.690 136.954 1.00 80.63 179 GLY B C 1
ATOM 2826 O O . GLY B 1 85 ? 76.824 80.274 135.924 1.00 92.96 179 GLY B O 1
ATOM 2827 N N . LYS B 1 86 ? 78.631 80.478 137.246 1.00 85.84 180 LYS B N 1
ATOM 2828 C CA . LYS B 1 86 ? 79.543 79.835 136.304 1.00 88.19 180 LYS B CA 1
ATOM 2829 C C . LYS B 1 86 ? 79.124 78.398 135.988 1.00 83.82 180 LYS B C 1
ATOM 2830 O O . LYS B 1 86 ? 79.181 77.951 134.841 1.00 78.08 180 LYS B O 1
ATOM 2836 N N . GLY B 1 87 ? 78.698 77.674 137.011 1.00 77.70 181 GLY B N 1
ATOM 2837 C CA . GLY B 1 87 ? 78.420 76.267 136.845 1.00 65.69 181 GLY B CA 1
ATOM 2838 C C . GLY B 1 87 ? 77.009 75.975 136.383 1.00 75.46 181 GLY B C 1
ATOM 2839 O O . GLY B 1 87 ? 76.242 76.874 136.031 1.00 73.28 181 GLY B O 1
ATOM 2840 N N . SER B 1 88 ? 76.671 74.694 136.381 1.00 73.59 182 SER B N 1
ATOM 2841 C CA . SER B 1 88 ? 75.333 74.263 136.040 1.00 68.65 182 SER B CA 1
ATOM 2842 C C . SER B 1 88 ? 74.628 73.717 137.276 1.00 67.13 182 SER B C 1
ATOM 2843 O O . SER B 1 88 ? 75.111 72.779 137.898 1.00 81.50 182 SER B O 1
ATOM 2846 N N . ALA B 1 89 ? 73.498 74.318 137.632 1.00 64.07 183 ALA B N 1
ATOM 2847 C CA . ALA B 1 89 ? 72.753 73.897 138.814 1.00 64.36 183 ALA B CA 1
ATOM 2848 C C . ALA B 1 89 ? 72.451 72.415 138.727 1.00 59.87 183 ALA B C 1
ATOM 2849 O O . ALA B 1 89 ? 72.099 71.913 137.668 1.00 72.24 183 ALA B O 1
ATOM 2851 N N . PRO B 1 90 ? 72.606 71.710 139.846 1.00 66.01 184 PRO B N 1
ATOM 2852 C CA . PRO B 1 90 ? 72.370 70.268 139.922 1.00 63.02 184 PRO B CA 1
ATOM 2853 C C . PRO B 1 90 ? 70.894 69.918 139.765 1.00 66.91 184 PRO B C 1
ATOM 2854 O O . PRO B 1 90 ? 70.035 70.515 140.422 1.00 63.17 184 PRO B O 1
ATOM 2858 N N . LEU B 1 91 ? 70.608 68.944 138.909 1.00 69.38 185 LEU B N 1
ATOM 2859 C CA . LEU B 1 91 ? 69.251 68.447 138.744 1.00 56.56 185 LEU B CA 1
ATOM 2860 C C . LEU B 1 91 ? 69.037 67.211 139.614 1.00 53.84 185 LEU B C 1
ATOM 2861 O O . LEU B 1 91 ? 68.041 67.118 140.324 1.00 72.39 185 LEU B O 1
ATOM 2866 N N . PHE B 1 92 ? 69.985 66.281 139.577 1.00 61.33 186 PHE B N 1
ATOM 2867 C CA . PHE B 1 92 ? 69.881 65.026 140.317 1.00 65.20 186 PHE B CA 1
ATOM 2868 C C . PHE B 1 92 ? 70.890 64.973 141.461 1.00 72.96 186 PHE B C 1
ATOM 2869 O O . PHE B 1 92 ? 70.619 64.406 142.519 1.00 83.96 186 PHE B O 1
ATOM 2877 N N . GLY B 1 93 ? 72.063 65.553 141.240 1.00 70.08 187 GLY B N 1
ATOM 2878 C CA . GLY B 1 93 ? 73.102 65.554 142.253 1.00 80.54 187 GLY B CA 1
ATOM 2879 C C . GLY B 1 93 ? 73.840 64.234 142.437 1.00 80.92 187 GLY B C 1
ATOM 2880 O O . GLY B 1 93 ? 74.765 64.135 143.240 1.00 80.93 187 GLY B O 1
ATOM 2881 N N . ASN B 1 94 ? 73.432 63.210 141.707 1.00 76.30 188 ASN B N 1
ATOM 2882 C CA . ASN B 1 94 ? 74.166 61.964 141.730 1.00 76.64 188 ASN B CA 1
ATOM 2883 C C . ASN B 1 94 ? 74.684 61.587 140.342 1.00 86.12 188 ASN B C 1
ATOM 2884 O O . ASN B 1 94 ? 74.856 62.444 139.474 1.00 91.22 188 ASN B O 1
ATOM 2889 N N . PHE B 1 95 ? 74.901 60.293 140.143 1.00 82.57 189 PHE B N 1
ATOM 2890 C CA . PHE B 1 95 ? 75.466 59.754 138.913 1.00 75.25 189 PHE B CA 1
ATOM 2891 C C . PHE B 1 95 ? 74.629 60.016 137.646 1.00 84.13 189 PHE B C 1
ATOM 2892 O O . PHE B 1 95 ? 75.080 59.736 136.538 1.00 88.10 189 PHE B O 1
ATOM 2900 N N . LEU B 1 96 ? 73.407 60.514 137.799 1.00 87.80 190 LEU B N 1
ATOM 2901 C CA . LEU B 1 96 ? 72.578 60.819 136.637 1.00 70.12 190 LEU B CA 1
ATOM 2902 C C . LEU B 1 96 ? 72.877 62.199 136.060 1.00 65.73 190 LEU B C 1
ATOM 2903 O O . LEU B 1 96 ? 72.408 62.513 134.969 1.00 68.06 190 LEU B O 1
ATOM 2908 N N . GLU B 1 97 ? 73.642 63.022 136.787 1.00 61.82 191 GLU B N 1
ATOM 2909 C CA . GLU B 1 97 ? 73.903 64.400 136.346 1.00 65.17 191 GLU B CA 1
ATOM 2910 C C . GLU B 1 97 ? 74.489 64.552 134.947 1.00 69.70 191 GLU B C 1
ATOM 2911 O O . GLU B 1 97 ? 74.120 65.496 134.256 1.00 74.02 191 GLU B O 1
ATOM 2917 N N . PRO B 1 98 ? 75.421 63.665 134.537 1.00 73.63 192 PRO B N 1
ATOM 2918 C CA . PRO B 1 98 ? 75.938 63.827 133.172 1.00 73.80 192 PRO B CA 1
ATOM 2919 C C . PRO B 1 98 ? 74.864 63.909 132.094 1.00 67.90 192 PRO B C 1
ATOM 2920 O O . PRO B 1 98 ? 74.965 64.771 131.227 1.00 76.36 192 PRO B O 1
ATOM 2924 N N . LEU B 1 99 ? 73.839 63.070 132.176 1.00 66.84 193 LEU B N 1
ATOM 2925 C CA . LEU B 1 99 ? 72.738 63.081 131.214 1.00 69.38 193 LEU B CA 1
ATOM 2926 C C . LEU B 1 99 ? 72.034 64.428 131.054 1.00 72.46 193 LEU B C 1
ATOM 2927 O O . LEU B 1 99 ? 71.345 64.667 130.058 1.00 74.71 193 LEU B O 1
ATOM 2932 N N . THR B 1 100 ? 72.196 65.296 132.043 1.00 64.60 194 THR B N 1
ATOM 2933 C CA . THR B 1 100 ? 71.480 66.557 132.069 1.00 60.07 194 THR B CA 1
ATOM 2934 C C . THR B 1 100 ? 72.307 67.698 131.529 1.00 61.12 194 THR B C 1
ATOM 2935 O O . THR B 1 100 ? 71.901 68.849 131.610 1.00 65.49 194 THR B O 1
ATOM 2939 N N . LYS B 1 101 ? 73.474 67.390 130.980 1.00 59.49 195 LYS B N 1
ATOM 2940 C CA . LYS B 1 101 ? 74.336 68.444 130.468 1.00 61.25 195 LYS B CA 1
ATOM 2941 C C . LYS B 1 101 ? 74.600 68.231 128.984 1.00 65.85 195 LYS B C 1
ATOM 2942 O O . LYS B 1 101 ? 75.308 67.313 128.602 1.00 60.69 195 LYS B O 1
ATOM 2948 N N . THR B 1 102 ? 74.011 69.071 128.141 1.00 71.97 196 THR B N 1
ATOM 2949 C CA . THR B 1 102 ? 74.160 68.911 126.699 1.00 55.73 196 THR B CA 1
ATOM 2950 C C . THR B 1 102 ? 74.805 70.150 126.092 1.00 57.84 196 THR B C 1
ATOM 2951 O O . THR B 1 102 ? 74.201 71.222 126.059 1.00 66.73 196 THR B O 1
ATOM 2955 N N . ALA B 1 103 ? 76.039 70.002 125.618 1.00 53.26 197 ALA B N 1
ATOM 2956 C CA . ALA B 1 103 ? 76.725 71.115 124.974 1.00 56.31 197 ALA B CA 1
ATOM 2957 C C . ALA B 1 103 ? 76.056 71.444 123.649 1.00 60.27 197 ALA B C 1
ATOM 2958 O O . ALA B 1 103 ? 75.374 70.602 123.056 1.00 67.55 197 ALA B O 1
ATOM 2960 N N . TRP B 1 104 ? 76.261 72.672 123.189 1.00 58.90 198 TRP B N 1
ATOM 2961 C CA . TRP B 1 104 ? 75.690 73.137 121.929 1.00 59.21 198 TRP B CA 1
ATOM 2962 C C . TRP B 1 104 ? 76.095 72.284 120.718 1.00 70.41 198 TRP B C 1
ATOM 2963 O O . TRP B 1 104 ? 75.313 72.123 119.788 1.00 69.07 198 TRP B O 1
ATOM 2974 N N . TRP B 1 105 ? 77.316 71.749 120.716 1.00 75.49 199 TRP B N 1
ATOM 2975 C CA . TRP B 1 105 ? 77.797 71.005 119.548 1.00 66.16 199 TRP B CA 1
ATOM 2976 C C . TRP B 1 105 ? 77.167 69.621 119.423 1.00 71.72 199 TRP B C 1
ATOM 2977 O O . TRP B 1 105 ? 77.273 68.984 118.373 1.00 74.50 199 TRP B O 1
ATOM 2988 N N . VAL B 1 106 ? 76.513 69.161 120.485 1.00 65.85 200 VAL B N 1
ATOM 2989 C CA . VAL B 1 106 ? 75.954 67.816 120.502 1.00 61.64 200 VAL B CA 1
ATOM 2990 C C . VAL B 1 106 ? 74.906 67.641 119.408 1.00 63.57 200 VAL B C 1
ATOM 2991 O O . VAL B 1 106 ? 74.869 66.621 118.719 1.00 69.08 200 VAL B O 1
ATOM 2995 N N . VAL B 1 107 ? 74.079 68.655 119.213 1.00 66.67 201 VAL B N 1
ATOM 2996 C CA . VAL B 1 107 ? 73.019 68.551 118.220 1.00 65.82 201 VAL B CA 1
ATOM 2997 C C . VAL B 1 107 ? 73.548 68.433 116.778 1.00 64.33 201 VAL B C 1
ATOM 2998 O O . VAL B 1 107 ? 73.205 67.462 116.092 1.00 61.07 201 VAL B O 1
ATOM 3002 N N . PRO B 1 108 ? 74.388 69.388 116.315 1.00 64.51 202 PRO B N 1
ATOM 3003 C CA . PRO B 1 108 ? 74.950 69.185 114.975 1.00 65.10 202 PRO B CA 1
ATOM 3004 C C . PRO B 1 108 ? 75.606 67.810 114.789 1.00 71.77 202 PRO B C 1
ATOM 3005 O O . PRO B 1 108 ? 75.309 67.153 113.791 1.00 75.78 202 PRO B O 1
ATOM 3009 N N . VAL B 1 109 ? 76.461 67.372 115.721 1.00 57.42 203 VAL B N 1
ATOM 3010 C CA . VAL B 1 109 ? 77.213 66.135 115.487 1.00 60.96 203 VAL B CA 1
ATOM 3011 C C . VAL B 1 109 ? 76.350 64.866 115.632 1.00 62.91 203 VAL B C 1
ATOM 3012 O O . VAL B 1 109 ? 76.602 63.863 114.954 1.00 67.72 203 VAL B O 1
ATOM 3016 N N . ALA B 1 110 ? 75.327 64.901 116.481 1.00 55.02 204 ALA B N 1
ATOM 3017 C CA . ALA B 1 110 ? 74.423 63.760 116.569 1.00 58.84 204 ALA B CA 1
ATOM 3018 C C . ALA B 1 110 ? 73.527 63.611 115.337 1.00 64.93 204 ALA B C 1
ATOM 3019 O O . ALA B 1 110 ? 73.332 62.496 114.865 1.00 73.65 204 ALA B O 1
ATOM 3021 N N . TRP B 1 111 ? 72.983 64.713 114.811 1.00 64.36 205 TRP B N 1
ATOM 3022 C CA . TRP B 1 111 ? 71.888 64.608 113.835 1.00 61.91 205 TRP B CA 1
ATOM 3023 C C . TRP B 1 111 ? 72.196 64.946 112.372 1.00 63.28 205 TRP B C 1
ATOM 3024 O O . TRP B 1 111 ? 71.529 64.432 111.461 1.00 69.27 205 TRP B O 1
ATOM 3035 N N . LEU B 1 112 ? 73.168 65.814 112.134 1.00 63.27 206 LEU B N 1
ATOM 3036 C CA . LEU B 1 112 ? 73.581 66.083 110.768 1.00 65.78 206 LEU B CA 1
ATOM 3037 C C . LEU B 1 112 ? 73.970 64.809 110.008 1.00 69.00 206 LEU B C 1
ATOM 3038 O O . LEU B 1 112 ? 73.664 64.705 108.828 1.00 77.53 206 LEU B O 1
ATOM 3043 N N . PRO B 1 113 ? 74.633 63.831 110.666 1.00 72.57 207 PRO B N 1
ATOM 3044 C CA . PRO B 1 113 ? 74.881 62.606 109.885 1.00 73.28 207 PRO B CA 1
ATOM 3045 C C . PRO B 1 113 ? 73.595 61.865 109.514 1.00 74.52 207 PRO B C 1
ATOM 3046 O O . PRO B 1 113 ? 73.515 61.277 108.439 1.00 75.88 207 PRO B O 1
ATOM 3050 N N . VAL B 1 114 ? 72.598 61.907 110.388 1.00 70.18 208 VAL B N 1
ATOM 3051 C CA . VAL B 1 114 ? 71.294 61.355 110.062 1.00 72.35 208 VAL B CA 1
ATOM 3052 C C . VAL B 1 114 ? 70.642 62.141 108.907 1.00 70.51 208 VAL B C 1
ATOM 3053 O O . VAL B 1 114 ? 70.013 61.551 108.031 1.00 75.93 208 VAL B O 1
ATOM 3057 N N . VAL B 1 115 ? 70.790 63.465 108.904 1.00 63.80 209 VAL B N 1
ATOM 3058 C CA . VAL B 1 115 ? 70.271 64.283 107.804 1.00 66.36 209 VAL B CA 1
ATOM 3059 C C . VAL B 1 115 ? 70.982 63.952 106.492 1.00 72.02 209 VAL B C 1
ATOM 3060 O O . VAL B 1 115 ? 70.359 63.825 105.441 1.00 70.62 209 VAL B O 1
ATOM 3064 N N . VAL B 1 116 ? 72.298 63.817 106.559 1.00 77.63 210 VAL B N 1
ATOM 3065 C CA . VAL B 1 116 ? 73.078 63.575 105.357 1.00 78.56 210 VAL B CA 1
ATOM 3066 C C . VAL B 1 116 ? 72.771 62.186 104.806 1.00 83.59 210 VAL B C 1
ATOM 3067 O O . VAL B 1 116 ? 72.559 62.040 103.602 1.00 80.79 210 VAL B O 1
ATOM 3071 N N . TYR B 1 117 ? 72.715 61.179 105.681 1.00 77.60 211 TYR B N 1
ATOM 3072 C CA . TYR B 1 117 ? 72.401 59.823 105.238 1.00 71.47 211 TYR B CA 1
ATOM 3073 C C . TYR B 1 117 ? 71.056 59.767 104.548 1.00 75.67 211 TYR B C 1
ATOM 3074 O O . TYR B 1 117 ? 70.960 59.312 103.412 1.00 82.11 211 TYR B O 1
ATOM 3083 N N . HIS B 1 118 ? 70.020 60.222 105.243 1.00 73.47 212 HIS B N 1
ATOM 3084 C CA . HIS B 1 118 ? 68.662 60.157 104.709 1.00 72.98 212 HIS B CA 1
ATOM 3085 C C . HIS B 1 118 ? 68.513 60.859 103.369 1.00 77.07 212 HIS B C 1
ATOM 3086 O O . HIS B 1 118 ? 67.871 60.328 102.459 1.00 81.05 212 HIS B O 1
ATOM 3093 N N . MET B 1 119 ? 69.110 62.042 103.242 1.00 73.09 213 MET B N 1
ATOM 3094 C CA . MET B 1 119 ? 69.046 62.784 101.991 1.00 75.77 213 MET B CA 1
ATOM 3095 C C . MET B 1 119 ? 69.831 62.055 100.905 1.00 82.70 213 MET B C 1
ATOM 3096 O O . MET B 1 119 ? 69.434 62.046 99.738 1.00 86.17 213 MET B O 1
ATOM 3101 N N . GLY B 1 120 ? 70.941 61.438 101.302 1.00 78.05 214 GLY B N 1
ATOM 3102 C CA . GLY B 1 120 ? 71.805 60.733 100.376 1.00 71.51 214 GLY B CA 1
ATOM 3103 C C . GLY B 1 120 ? 71.085 59.567 99.733 1.00 79.54 214 GLY B C 1
ATOM 3104 O O . GLY B 1 120 ? 71.232 59.311 98.534 1.00 81.24 214 GLY B O 1
ATOM 3105 N N . VAL B 1 121 ? 70.294 58.865 100.537 1.00 71.34 215 VAL B N 1
ATOM 3106 C CA . VAL B 1 121 ? 69.525 57.732 100.055 1.00 75.15 215 VAL B CA 1
ATOM 3107 C C . VAL B 1 121 ? 68.481 58.203 99.038 1.00 83.73 215 VAL B C 1
ATOM 3108 O O . VAL B 1 121 ? 68.276 57.557 98.012 1.00 87.86 215 VAL B O 1
ATOM 3112 N N . ALA B 1 122 ? 67.852 59.346 99.299 1.00 77.18 216 ALA B N 1
ATOM 3113 C CA . ALA B 1 122 ? 66.845 59.871 98.380 1.00 73.50 216 ALA B CA 1
ATOM 3114 C C . ALA B 1 122 ? 67.455 60.304 97.039 1.00 79.41 216 ALA B C 1
ATOM 3115 O O . ALA B 1 122 ? 66.885 60.057 95.973 1.00 85.91 216 ALA B O 1
ATOM 3117 N N . LEU B 1 123 ? 68.612 60.951 97.088 1.00 76.29 217 LEU B N 1
ATOM 3118 C CA . LEU B 1 123 ? 69.261 61.411 95.861 1.00 84.83 217 LEU B CA 1
ATOM 3119 C C . LEU B 1 123 ? 69.717 60.244 94.982 1.00 90.33 217 LEU B C 1
ATOM 3120 O O . LEU B 1 123 ? 69.969 60.416 93.794 1.00 99.92 217 LEU B O 1
ATOM 3125 N N . LYS B 1 124 ? 69.801 59.058 95.573 1.00 92.52 218 LYS B N 1
ATOM 3126 C CA . LYS B 1 124 ? 70.275 57.874 94.872 1.00 89.32 218 LYS B CA 1
ATOM 3127 C C . LYS B 1 124 ? 69.149 56.956 94.388 1.00 92.11 218 LYS B C 1
ATOM 3128 O O . LYS B 1 124 ? 69.413 55.950 93.733 1.00 104.12 218 LYS B O 1
ATOM 3134 N N . ASN B 1 125 ? 67.899 57.299 94.688 1.00 82.79 219 ASN B N 1
ATOM 3135 C CA . ASN B 1 125 ? 66.784 56.404 94.381 1.00 78.61 219 ASN B CA 1
ATOM 3136 C C . ASN B 1 125 ? 65.560 57.135 93.843 1.00 86.79 219 ASN B C 1
ATOM 3137 O O . ASN B 1 125 ? 64.474 56.565 93.727 1.00 88.64 219 ASN B O 1
ATOM 3142 N N . MET B 1 126 ? 65.744 58.398 93.493 1.00 86.80 220 MET B N 1
ATOM 3143 C CA . MET B 1 126 ? 64.611 59.258 93.232 1.00 80.10 220 MET B CA 1
ATOM 3144 C C . MET B 1 126 ? 65.042 60.472 92.407 1.00 91.33 220 MET B C 1
ATOM 3145 O O . MET B 1 126 ? 66.228 60.802 92.354 1.00 91.44 220 MET B O 1
ATOM 3150 N N . ASN B 1 127 ? 64.089 61.111 91.735 1.00 94.82 221 ASN B N 1
ATOM 3151 C CA . ASN B 1 127 ? 64.377 62.359 91.049 1.00 95.98 221 ASN B CA 1
ATOM 3152 C C . ASN B 1 127 ? 64.982 63.368 92.019 1.00 91.49 221 ASN B C 1
ATOM 3153 O O . ASN B 1 127 ? 64.365 63.737 93.022 1.00 89.99 221 ASN B O 1
ATOM 3158 N N . GLN B 1 128 ? 66.198 63.800 91.706 1.00 88.41 222 GLN B N 1
ATOM 3159 C CA . GLN B 1 128 ? 66.986 64.648 92.592 1.00 90.78 222 GLN B CA 1
ATOM 3160 C C . GLN B 1 128 ? 66.373 66.012 92.877 1.00 99.53 222 GLN B C 1
ATOM 3161 O O . GLN B 1 128 ? 66.325 66.443 94.030 1.00 103.90 222 GLN B O 1
ATOM 3167 N N . LEU B 1 129 ? 65.911 66.690 91.834 1.00 98.96 223 LEU B N 1
ATOM 3168 C CA . LEU B 1 129 ? 65.310 68.006 91.997 1.00 104.57 223 LEU B CA 1
ATOM 3169 C C . LEU B 1 129 ? 64.034 67.894 92.835 1.00 102.57 223 LEU B C 1
ATOM 3170 O O . LEU B 1 129 ? 63.744 68.746 93.676 1.00 109.11 223 LEU B O 1
ATOM 3175 N N . PHE B 1 130 ? 63.284 66.824 92.616 1.00 92.91 224 PHE B N 1
ATOM 3176 C CA . PHE B 1 130 ? 62.091 66.560 93.407 1.00 90.73 224 PHE B CA 1
ATOM 3177 C C . PHE B 1 130 ? 62.457 66.269 94.877 1.00 102.67 224 PHE B C 1
ATOM 3178 O O . PHE B 1 130 ? 61.863 66.831 95.803 1.00 106.45 224 PHE B O 1
ATOM 3186 N N . ALA B 1 131 ? 63.435 65.388 95.084 1.00 97.99 225 ALA B N 1
ATOM 3187 C CA . ALA B 1 131 ? 63.972 65.128 96.419 1.00 95.29 225 ALA B CA 1
ATOM 3188 C C . ALA B 1 131 ? 64.483 66.410 97.093 1.00 96.01 225 ALA B C 1
ATOM 3189 O O . ALA B 1 131 ? 64.285 66.602 98.290 1.00 93.94 225 ALA B O 1
ATOM 3191 N N . CYS B 1 132 ? 65.140 67.282 96.331 1.00 92.08 226 CYS B N 1
ATOM 3192 C CA . CYS B 1 132 ? 65.551 68.578 96.863 1.00 86.55 226 CYS B CA 1
ATOM 3193 C C . CYS B 1 132 ? 64.346 69.438 97.245 1.00 93.03 226 CYS B C 1
ATOM 3194 O O . CYS B 1 132 ? 64.375 70.143 98.259 1.00 92.44 226 CYS B O 1
ATOM 3197 N N . PHE B 1 133 ? 63.287 69.382 96.442 1.00 85.34 227 PHE B N 1
ATOM 3198 C CA . PHE B 1 133 ? 62.116 70.202 96.716 1.00 86.18 227 PHE B CA 1
ATOM 3199 C C . PHE B 1 133 ? 61.425 69.762 98.002 1.00 90.35 227 PHE B C 1
ATOM 3200 O O . PHE B 1 133 ? 60.996 70.598 98.802 1.00 92.01 227 PHE B O 1
ATOM 3208 N N . LEU B 1 134 ? 61.320 68.450 98.199 1.00 92.52 228 LEU B N 1
ATOM 3209 C CA . LEU B 1 134 ? 60.717 67.894 99.418 1.00 88.27 228 LEU B CA 1
ATOM 3210 C C . LEU B 1 134 ? 61.530 68.217 100.677 1.00 84.83 228 LEU B C 1
ATOM 3211 O O . LEU B 1 134 ? 60.975 68.391 101.761 1.00 80.93 228 LEU B O 1
ATOM 3216 N N . PHE B 1 135 ? 62.849 68.271 100.527 1.00 79.39 229 PHE B N 1
ATOM 3217 C CA . PHE B 1 135 ? 63.725 68.680 101.607 1.00 76.54 229 PHE B CA 1
ATOM 3218 C C . PHE B 1 135 ? 63.334 70.081 102.078 1.00 86.12 229 PHE B C 1
ATOM 3219 O O . PHE B 1 135 ? 63.089 70.302 103.265 1.00 88.09 229 PHE B O 1
ATOM 3227 N N . CYS B 1 136 ? 63.257 71.022 101.143 1.00 81.59 230 CYS B N 1
ATOM 3228 C CA . CYS B 1 136 ? 62.895 72.391 101.482 1.00 77.24 230 CYS B CA 1
ATOM 3229 C C . CYS B 1 136 ? 61.518 72.469 102.128 1.00 78.11 230 CYS B C 1
ATOM 3230 O O . CYS B 1 136 ? 61.297 73.277 103.032 1.00 78.50 230 CYS B O 1
ATOM 3233 N N . VAL B 1 137 ? 60.596 71.630 101.662 1.00 71.76 231 VAL B N 1
ATOM 3234 C CA . VAL B 1 137 ? 59.267 71.571 102.252 1.00 66.93 231 VAL B CA 1
ATOM 3235 C C . VAL B 1 137 ? 59.362 71.005 103.665 1.00 79.58 231 VAL B C 1
ATOM 3236 O O . VAL B 1 137 ? 58.632 71.425 104.576 1.00 85.70 231 VAL B O 1
ATOM 3240 N N . GLY B 1 138 ? 60.274 70.053 103.844 1.00 80.04 232 GLY B N 1
ATOM 3241 C CA . GLY B 1 138 ? 60.571 69.514 105.159 1.00 71.72 232 GLY B CA 1
ATOM 3242 C C . GLY B 1 138 ? 61.056 70.598 106.109 1.00 72.00 232 GLY B C 1
ATOM 3243 O O . GLY B 1 138 ? 60.706 70.593 107.283 1.00 72.16 232 GLY B O 1
ATOM 3244 N N . VAL B 1 139 ? 61.856 71.534 105.603 1.00 75.51 233 VAL B N 1
ATOM 3245 C CA . VAL B 1 139 ? 62.329 72.637 106.429 1.00 76.56 233 VAL B CA 1
ATOM 3246 C C . VAL B 1 139 ? 61.152 73.559 106.740 1.00 82.04 233 VAL B C 1
ATOM 3247 O O . VAL B 1 139 ? 61.036 74.063 107.856 1.00 89.70 233 VAL B O 1
ATOM 3251 N N . PHE B 1 140 ? 60.262 73.757 105.766 1.00 86.34 234 PHE B N 1
ATOM 3252 C CA . PHE B 1 140 ? 59.097 74.621 105.975 1.00 84.16 234 PHE B CA 1
ATOM 3253 C C . PHE B 1 140 ? 58.127 74.038 107.004 1.00 83.44 234 PHE B C 1
ATOM 3254 O O . PHE B 1 140 ? 57.497 74.774 107.767 1.00 83.78 234 PHE B O 1
ATOM 3262 N N . VAL B 1 141 ? 58.000 72.719 107.021 1.00 81.33 235 VAL B N 1
ATOM 3263 C CA . VAL B 1 141 ? 57.115 72.067 107.977 1.00 77.95 235 VAL B CA 1
ATOM 3264 C C . VAL B 1 141 ? 57.730 72.132 109.368 1.00 80.65 235 VAL B C 1
ATOM 3265 O O . VAL B 1 141 ? 57.010 72.238 110.365 1.00 75.87 235 VAL B O 1
ATOM 3269 N N . TRP B 1 142 ? 59.062 72.090 109.441 1.00 88.90 236 TRP B N 1
ATOM 3270 C CA . TRP B 1 142 ? 59.729 72.213 110.734 1.00 74.22 236 TRP B CA 1
ATOM 3271 C C . TRP B 1 142 ? 59.323 73.507 111.436 1.00 76.97 236 TRP B C 1
ATOM 3272 O O . TRP B 1 142 ? 58.925 73.479 112.603 1.00 71.38 236 TRP B O 1
ATOM 3283 N N . THR B 1 143 ? 59.438 74.633 110.725 1.00 73.67 237 THR B N 1
ATOM 3284 C CA . THR B 1 143 ? 59.159 75.945 111.303 1.00 69.98 237 THR B CA 1
ATOM 3285 C C . THR B 1 143 ? 57.778 75.970 111.949 1.00 76.48 237 THR B C 1
ATOM 3286 O O . THR B 1 143 ? 57.554 76.706 112.921 1.00 77.97 237 THR B O 1
ATOM 3290 N N . LEU B 1 144 ? 56.866 75.158 111.407 1.00 72.18 238 LEU B N 1
ATOM 3291 C CA . LEU B 1 144 ? 55.513 75.037 111.949 1.00 74.48 238 LEU B CA 1
ATOM 3292 C C . LEU B 1 144 ? 55.514 74.157 113.197 1.00 74.40 238 LEU B C 1
ATOM 3293 O O . LEU B 1 144 ? 54.916 74.513 114.222 1.00 81.95 238 LEU B O 1
ATOM 3298 N N . ILE B 1 145 ? 56.188 73.011 113.112 1.00 70.99 239 ILE B N 1
ATOM 3299 C CA . ILE B 1 145 ? 56.378 72.142 114.275 1.00 72.29 239 ILE B CA 1
ATOM 3300 C C . ILE B 1 145 ? 57.037 72.890 115.431 1.00 71.95 239 ILE B C 1
ATOM 3301 O O . ILE B 1 145 ? 56.614 72.753 116.580 1.00 72.36 239 ILE B O 1
ATOM 3306 N N . GLU B 1 146 ? 58.057 73.686 115.107 1.00 66.86 240 GLU B N 1
ATOM 3307 C CA . GLU B 1 146 ? 58.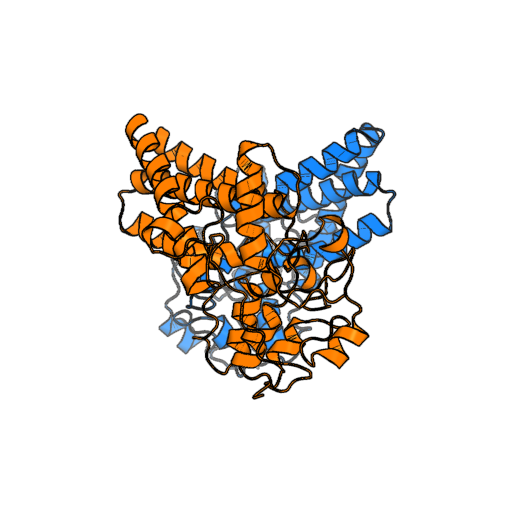756 74.533 116.076 1.00 63.56 240 GLU B CA 1
ATOM 3308 C C . GLU B 1 146 ? 57.763 75.413 116.808 1.00 64.40 240 GLU B C 1
ATOM 3309 O O . GLU B 1 146 ? 57.766 75.467 118.033 1.00 75.48 240 GLU B O 1
ATOM 3315 N N . TYR B 1 147 ? 56.880 76.064 116.055 1.00 76.20 241 TYR B N 1
ATOM 3316 C CA . TYR B 1 147 ? 55.877 76.954 116.641 1.00 72.31 241 TYR B CA 1
ATOM 3317 C C . TYR B 1 147 ? 54.906 76.182 117.527 1.00 70.38 241 TYR B C 1
ATOM 3318 O O . TYR B 1 147 ? 54.635 76.581 118.663 1.00 69.42 241 TYR B O 1
ATOM 3327 N N . GLY B 1 148 ? 54.387 75.075 117.002 1.00 76.51 242 GLY B N 1
ATOM 3328 C CA . GLY B 1 148 ? 53.432 74.253 117.727 1.00 65.12 242 GLY B CA 1
ATOM 3329 C C . GLY B 1 148 ? 53.958 73.755 119.058 1.00 68.46 242 GLY B C 1
ATOM 3330 O O . GLY B 1 148 ? 53.359 74.022 120.105 1.00 75.12 242 GLY B O 1
ATOM 3331 N N . LEU B 1 149 ? 55.078 73.033 119.017 1.00 68.47 243 LEU B N 1
ATOM 3332 C CA . LEU B 1 149 ? 55.654 72.428 120.213 1.00 62.90 243 LEU B CA 1
ATOM 3333 C C . LEU B 1 149 ? 55.984 73.486 121.264 1.00 67.45 243 LEU B C 1
ATOM 3334 O O . LEU B 1 149 ? 55.707 73.312 122.458 1.00 65.10 243 LEU B O 1
ATOM 3339 N N . HIS B 1 150 ? 56.557 74.594 120.812 1.00 64.70 244 HIS B N 1
ATOM 3340 C CA . HIS B 1 150 ? 56.905 75.666 121.727 1.00 65.66 244 HIS B CA 1
ATOM 3341 C C . HIS B 1 150 ? 55.665 76.239 122.399 1.00 69.35 244 HIS B C 1
ATOM 3342 O O . HIS B 1 150 ? 55.643 76.427 123.615 1.00 77.11 244 HIS B O 1
ATOM 3349 N N . ARG B 1 151 ? 54.623 76.494 121.612 1.00 73.27 245 ARG B N 1
ATOM 3350 C CA . ARG B 1 151 ? 53.445 77.171 122.137 1.00 72.52 245 ARG B CA 1
ATOM 3351 C C . ARG B 1 151 ? 52.523 76.247 122.928 1.00 72.96 245 ARG B C 1
ATOM 3352 O O . ARG B 1 151 ? 52.057 76.608 124.012 1.00 85.58 245 ARG B O 1
ATOM 3360 N N . PHE B 1 152 ? 52.267 75.052 122.405 1.00 70.99 246 PHE B N 1
ATOM 3361 C CA . PHE B 1 152 ? 51.268 74.177 123.016 1.00 72.50 246 PHE B CA 1
ATOM 3362 C C . PHE B 1 152 ? 51.836 73.057 123.884 1.00 71.27 246 PHE B C 1
ATOM 3363 O O . PHE B 1 152 ? 51.185 72.616 124.831 1.00 72.09 246 PHE B O 1
ATOM 3371 N N . LEU B 1 153 ? 53.042 72.590 123.585 1.00 70.54 247 LEU B N 1
ATOM 3372 C CA . LEU B 1 153 ? 53.638 71.589 124.451 1.00 64.19 247 LEU B CA 1
ATOM 3373 C C . LEU B 1 153 ? 54.507 72.262 125.510 1.00 68.65 247 LEU B C 1
ATOM 3374 O O . LEU B 1 153 ? 54.225 72.154 126.701 1.00 63.15 247 LEU B O 1
ATOM 3379 N N . PHE B 1 154 ? 55.544 72.973 125.070 1.00 69.54 248 PHE B N 1
ATOM 3380 C CA . PHE B 1 154 ? 56.516 73.573 125.983 1.00 62.66 248 PHE B CA 1
ATOM 3381 C C . PHE B 1 154 ? 55.870 74.576 126.937 1.00 72.80 248 PHE B C 1
ATOM 3382 O O . PHE B 1 154 ? 56.268 74.695 128.098 1.00 79.72 248 PHE B O 1
ATOM 3390 N N . HIS B 1 155 ? 54.883 75.308 126.438 1.00 73.32 249 HIS B N 1
ATOM 3391 C CA . HIS B 1 155 ? 54.147 76.244 127.272 1.00 68.64 249 HIS B CA 1
ATOM 3392 C C . HIS B 1 155 ? 52.721 75.769 127.524 1.00 75.22 249 HIS B C 1
ATOM 3393 O O . HIS B 1 155 ? 51.758 76.523 127.396 1.00 78.63 249 HIS B O 1
ATOM 3400 N N . PHE B 1 156 ? 52.613 74.501 127.901 1.00 74.91 250 PHE B N 1
ATOM 3401 C CA . PHE B 1 156 ? 51.370 73.946 128.400 1.00 70.70 250 PHE B CA 1
ATOM 3402 C C . PHE B 1 156 ? 50.871 74.789 129.562 1.00 81.11 250 PHE B C 1
ATOM 3403 O O . PHE B 1 156 ? 49.681 75.090 129.648 1.00 84.79 250 PHE B O 1
ATOM 3411 N N . ASP B 1 157 ? 51.803 75.146 130.449 1.00 77.32 251 ASP B N 1
ATOM 3412 C CA . ASP B 1 157 ? 51.602 76.129 131.521 1.00 67.44 251 ASP B CA 1
ATOM 3413 C C . ASP B 1 157 ? 50.267 76.043 132.249 1.00 68.97 251 ASP B C 1
ATOM 3414 O O . ASP B 1 157 ? 50.049 75.129 133.039 1.00 77.65 251 ASP B O 1
ATOM 3419 N N . ASP B 1 158 ? 49.374 76.990 131.980 1.00 70.87 252 ASP B N 1
ATOM 3420 C CA . ASP B 1 158 ? 48.125 77.094 132.746 1.00 76.21 252 ASP B CA 1
ATOM 3421 C C . ASP B 1 158 ? 47.192 75.886 132.583 1.00 71.87 252 ASP B C 1
ATOM 3422 O O . ASP B 1 158 ? 46.287 75.697 133.379 1.00 79.56 252 ASP B O 1
ATOM 3427 N N . TRP B 1 159 ? 47.437 75.055 131.575 1.00 79.89 253 TRP B N 1
ATOM 3428 C CA . TRP B 1 159 ? 46.631 73.855 131.347 1.00 72.37 253 TRP B CA 1
ATOM 3429 C C . TRP B 1 159 ? 47.136 72.635 132.141 1.00 79.27 253 TRP B C 1
ATOM 3430 O O . TRP B 1 159 ? 46.480 71.586 132.159 1.00 75.02 253 TRP B O 1
ATOM 3441 N N . LEU B 1 160 ? 48.294 72.770 132.790 1.00 85.18 254 LEU B N 1
ATOM 3442 C CA . LEU B 1 160 ? 48.905 71.673 133.563 1.00 71.41 254 LEU B CA 1
ATOM 3443 C C . LEU B 1 160 ? 48.021 71.180 134.707 1.00 75.02 254 LEU B C 1
ATOM 3444 O O . LEU B 1 160 ? 47.406 71.985 135.403 1.00 83.92 254 LEU B O 1
ATOM 3449 N N . PRO B 1 161 ? 47.963 69.852 134.915 1.00 63.83 255 PRO B N 1
ATOM 3450 C CA . PRO B 1 161 ? 47.256 69.267 136.058 1.00 58.62 255 PRO B CA 1
ATOM 3451 C C . PRO B 1 161 ? 47.941 69.552 137.400 1.00 80.86 255 PRO B C 1
ATOM 3452 O O . PRO B 1 161 ? 49.145 69.835 137.422 1.00 83.57 255 PRO B O 1
ATOM 3456 N N . GLU B 1 162 ? 47.187 69.487 138.500 1.00 77.91 256 GLU B N 1
ATOM 3457 C CA . GLU B 1 162 ? 47.789 69.609 139.822 1.00 73.28 256 GLU B CA 1
ATOM 3458 C C . GLU B 1 162 ? 48.589 68.358 140.131 1.00 73.03 256 GLU B C 1
ATOM 3459 O O . GLU B 1 162 ? 48.120 67.485 140.865 1.00 77.63 256 GLU B O 1
ATOM 3465 N N . SER B 1 163 ? 49.803 68.291 139.578 1.00 64.69 257 SER B N 1
ATOM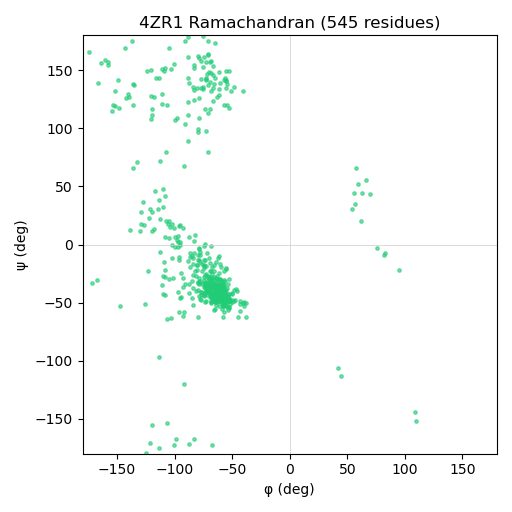 3466 C CA . SER B 1 163 ? 50.613 67.068 139.595 1.00 58.84 257 SER B CA 1
ATOM 3467 C C . SER B 1 163 ? 52.126 67.330 139.523 1.00 64.23 257 SER B C 1
ATOM 3468 O O . SER B 1 163 ? 52.614 67.897 138.549 1.00 74.60 257 SER B O 1
ATOM 3471 N N . ASN B 1 164 ? 52.867 66.895 140.538 1.00 65.16 258 ASN B N 1
ATOM 3472 C CA . ASN B 1 164 ? 54.326 67.026 140.530 1.00 63.88 258 ASN B CA 1
ATOM 3473 C C . ASN B 1 164 ? 55.000 66.349 139.334 1.00 62.77 258 ASN B C 1
ATOM 3474 O O . ASN B 1 164 ? 55.959 66.888 138.773 1.00 73.78 258 ASN B O 1
ATOM 3479 N N . ILE B 1 165 ? 54.501 65.182 138.936 1.00 65.88 259 ILE B N 1
ATOM 3480 C CA . ILE B 1 165 ? 55.029 64.502 137.750 1.00 63.83 259 ILE B CA 1
ATOM 3481 C C . ILE B 1 165 ? 54.873 65.354 136.483 1.00 57.55 259 ILE B C 1
ATOM 3482 O O . ILE B 1 165 ? 55.737 65.340 135.605 1.00 59.92 259 ILE B O 1
ATOM 3487 N N . ALA B 1 166 ? 53.792 66.121 136.398 1.00 56.54 260 ALA B N 1
ATOM 3488 C CA . ALA B 1 166 ? 53.598 66.994 135.246 1.00 55.87 260 ALA B CA 1
ATOM 3489 C C . ALA B 1 166 ? 54.520 68.214 135.315 1.00 65.34 260 ALA B C 1
ATOM 3490 O O . ALA B 1 166 ? 55.029 68.676 134.282 1.00 64.63 260 ALA B O 1
ATOM 3492 N N . PHE B 1 167 ? 54.742 68.727 136.526 1.00 63.85 261 PHE B N 1
ATOM 3493 C CA . PHE B 1 167 ? 55.660 69.852 136.726 1.00 60.54 261 PHE B CA 1
ATOM 3494 C C . PHE B 1 167 ? 57.071 69.443 136.305 1.00 67.72 261 PHE B C 1
ATOM 3495 O O . PHE B 1 167 ? 57.743 70.170 135.569 1.00 68.02 261 PHE B O 1
ATOM 3503 N N . ALA B 1 168 ? 57.513 68.271 136.769 1.00 67.68 262 ALA B N 1
ATOM 3504 C CA . ALA B 1 168 ? 58.841 67.755 136.433 1.00 63.06 262 ALA B CA 1
ATOM 3505 C C . ALA B 1 168 ? 59.009 67.569 134.935 1.00 62.36 262 ALA B C 1
ATOM 3506 O O . ALA B 1 168 ? 60.069 67.860 134.378 1.00 72.11 262 ALA B O 1
ATOM 3508 N N . THR B 1 169 ? 57.958 67.084 134.283 1.00 62.86 263 THR B N 1
ATOM 3509 C CA . THR B 1 169 ? 58.000 66.826 132.849 1.00 65.22 263 THR B CA 1
ATOM 3510 C C . THR B 1 169 ? 58.075 68.143 132.118 1.00 64.23 263 THR B C 1
ATOM 3511 O O . THR B 1 169 ? 58.864 68.314 131.185 1.00 62.72 263 THR B O 1
ATOM 3515 N N . HIS B 1 170 ? 57.234 69.074 132.552 1.00 56.99 264 HIS B N 1
ATOM 3516 C CA . HIS B 1 170 ? 57.292 70.432 132.040 1.00 56.72 264 HIS B CA 1
ATOM 3517 C C . HIS B 1 170 ? 58.697 71.002 132.247 1.00 63.71 264 HIS B C 1
ATOM 3518 O O . HIS B 1 170 ? 59.291 71.601 131.340 1.00 61.40 264 HIS B O 1
ATOM 3525 N N . PHE B 1 171 ? 59.222 70.792 133.451 1.00 60.80 265 PHE B N 1
ATOM 3526 C CA . PHE B 1 171 ? 60.551 71.257 133.812 1.00 58.99 265 PHE B CA 1
ATOM 3527 C C . PHE B 1 171 ? 61.602 70.772 132.826 1.00 59.90 265 PHE B C 1
ATOM 3528 O O . PHE B 1 171 ? 62.412 71.561 132.358 1.00 63.53 265 PHE B O 1
ATOM 3536 N N . LEU B 1 172 ? 61.583 69.475 132.517 1.00 57.12 266 LEU B N 1
ATOM 3537 C CA . LEU B 1 172 ? 62.591 68.876 131.643 1.00 60.12 266 LEU B CA 1
ATOM 3538 C C . LEU B 1 172 ? 62.408 69.248 130.171 1.00 63.46 266 LEU B C 1
ATOM 3539 O O . LEU B 1 172 ? 63.370 69.260 129.407 1.00 68.41 266 LEU B O 1
ATOM 3544 N N . LEU B 1 173 ? 61.186 69.556 129.760 1.00 59.23 267 LEU B N 1
ATOM 3545 C CA . LEU B 1 173 ? 60.979 69.922 128.359 1.00 60.92 267 LEU B CA 1
ATOM 3546 C C . LEU B 1 173 ? 61.442 71.335 128.021 1.00 59.99 267 LEU B C 1
ATOM 3547 O O . LEU B 1 173 ? 61.927 71.573 126.909 1.00 69.71 267 LEU B O 1
ATOM 3552 N N . HIS B 1 174 ? 61.312 72.267 128.966 1.00 65.77 268 HIS B N 1
ATOM 3553 C CA . HIS B 1 174 ? 61.431 73.689 128.629 1.00 64.27 268 HIS B CA 1
ATOM 3554 C C . HIS B 1 174 ? 61.462 74.603 129.856 1.00 63.64 268 HIS B C 1
ATOM 3555 O O . HIS B 1 174 ? 62.120 75.651 129.861 1.00 66.50 268 HIS B O 1
ATOM 3562 N N . GLY B 1 175 ? 60.748 74.207 130.899 1.00 60.56 269 GLY B N 1
ATOM 3563 C CA . GLY B 1 175 ? 60.676 75.003 132.113 1.00 65.61 269 GLY B CA 1
ATOM 3564 C C . GLY B 1 175 ? 62.029 75.364 132.696 1.00 64.36 269 GLY B C 1
ATOM 3565 O O . GLY B 1 175 ? 62.231 76.498 133.131 1.00 63.44 269 GLY B O 1
ATOM 3566 N N . CYS B 1 176 ? 62.947 74.394 132.711 1.00 55.38 270 CYS B N 1
ATOM 3567 C CA . CYS B 1 176 ? 64.282 74.588 133.260 1.00 57.54 270 CYS B CA 1
ATOM 3568 C C . CYS B 1 176 ? 65.060 75.636 132.463 1.00 63.73 270 CYS B C 1
ATOM 3569 O O . CYS B 1 176 ? 65.819 76.424 133.022 1.00 69.07 270 CYS B O 1
ATOM 3572 N N . HIS B 1 177 ? 64.869 75.636 131.151 1.00 56.22 271 HIS B N 1
ATOM 3573 C CA . HIS B 1 177 ? 65.443 76.665 130.307 1.00 56.12 271 HIS B CA 1
ATOM 3574 C C . HIS B 1 177 ? 64.941 78.077 130.682 1.00 66.27 271 HIS B C 1
ATOM 3575 O O . HIS B 1 177 ? 65.741 78.996 130.840 1.00 67.81 271 HIS B O 1
ATOM 3582 N N . HIS B 1 178 ? 63.630 78.256 130.825 1.00 60.27 272 HIS B N 1
ATOM 3583 C CA . HIS B 1 178 ? 63.106 79.554 131.255 1.00 66.88 272 HIS B CA 1
ATOM 3584 C C . HIS B 1 178 ? 63.585 79.918 132.673 1.00 67.77 272 HIS B C 1
ATOM 3585 O O . HIS B 1 178 ? 63.812 81.089 132.983 1.00 77.84 272 HIS B O 1
ATOM 3592 N N . TYR B 1 179 ? 63.766 78.912 133.517 1.00 62.62 273 TYR B N 1
ATOM 3593 C CA . TYR B 1 179 ? 64.166 79.138 134.901 1.00 65.70 273 TYR B CA 1
ATOM 3594 C C . TYR B 1 179 ? 65.640 79.519 134.992 1.00 75.08 273 TYR B C 1
ATOM 3595 O O . TYR B 1 179 ? 66.042 80.304 135.850 1.00 81.11 273 TYR B O 1
ATOM 3604 N N . LEU B 1 180 ? 66.442 78.964 134.091 1.00 80.38 274 LEU B N 1
ATOM 3605 C CA . LEU B 1 180 ? 67.877 79.231 134.060 1.00 69.50 274 LEU B CA 1
ATOM 3606 C C . LEU B 1 180 ? 68.378 79.465 132.623 1.00 75.34 274 LEU B C 1
ATOM 3607 O O . LEU B 1 180 ? 69.188 78.686 132.102 1.00 79.06 274 LEU B O 1
ATOM 3612 N N . PRO B 1 181 ? 67.925 80.566 131.995 1.00 66.73 275 PRO B N 1
ATOM 3613 C CA . PRO B 1 181 ? 68.166 80.887 130.580 1.00 74.70 275 PRO B CA 1
ATOM 3614 C C . PRO B 1 181 ? 69.633 80.979 130.139 1.00 72.36 275 PRO B C 1
ATOM 3615 O O . PRO B 1 181 ? 69.870 80.820 128.941 1.00 75.47 275 PRO B O 1
ATOM 3619 N N . MET B 1 182 ? 70.582 81.220 131.046 1.00 69.93 276 MET B N 1
ATOM 3620 C CA . MET B 1 182 ? 71.999 81.334 130.649 1.00 69.18 276 MET B CA 1
ATOM 3621 C C . MET B 1 182 ? 72.847 80.124 131.032 1.00 70.89 276 MET B C 1
ATOM 3622 O O . MET B 1 182 ? 74.074 80.218 131.059 1.00 82.23 276 MET B O 1
ATOM 3627 N N . ASP B 1 183 ? 72.194 78.998 131.320 1.00 69.31 277 ASP B N 1
ATOM 3628 C CA . ASP B 1 183 ? 72.879 77.714 131.531 1.00 61.73 277 ASP B CA 1
ATOM 3629 C C . ASP B 1 183 ? 73.255 77.070 130.193 1.00 66.53 277 ASP B C 1
ATOM 3630 O O . ASP B 1 183 ? 72.432 76.391 129.580 1.00 66.40 277 ASP B O 1
ATOM 3635 N N . LYS B 1 184 ? 74.497 77.249 129.750 1.00 73.69 278 LYS B N 1
ATOM 3636 C CA . LYS B 1 184 ? 74.870 76.829 128.392 1.00 74.84 278 LYS B CA 1
ATOM 3637 C C . LYS B 1 184 ? 74.680 75.312 128.136 1.00 67.56 278 LYS B C 1
ATOM 3638 O O . LYS B 1 184 ? 74.538 74.896 126.990 1.00 80.33 278 LYS B O 1
ATOM 3644 N N . TYR B 1 185 ? 74.593 74.503 129.192 1.00 70.39 279 TYR B N 1
ATOM 3645 C CA . TYR B 1 185 ? 74.377 73.058 129.036 1.00 64.58 279 TYR B CA 1
ATOM 3646 C C . TYR B 1 185 ? 72.939 72.600 129.243 1.00 58.04 279 TYR B C 1
ATOM 3647 O O . TYR B 1 185 ? 72.655 71.398 129.239 1.00 55.42 279 TYR B O 1
ATOM 3656 N N . ARG B 1 186 ? 72.023 73.547 129.398 1.00 59.83 280 ARG B N 1
ATOM 3657 C CA . ARG B 1 186 ? 70.631 73.185 129.637 1.00 61.64 280 ARG B CA 1
ATOM 3658 C C . ARG B 1 186 ? 69.686 73.912 128.685 1.00 60.67 280 ARG B C 1
ATOM 3659 O O . ARG B 1 186 ? 68.515 74.129 129.002 1.00 69.52 280 ARG B O 1
ATOM 3667 N N . LEU B 1 187 ? 70.203 74.254 127.506 1.00 68.69 281 LEU B N 1
ATOM 3668 C CA . LEU B 1 187 ? 69.438 74.954 126.472 1.00 64.79 281 LEU B CA 1
ATOM 3669 C C . LEU B 1 187 ? 68.997 74.012 125.337 1.00 62.94 281 LEU B C 1
ATOM 3670 O O . LEU B 1 187 ? 67.810 73.840 125.115 1.00 72.11 281 LEU B O 1
ATOM 3675 N N . VAL B 1 188 ? 69.933 73.425 124.601 1.00 51.30 282 VAL B N 1
ATOM 3676 C CA . VAL B 1 188 ? 69.540 72.548 123.502 1.00 55.94 282 VAL B CA 1
ATOM 3677 C C . VAL B 1 188 ? 68.984 71.229 124.038 1.00 61.54 282 VAL B C 1
ATOM 3678 O O . VAL B 1 188 ? 69.263 70.837 125.166 1.00 64.69 282 VAL B O 1
ATOM 3682 N N . MET B 1 189 ? 68.179 70.563 123.218 1.00 67.73 283 MET B N 1
ATOM 3683 C CA . MET B 1 189 ? 67.564 69.301 123.588 1.00 62.94 283 MET B CA 1
ATOM 3684 C C . MET B 1 189 ? 68.587 68.193 123.754 1.00 66.10 283 MET B C 1
ATOM 3685 O O . MET B 1 189 ? 69.345 67.894 122.835 1.00 68.24 283 MET B O 1
ATOM 3690 N N . PRO B 1 190 ? 68.610 67.576 124.933 1.00 55.93 284 PRO B N 1
ATOM 3691 C CA . PRO B 1 190 ? 69.321 66.313 125.092 1.00 51.10 284 PRO B CA 1
ATOM 3692 C C . PRO B 1 190 ? 68.817 65.287 124.080 1.00 58.89 284 PRO B C 1
ATOM 3693 O O . PRO B 1 190 ? 67.604 65.182 123.888 1.00 60.90 284 PRO B O 1
ATOM 3697 N N . PRO B 1 191 ? 69.730 64.562 123.412 1.00 51.50 285 PRO B N 1
ATOM 3698 C CA . PRO B 1 191 ? 69.252 63.609 122.408 1.00 48.68 285 PRO B CA 1
ATOM 3699 C C . PRO B 1 191 ? 68.256 62.583 122.971 1.00 52.96 285 PRO B C 1
ATOM 3700 O O . PRO B 1 191 ? 67.345 62.152 122.254 1.00 69.05 285 PRO B O 1
ATOM 3704 N N . THR B 1 192 ? 68.406 62.229 124.238 1.00 65.47 286 THR B N 1
ATOM 3705 C CA . THR B 1 192 ? 67.458 61.362 124.944 1.00 62.17 286 THR B CA 1
ATOM 3706 C C . THR B 1 192 ? 66.010 61.850 124.853 1.00 65.18 286 THR B C 1
ATOM 3707 O O . THR B 1 192 ? 65.113 61.107 124.447 1.00 61.36 286 THR B O 1
ATOM 3711 N N . LEU B 1 193 ? 65.768 63.100 125.230 1.00 63.19 287 LEU B N 1
ATOM 3712 C CA . LEU B 1 193 ? 64.428 63.641 125.057 1.00 63.12 287 LEU B CA 1
ATOM 3713 C C . LEU B 1 193 ? 64.072 63.866 123.592 1.00 59.73 287 LEU B C 1
ATOM 3714 O O . LEU B 1 193 ? 62.935 63.611 123.205 1.00 61.40 287 LEU B O 1
ATOM 3719 N N . PHE B 1 194 ? 65.018 64.324 122.777 1.00 63.88 288 PHE B N 1
ATOM 3720 C CA . PHE B 1 194 ? 64.682 64.623 121.392 1.00 55.96 288 PHE B CA 1
ATOM 3721 C C . PHE B 1 194 ? 64.125 63.390 120.671 1.00 61.89 288 PHE B C 1
ATOM 3722 O O . PHE B 1 194 ? 63.192 63.490 119.872 1.00 63.30 288 PHE B O 1
ATOM 3730 N N . VAL B 1 195 ? 64.707 62.231 120.953 1.00 57.57 289 VAL B N 1
ATOM 3731 C CA . VAL B 1 195 ? 64.270 60.998 120.314 1.00 63.59 289 VAL B CA 1
ATOM 3732 C C . VAL B 1 195 ? 62.814 60.661 120.640 1.00 72.60 289 VAL B C 1
ATOM 3733 O O . VAL B 1 195 ? 62.051 60.262 119.760 1.00 68.89 289 VAL B O 1
ATOM 3737 N N . ILE B 1 196 ? 62.440 60.832 121.906 1.00 66.96 290 ILE B N 1
ATOM 3738 C CA . ILE B 1 196 ? 61.078 60.611 122.359 1.00 55.20 290 ILE B CA 1
ATOM 3739 C C . ILE B 1 196 ? 60.080 61.515 121.623 1.00 58.84 290 ILE B C 1
ATOM 3740 O O . ILE B 1 196 ? 58.988 61.069 121.251 1.00 63.87 290 ILE B O 1
ATOM 3745 N N . LEU B 1 197 ? 60.456 62.781 121.436 1.00 53.47 291 LEU B N 1
ATOM 3746 C CA . LEU B 1 197 ? 59.601 63.772 120.775 1.00 65.03 291 LEU B CA 1
ATOM 3747 C C . LEU B 1 197 ? 59.584 63.642 119.250 1.00 67.04 291 LEU B C 1
ATOM 3748 O O . LEU B 1 197 ? 58.594 63.957 118.599 1.00 75.23 291 LEU B O 1
ATOM 3753 N N . CYS B 1 198 ? 60.699 63.204 118.686 1.00 66.42 292 CYS B N 1
ATOM 3754 C CA . CYS B 1 198 ? 60.843 63.090 117.244 1.00 70.10 292 CYS B CA 1
ATOM 3755 C C . CYS B 1 198 ? 60.221 61.813 116.703 1.00 73.56 292 CYS B C 1
ATOM 3756 O O . CYS B 1 198 ? 59.812 61.761 115.546 1.00 83.71 292 CYS B O 1
ATOM 3759 N N . ALA B 1 199 ? 60.166 60.781 117.540 1.00 70.47 293 ALA B N 1
ATOM 3760 C CA . ALA B 1 199 ? 59.707 59.467 117.103 1.00 67.77 293 ALA B CA 1
ATOM 3761 C C . ALA B 1 199 ? 58.300 59.477 116.507 1.00 75.86 293 ALA B C 1
ATOM 3762 O O . ALA B 1 199 ? 58.093 58.870 115.457 1.00 80.15 293 ALA B O 1
ATOM 3764 N N . PRO B 1 200 ? 57.330 60.149 117.162 1.00 70.26 294 PRO B N 1
ATOM 3765 C CA . PRO B 1 200 ? 56.011 60.146 116.513 1.00 75.38 294 PRO B CA 1
ATOM 3766 C C . PRO B 1 200 ? 56.001 60.812 115.143 1.00 74.11 294 PRO B C 1
ATOM 3767 O O . PRO B 1 200 ? 55.330 60.308 114.249 1.00 79.20 294 PRO B O 1
ATOM 3771 N N . PHE B 1 201 ? 56.737 61.903 114.964 1.00 77.75 295 PHE B N 1
ATOM 3772 C CA . PHE B 1 201 ? 56.834 62.532 113.641 1.00 76.29 295 PHE B CA 1
ATOM 3773 C C . PHE B 1 201 ? 57.452 61.578 112.613 1.00 78.42 295 PHE B C 1
ATOM 3774 O O . PHE B 1 201 ? 56.964 61.445 111.493 1.00 80.70 295 PHE B O 1
ATOM 3782 N N . TYR B 1 202 ? 58.523 60.907 113.008 1.00 68.24 296 TYR B N 1
ATOM 3783 C CA . TYR B 1 202 ? 59.207 59.989 112.122 1.00 64.38 296 TYR B CA 1
ATOM 3784 C C . TYR B 1 202 ? 58.285 58.874 111.650 1.00 76.92 296 TYR B C 1
ATOM 3785 O O . TYR B 1 202 ? 58.224 58.575 110.456 1.00 81.76 296 TYR B O 1
ATOM 3794 N N . LYS B 1 203 ? 57.562 58.269 112.591 1.00 81.37 297 LYS B N 1
ATOM 3795 C CA . LYS B 1 203 ? 56.696 57.142 112.271 1.00 79.46 297 LYS B CA 1
ATOM 3796 C C . LYS B 1 203 ? 55.620 57.585 111.299 1.00 78.96 297 LYS B C 1
ATOM 3797 O O . LYS B 1 203 ? 55.242 56.839 110.397 1.00 83.95 297 LYS B O 1
ATOM 3803 N N . LEU B 1 204 ? 55.186 58.829 111.469 1.00 70.22 298 LEU B N 1
ATOM 3804 C CA . LEU B 1 204 ? 54.132 59.442 110.671 1.00 75.03 298 LEU B CA 1
ATOM 3805 C C . LEU B 1 204 ? 54.516 59.686 109.201 1.00 83.44 298 LEU B C 1
ATOM 3806 O O . LEU B 1 204 ? 53.724 59.418 108.286 1.00 80.40 298 LEU B O 1
ATOM 3811 N N . VAL B 1 205 ? 55.719 60.212 108.979 1.00 85.55 299 VAL B N 1
ATOM 3812 C CA . VAL B 1 205 ? 56.180 60.535 107.630 1.00 77.99 299 VAL B CA 1
ATOM 3813 C C . VAL B 1 205 ? 56.361 59.266 106.812 1.00 70.30 299 VAL B C 1
ATOM 3814 O O . VAL B 1 205 ? 55.904 59.178 105.674 1.00 67.07 299 VAL B O 1
ATOM 3818 N N . PHE B 1 206 ? 57.016 58.276 107.405 1.00 62.60 300 PHE B N 1
ATOM 3819 C CA . PHE B 1 206 ? 57.199 56.998 106.740 1.00 65.81 300 PHE B CA 1
ATOM 3820 C C . PHE B 1 206 ? 55.896 56.175 106.686 1.00 76.49 300 PHE B C 1
ATOM 3821 O O . PHE B 1 206 ? 55.796 55.203 105.944 1.00 88.57 300 PHE B O 1
ATOM 3829 N N . ALA B 1 207 ? 54.892 56.576 107.453 1.00 74.24 301 ALA B N 1
ATOM 3830 C CA . ALA B 1 207 ? 53.577 55.959 107.327 1.00 74.21 301 ALA B CA 1
ATOM 3831 C C . ALA B 1 207 ? 52.824 56.570 106.148 1.00 75.97 301 ALA B C 1
ATOM 3832 O O . ALA B 1 207 ? 52.149 55.862 105.399 1.00 84.56 301 ALA B O 1
ATOM 3834 N N . LEU B 1 208 ? 52.950 57.884 105.986 1.00 71.61 302 LEU B N 1
ATOM 3835 C CA . LEU B 1 208 ? 52.177 58.617 104.981 1.00 74.82 302 LEU B CA 1
ATOM 3836 C C . LEU B 1 208 ? 52.829 58.760 103.604 1.00 78.80 302 LEU B C 1
ATOM 3837 O O . LEU B 1 208 ? 52.143 58.781 102.592 1.00 91.89 302 LEU B O 1
ATOM 3842 N N . LEU B 1 209 ? 54.146 58.880 103.567 1.00 85.89 303 LEU B N 1
ATOM 3843 C CA . LEU B 1 209 ? 54.840 59.175 102.322 1.00 76.96 303 LEU B CA 1
ATOM 3844 C C . LEU B 1 209 ? 55.506 57.942 101.726 1.00 66.56 303 LEU B C 1
ATOM 3845 O O . LEU B 1 209 ? 55.897 57.042 102.450 1.00 78.56 303 LEU B O 1
ATOM 3850 N N . PRO B 1 210 ? 55.638 57.899 100.396 1.00 72.07 304 PRO B N 1
ATOM 3851 C CA . PRO B 1 210 ? 56.359 56.761 99.816 1.00 76.25 304 PRO B CA 1
ATOM 3852 C C . PRO B 1 210 ? 57.822 56.789 100.214 1.00 78.62 304 PRO B C 1
ATOM 3853 O O . PRO B 1 210 ? 58.365 57.863 100.498 1.00 73.71 304 PRO B O 1
ATOM 3857 N N . LEU B 1 211 ? 58.435 55.609 100.232 1.00 79.87 305 LEU B N 1
ATOM 3858 C CA . LEU B 1 211 ? 59.681 55.368 100.952 1.00 72.20 305 LEU B CA 1
ATOM 3859 C C . LEU B 1 211 ? 60.734 56.469 100.810 1.00 76.84 305 LEU B C 1
ATOM 3860 O O . LEU B 1 211 ? 61.166 57.042 101.812 1.00 75.75 305 LEU B O 1
ATOM 3865 N N . TYR B 1 212 ? 61.135 56.776 99.578 1.00 71.42 306 TYR B N 1
ATOM 3866 C CA . TYR B 1 212 ? 62.210 57.741 99.359 1.00 75.72 306 TYR B CA 1
ATOM 3867 C C . TYR B 1 212 ? 61.719 59.176 99.447 1.00 76.89 306 TYR B C 1
ATOM 3868 O O . TYR B 1 212 ? 62.511 60.095 99.633 1.00 80.72 306 TYR B O 1
ATOM 3877 N N . TRP B 1 213 ? 60.413 59.373 99.337 1.00 82.81 307 TRP B N 1
ATOM 3878 C CA . TRP B 1 213 ? 59.853 60.687 99.617 1.00 83.63 307 TRP B CA 1
ATOM 3879 C C . TRP B 1 213 ? 59.986 60.966 101.107 1.00 86.31 307 TRP B C 1
ATOM 3880 O O . TRP B 1 213 ? 60.192 62.106 101.519 1.00 87.37 307 TRP B O 1
ATOM 3891 N N . ALA B 1 214 ? 59.871 59.913 101.909 1.00 77.49 308 ALA B N 1
ATOM 3892 C CA . ALA B 1 214 ? 59.983 60.044 103.352 1.00 78.87 308 ALA B CA 1
ATOM 3893 C C . ALA B 1 214 ? 61.423 60.355 103.769 1.00 77.85 308 ALA B C 1
ATOM 3894 O O . ALA B 1 214 ? 61.640 61.159 104.669 1.00 72.81 308 ALA B O 1
ATOM 3896 N N . TYR B 1 215 ? 62.400 59.728 103.111 1.00 76.60 309 TYR B N 1
ATOM 3897 C CA . TYR B 1 215 ? 63.814 59.995 103.391 1.00 70.64 309 TYR B CA 1
ATOM 3898 C C . TYR B 1 215 ? 64.156 61.467 103.184 1.00 76.90 309 TYR B C 1
ATOM 3899 O O . TYR B 1 215 ? 64.744 62.112 104.055 1.00 85.24 309 TYR B O 1
ATOM 3908 N N . ALA B 1 216 ? 63.780 61.990 102.027 1.00 72.68 310 ALA B N 1
ATOM 3909 C CA . ALA B 1 216 ? 64.050 63.376 101.678 1.00 69.52 310 ALA B CA 1
ATOM 3910 C C . ALA B 1 216 ? 63.292 64.373 102.573 1.00 74.91 310 ALA B C 1
ATOM 3911 O O . ALA B 1 216 ? 63.833 65.410 102.973 1.00 73.38 310 ALA B O 1
ATOM 3913 N N . GLY B 1 217 ? 62.033 64.069 102.867 1.00 69.25 311 GLY B N 1
ATOM 3914 C CA . GLY B 1 217 ? 61.217 64.967 103.661 1.00 79.19 311 GLY B CA 1
ATOM 3915 C C . GLY B 1 217 ? 61.611 65.002 105.129 1.00 73.11 311 GLY B C 1
ATOM 3916 O O . GLY B 1 217 ? 61.610 66.060 105.757 1.00 66.04 311 GLY B O 1
ATOM 3917 N N . PHE B 1 218 ? 61.938 63.839 105.679 1.00 75.72 312 PHE B N 1
ATOM 3918 C CA . PHE B 1 218 ? 62.426 63.756 107.050 1.00 79.58 312 PHE B CA 1
ATOM 3919 C C . PHE B 1 218 ? 63.788 64.445 107.222 1.00 75.07 312 PHE B C 1
ATOM 3920 O O . PHE B 1 218 ? 64.028 65.101 108.244 1.00 70.94 312 PHE B O 1
ATOM 3928 N N . ALA B 1 219 ? 64.661 64.305 106.222 1.00 60.24 313 ALA B N 1
ATOM 3929 C CA . ALA B 1 219 ? 66.001 64.887 106.284 1.00 73.30 313 ALA B CA 1
ATOM 3930 C C . ALA B 1 219 ? 65.947 66.404 106.420 1.00 74.37 313 ALA B C 1
ATOM 3931 O O . ALA B 1 219 ? 66.753 67.005 107.124 1.00 79.97 313 ALA B O 1
ATOM 3933 N N . GLY B 1 220 ? 64.981 67.020 105.754 1.00 73.45 314 GLY B N 1
ATOM 3934 C CA . GLY B 1 220 ? 64.830 68.463 105.803 1.00 73.44 314 GLY B CA 1
ATOM 3935 C C . GLY B 1 220 ? 64.157 68.938 107.073 1.00 71.32 314 GLY B C 1
ATOM 3936 O O . GLY B 1 220 ? 64.457 70.016 107.578 1.00 74.75 314 GLY B O 1
ATOM 3937 N N . GLY B 1 221 ? 63.230 68.137 107.587 1.00 65.66 315 GLY B N 1
ATOM 3938 C CA . GLY B 1 221 ? 62.608 68.440 108.859 1.00 56.02 315 GLY B CA 1
ATOM 3939 C C . GLY B 1 221 ? 63.618 68.320 109.989 1.00 65.30 315 GLY B C 1
ATOM 3940 O O . GLY B 1 221 ? 63.612 69.117 110.929 1.00 73.54 315 GLY B O 1
ATOM 3941 N N . LEU B 1 222 ? 64.491 67.321 109.903 1.00 59.06 316 LEU B N 1
ATOM 3942 C CA . LEU B 1 222 ? 65.527 67.135 110.920 1.00 67.98 316 LEU B CA 1
ATOM 3943 C C . LEU B 1 222 ? 66.574 68.243 110.822 1.00 72.10 316 LEU B C 1
ATOM 3944 O O . LEU B 1 222 ? 67.073 68.745 111.828 1.00 79.20 316 LEU B O 1
ATOM 3949 N N . PHE B 1 223 ? 66.894 68.624 109.594 1.00 71.06 317 PHE B N 1
ATOM 3950 C CA . PHE B 1 223 ? 67.842 69.698 109.362 1.00 73.26 317 PHE B CA 1
ATOM 3951 C C . PHE B 1 223 ? 67.289 71.000 109.935 1.00 71.74 317 PHE B C 1
ATOM 3952 O O . PHE B 1 223 ? 68.010 71.756 110.596 1.00 68.57 317 PHE B O 1
ATOM 3960 N N . GLY B 1 224 ? 66.002 71.243 109.687 1.00 62.47 318 GLY B N 1
ATOM 3961 C CA . GLY B 1 224 ? 65.313 72.388 110.247 1.00 65.08 318 GLY B CA 1
ATOM 3962 C C . GLY B 1 224 ? 65.475 72.428 111.755 1.00 69.61 318 GLY B C 1
ATOM 3963 O O . GLY B 1 224 ? 65.776 73.479 112.326 1.00 70.33 318 GLY B O 1
ATOM 3964 N N . TYR B 1 225 ? 65.307 71.268 112.391 1.00 66.37 319 TYR B N 1
ATOM 3965 C CA . TYR B 1 225 ? 65.431 71.167 113.837 1.00 65.99 319 TYR B CA 1
ATOM 3966 C C . TYR B 1 225 ? 66.823 71.583 114.300 1.00 70.04 319 TYR B C 1
ATOM 3967 O O . TYR B 1 225 ? 66.956 72.354 115.251 1.00 76.41 319 TYR B O 1
ATOM 3976 N N . VAL B 1 226 ? 67.859 71.045 113.657 1.00 61.68 320 VAL B N 1
ATOM 3977 C CA . VAL B 1 226 ? 69.223 71.358 114.055 1.00 59.19 320 VAL B CA 1
ATOM 3978 C C . VAL B 1 226 ? 69.492 72.853 113.889 1.00 65.95 320 VAL B C 1
ATOM 3979 O O . VAL B 1 226 ? 70.124 73.486 114.737 1.00 66.06 320 VAL B O 1
ATOM 3983 N N . CYS B 1 227 ? 68.985 73.419 112.802 1.00 72.37 321 CYS B N 1
ATOM 3984 C CA . CYS B 1 227 ? 69.095 74.852 112.596 1.00 70.27 321 CYS B CA 1
ATOM 3985 C C . CYS B 1 227 ? 68.425 75.584 113.744 1.00 70.37 321 CYS B C 1
ATOM 3986 O O . CYS B 1 227 ? 69.001 76.491 114.331 1.00 74.71 321 CYS B O 1
ATOM 3989 N N . TYR B 1 228 ? 67.221 75.157 114.087 1.00 69.75 322 TYR B N 1
ATOM 3990 C CA . TYR B 1 228 ? 66.499 75.754 115.203 1.00 72.40 322 TYR B CA 1
ATOM 3991 C C . TYR B 1 228 ? 67.292 75.805 116.533 1.00 71.31 322 TYR B C 1
ATOM 3992 O O . TYR B 1 228 ? 67.347 76.840 117.196 1.00 85.17 322 TYR B O 1
ATOM 4001 N N . ASP B 1 229 ? 67.902 74.690 116.917 1.00 62.11 323 ASP B N 1
ATOM 4002 C CA . ASP B 1 229 ? 68.506 74.572 118.242 1.00 75.68 323 ASP B CA 1
ATOM 4003 C C . ASP B 1 229 ? 69.878 75.256 118.306 1.00 79.37 323 ASP B C 1
ATOM 4004 O O . ASP B 1 229 ? 70.259 75.782 119.353 1.00 80.88 323 ASP B O 1
ATOM 4009 N N . GLU B 1 230 ? 70.616 75.247 117.195 1.00 67.63 324 GLU B N 1
ATOM 4010 C CA . GLU B 1 230 ? 71.864 76.003 117.112 1.00 71.24 324 GLU B CA 1
ATOM 4011 C C . GLU B 1 230 ? 71.523 77.479 117.100 1.00 74.64 324 GLU B C 1
ATOM 4012 O O . GLU B 1 230 ? 72.175 78.292 117.758 1.00 75.36 324 GLU B O 1
ATOM 4018 N N . CYS B 1 231 ? 70.471 77.807 116.360 1.00 69.44 325 CYS B N 1
ATOM 4019 C CA . CYS B 1 231 ? 69.948 79.154 116.353 1.00 63.40 325 CYS B CA 1
ATOM 4020 C C . CYS B 1 231 ? 69.562 79.569 117.766 1.00 65.33 325 CYS B C 1
ATOM 4021 O O . CYS B 1 231 ? 70.130 80.515 118.313 1.00 72.14 325 CYS B O 1
ATOM 4024 N N . HIS B 1 232 ? 68.601 78.856 118.351 1.00 64.61 326 HIS B N 1
ATOM 4025 C CA . HIS B 1 232 ? 68.211 79.072 119.748 1.00 69.25 326 HIS B CA 1
ATOM 4026 C C . HIS B 1 232 ? 69.411 79.327 120.661 1.00 76.16 326 HIS B C 1
ATOM 4027 O O . HIS B 1 232 ? 69.467 80.328 121.370 1.00 75.81 326 HIS B O 1
ATOM 4034 N N . PHE B 1 233 ? 70.387 78.429 120.611 1.00 77.37 327 PHE B N 1
ATOM 4035 C CA . PHE B 1 233 ? 71.547 78.530 121.482 1.00 77.67 327 PHE B CA 1
ATOM 4036 C C . PHE B 1 233 ? 72.288 79.847 121.312 1.00 79.87 327 PHE B C 1
ATOM 4037 O O . PHE B 1 233 ? 72.545 80.552 122.292 1.00 85.73 327 PHE B O 1
ATOM 4045 N N . PHE B 1 234 ? 72.640 80.181 120.079 1.00 73.20 328 PHE B N 1
ATOM 4046 C CA . PHE B 1 234 ? 73.477 81.359 119.866 1.00 80.91 328 PHE B CA 1
ATOM 4047 C C . PHE B 1 234 ? 72.703 82.659 120.048 1.00 84.91 328 PHE B C 1
ATOM 4048 O O . PHE B 1 234 ? 73.300 83.707 120.256 1.00 83.12 328 PHE B O 1
ATOM 4056 N N . LEU B 1 235 ? 71.375 82.577 120.010 1.00 87.29 329 LEU B N 1
ATOM 4057 C CA . LEU B 1 235 ? 70.530 83.709 120.362 1.00 79.69 329 LEU B CA 1
ATOM 4058 C C . LEU B 1 235 ? 70.770 84.146 121.810 1.00 84.38 329 LEU B C 1
ATOM 4059 O O . LEU B 1 235 ? 70.672 85.328 122.131 1.00 89.74 329 LEU B O 1
ATOM 4064 N N . HIS B 1 236 ? 71.069 83.181 122.677 1.00 81.56 330 HIS B N 1
ATOM 4065 C CA . HIS B 1 236 ? 71.335 83.458 124.087 1.00 68.27 330 HIS B CA 1
ATOM 4066 C C . HIS B 1 236 ? 72.793 83.792 124.318 1.00 71.10 330 HIS B C 1
ATOM 4067 O O . HIS B 1 236 ? 73.109 84.608 125.182 1.00 75.89 330 HIS B O 1
ATOM 4074 N N . HIS B 1 237 ? 73.681 83.160 123.552 1.00 69.04 331 HIS B N 1
ATOM 4075 C CA . HIS B 1 237 ? 75.088 83.121 123.947 1.00 76.59 331 HIS B CA 1
ATOM 4076 C C . HIS B 1 237 ? 76.080 83.775 122.994 1.00 90.27 331 HIS B C 1
ATOM 4077 O O . HIS B 1 237 ? 77.288 83.585 123.138 1.00 90.82 331 HIS B O 1
ATOM 4084 N N . SER B 1 238 ? 75.595 84.557 122.040 1.00 103.00 332 SER B N 1
ATOM 4085 C CA . SER B 1 238 ? 76.514 85.222 121.124 1.00 108.46 332 SER B CA 1
ATOM 4086 C C . SER B 1 238 ? 75.993 86.557 120.621 1.00 113.28 332 SER B C 1
ATOM 4087 O O . SER B 1 238 ? 74.797 86.716 120.364 1.00 110.50 332 SER B O 1
ATOM 4090 N N . LYS B 1 239 ? 76.909 87.515 120.503 1.00 123.59 333 LYS B N 1
ATOM 4091 C CA . LYS B 1 239 ? 76.649 88.748 119.775 1.00 126.78 333 LYS B CA 1
ATOM 4092 C C . LYS B 1 239 ? 76.632 88.406 118.298 1.00 121.73 333 LYS B C 1
ATOM 4093 O O . LYS B 1 239 ? 77.674 88.295 117.656 1.00 135.71 333 LYS B O 1
ATOM 4099 N N . LEU B 1 240 ? 75.436 88.225 117.767 1.00 107.21 334 LEU B N 1
ATOM 4100 C CA . LEU B 1 240 ? 75.258 87.670 116.437 1.00 105.30 334 LEU B CA 1
ATOM 4101 C C . LEU B 1 240 ? 75.674 88.620 115.313 1.00 112.92 334 LEU B C 1
ATOM 4102 O O . LEU B 1 240 ? 76.049 89.757 115.571 1.00 117.25 334 LEU B O 1
ATOM 4107 N N . PRO B 1 241 ? 75.627 88.147 114.053 1.00 113.58 335 PRO B N 1
ATOM 4108 C CA . PRO B 1 241 ? 75.683 89.035 112.874 1.00 119.17 335 PRO B CA 1
ATOM 4109 C C . PRO B 1 241 ? 74.440 89.964 112.702 1.00 136.63 335 PRO B C 1
ATOM 4110 O O . PRO B 1 241 ? 73.347 89.513 113.014 1.00 128.94 335 PRO B O 1
ATOM 4114 N N . PRO B 1 242 ? 74.616 91.206 112.180 1.00 137.26 336 PRO B N 1
ATOM 4115 C CA . PRO B 1 242 ? 73.583 92.281 112.142 1.00 136.36 336 PRO B CA 1
ATOM 4116 C C . PRO B 1 242 ? 72.159 91.807 111.810 1.00 133.57 336 PRO B C 1
ATOM 4117 O O . PRO B 1 242 ? 71.233 92.204 112.546 1.00 131.67 336 PRO B O 1
ATOM 4121 N N . PHE B 1 243 ? 71.972 91.014 110.748 1.00 130.92 337 PHE B N 1
ATOM 4122 C CA . PHE B 1 243 ? 70.609 90.600 110.328 1.00 129.54 337 PHE B CA 1
ATOM 4123 C C . PHE B 1 243 ? 69.931 89.682 111.331 1.00 134.56 337 PHE B C 1
ATOM 4124 O O . PHE B 1 243 ? 68.717 89.506 111.292 1.00 133.62 337 PHE B O 1
ATOM 4132 N N . MET B 1 244 ? 70.747 89.072 112.185 1.00 136.95 338 MET B N 1
ATOM 4133 C CA . MET B 1 244 ? 70.257 88.102 113.132 1.00 126.84 338 MET B CA 1
ATOM 4134 C C . MET B 1 244 ? 70.143 88.708 114.533 1.00 124.27 338 MET B C 1
ATOM 4135 O O . MET B 1 244 ? 69.749 88.013 115.464 1.00 122.74 338 MET B O 1
ATOM 4140 N N . ARG B 1 245 ? 70.499 89.989 114.686 1.00 126.86 339 ARG B N 1
ATOM 4141 C CA . ARG B 1 245 ? 70.618 90.603 116.018 1.00 127.00 339 ARG B CA 1
ATOM 4142 C C . ARG B 1 245 ? 69.239 91.033 116.577 1.00 126.38 339 ARG B C 1
ATOM 4143 O O . ARG B 1 245 ? 69.061 91.148 117.791 1.00 123.73 339 ARG B O 1
ATOM 4151 N N . LYS B 1 246 ? 68.243 91.232 115.718 1.00 125.75 340 LYS B N 1
ATOM 4152 C CA . LYS B 1 246 ? 66.943 91.692 116.224 1.00 126.79 340 LYS B CA 1
ATOM 4153 C C . LYS B 1 246 ? 66.018 90.497 116.418 1.00 124.26 340 LYS B C 1
ATOM 4154 O O . LYS B 1 246 ? 64.982 90.584 117.089 1.00 117.90 340 LYS B O 1
ATOM 4160 N N . LEU B 1 247 ? 66.416 89.363 115.853 1.00 116.13 341 LEU B N 1
ATOM 4161 C CA . LEU B 1 247 ? 65.772 88.105 116.202 1.00 96.30 341 LEU B CA 1
ATOM 4162 C C . LEU B 1 247 ? 66.184 87.765 117.634 1.00 93.10 341 LEU B C 1
ATOM 4163 O O . LEU B 1 247 ? 65.384 87.257 118.422 1.00 85.77 341 LEU B O 1
ATOM 4168 N N . LYS B 1 248 ? 67.439 88.070 117.961 1.00 87.24 342 LYS B N 1
ATOM 4169 C CA . LYS B 1 248 ? 67.952 87.910 119.314 1.00 78.19 342 LYS B CA 1
ATOM 4170 C C . LYS B 1 248 ? 67.118 88.687 120.323 1.00 82.02 342 LYS B C 1
ATOM 4171 O O . LYS B 1 248 ? 66.746 88.156 121.366 1.00 94.95 342 LYS B O 1
ATOM 4177 N N . LYS B 1 249 ? 66.828 89.944 120.015 1.00 90.07 343 LYS B N 1
ATOM 4178 C CA . LYS B 1 249 ? 66.040 90.778 120.915 1.00 89.56 343 LYS B CA 1
ATOM 4179 C C . LYS B 1 249 ? 64.638 90.193 121.055 1.00 85.75 343 LYS B C 1
ATOM 4180 O O . LYS B 1 249 ? 64.055 90.211 122.133 1.00 80.50 343 LYS B O 1
ATOM 4186 N N . TYR B 1 250 ? 64.117 89.652 119.960 1.00 86.31 344 TYR B N 1
ATOM 4187 C CA . TYR B 1 250 ? 62.769 89.104 119.941 1.00 81.52 344 TYR B CA 1
ATOM 4188 C C . TYR B 1 250 ? 62.643 87.919 120.889 1.00 86.28 344 TYR B C 1
ATOM 4189 O O . TYR B 1 250 ? 61.671 87.801 121.634 1.00 83.61 344 TYR B O 1
ATOM 4198 N N . HIS B 1 251 ? 63.635 87.042 120.858 1.00 88.99 345 HIS B N 1
ATOM 4199 C CA . HIS B 1 251 ? 63.552 85.824 121.632 1.00 83.51 345 HIS B CA 1
ATOM 4200 C C . HIS B 1 251 ? 63.869 86.067 123.099 1.00 83.93 345 HIS B C 1
ATOM 4201 O O . HIS B 1 251 ? 63.323 85.404 123.975 1.00 85.48 345 HIS B O 1
ATOM 4208 N N . LEU B 1 252 ? 64.750 87.023 123.363 1.00 85.40 346 LEU B N 1
ATOM 4209 C CA . LEU B 1 252 ? 65.130 87.346 124.732 1.00 86.45 346 LEU B CA 1
ATOM 4210 C C . LEU B 1 252 ? 63.975 87.978 125.505 1.00 97.35 346 LEU B C 1
ATOM 4211 O O . LEU B 1 252 ? 63.875 87.806 126.721 1.00 104.21 346 LEU B O 1
ATOM 4216 N N . GLU B 1 253 ? 63.093 88.699 124.813 1.00 98.63 347 GLU B N 1
ATOM 4217 C CA . GLU B 1 253 ? 61.938 89.287 125.493 1.00 102.49 347 GLU B CA 1
ATOM 4218 C C . GLU B 1 253 ? 60.827 88.271 125.695 1.00 95.45 347 GLU B C 1
ATOM 4219 O O . GLU B 1 253 ? 59.927 88.482 126.507 1.00 91.90 347 GLU B O 1
ATOM 4225 N N . HIS B 1 254 ? 60.893 87.173 124.951 1.00 91.88 348 HIS B N 1
ATOM 4226 C CA . HIS B 1 254 ? 60.020 86.034 125.193 1.00 78.57 348 HIS B CA 1
ATOM 4227 C C . HIS B 1 254 ? 60.344 85.409 126.545 1.00 85.19 348 HIS B C 1
ATOM 4228 O O . HIS B 1 254 ? 59.465 84.879 127.240 1.00 81.91 348 HIS B O 1
ATOM 4235 N N . HIS B 1 255 ? 61.625 85.468 126.899 1.00 81.86 349 HIS B N 1
ATOM 4236 C CA . HIS B 1 255 ? 62.104 84.988 128.183 1.00 72.25 349 HIS B CA 1
ATOM 4237 C C . HIS B 1 255 ? 61.837 85.996 129.272 1.00 77.60 349 HIS B C 1
ATOM 4238 O O . HIS B 1 255 ? 61.109 85.752 130.231 1.00 89.43 349 HIS B O 1
ATOM 4245 N N . TYR B 1 256 ? 62.458 87.146 129.095 1.00 90.82 350 TYR B N 1
ATOM 4246 C CA . TYR B 1 256 ? 62.645 88.086 130.174 1.00 97.89 350 TYR B CA 1
ATOM 4247 C C . TYR B 1 256 ? 61.493 89.077 130.363 1.00 106.79 350 TYR B C 1
ATOM 4248 O O . TYR B 1 256 ? 61.421 89.746 131.394 1.00 106.75 350 TYR B O 1
ATOM 4257 N N . LYS B 1 257 ? 60.599 89.177 129.381 1.00 104.12 351 LYS B N 1
ATOM 4258 C CA . LYS B 1 257 ? 59.554 90.199 129.412 1.00 113.32 351 LYS B CA 1
ATOM 4259 C C . LYS B 1 257 ? 58.132 89.619 129.268 1.00 109.18 351 LYS B C 1
ATOM 4260 O O . LYS B 1 257 ? 57.258 89.905 130.085 1.00 108.50 351 LYS B O 1
ATOM 4266 N N . ASN B 1 258 ? 57.899 88.794 128.250 1.00 98.63 352 ASN B N 1
ATOM 4267 C CA . ASN B 1 258 ? 56.596 88.136 128.092 1.00 86.84 352 ASN B CA 1
ATOM 4268 C C . ASN B 1 258 ? 56.690 86.755 127.450 1.00 87.09 352 ASN B C 1
ATOM 4269 O O . ASN B 1 258 ? 57.103 86.641 126.296 1.00 94.29 352 ASN B O 1
ATOM 4274 N N . TYR B 1 259 ? 56.284 85.712 128.177 1.00 77.25 353 TYR B N 1
ATOM 4275 C CA . TYR B 1 259 ? 56.392 84.351 127.643 1.00 75.36 353 TYR B CA 1
ATOM 4276 C C . TYR B 1 259 ? 55.051 83.782 127.191 1.00 81.76 353 TYR B C 1
ATOM 4277 O O . TYR B 1 259 ? 54.900 82.564 127.070 1.00 79.84 353 TYR B O 1
ATOM 4286 N N . GLN B 1 260 ? 54.086 84.665 126.936 1.00 84.65 354 GLN B N 1
ATOM 4287 C CA . GLN B 1 260 ? 52.808 84.255 126.354 1.00 85.72 354 GLN B CA 1
ATOM 4288 C C . GLN B 1 260 ? 52.745 84.646 124.877 1.00 93.50 354 GLN B C 1
ATOM 4289 O O . GLN B 1 260 ? 51.712 84.488 124.220 1.00 84.13 354 GLN B O 1
ATOM 4295 N N . LEU B 1 261 ? 53.863 85.160 124.370 1.00 99.78 355 LEU B N 1
ATOM 4296 C CA . LEU B 1 261 ? 53.992 85.555 122.973 1.00 96.04 355 LEU B CA 1
ATOM 4297 C C . LEU B 1 261 ? 55.390 85.235 122.459 1.00 93.90 355 LEU B C 1
ATOM 4298 O O . LEU B 1 261 ? 56.289 84.912 123.240 1.00 90.26 355 LEU B O 1
ATOM 4303 N N . GLY B 1 262 ? 55.570 85.344 121.146 1.00 87.90 356 GLY B N 1
ATOM 4304 C CA . GLY B 1 262 ? 56.867 85.139 120.534 1.00 79.24 356 GLY B CA 1
ATOM 4305 C C . GLY B 1 262 ? 57.364 83.714 120.658 1.00 75.30 356 GLY B C 1
ATOM 4306 O O . GLY B 1 262 ? 58.458 83.467 121.158 1.00 74.61 356 GLY B O 1
ATOM 4307 N N . PHE B 1 263 ? 56.559 82.770 120.189 1.00 74.19 357 PHE B N 1
ATOM 4308 C CA . PHE B 1 263 ? 56.921 81.360 120.265 1.00 80.78 357 PHE B CA 1
ATOM 4309 C C . PHE B 1 263 ? 57.829 80.913 119.111 1.00 82.58 357 PHE B C 1
ATOM 4310 O O . PHE B 1 263 ? 58.327 79.783 119.103 1.00 79.29 357 PHE B O 1
ATOM 4318 N N . GLY B 1 264 ? 58.035 81.801 118.141 1.00 76.26 358 GLY B N 1
ATOM 4319 C CA . GLY B 1 264 ? 58.937 81.529 117.039 1.00 69.61 358 GLY B CA 1
ATOM 4320 C C . GLY B 1 264 ? 60.371 81.825 117.422 1.00 80.66 358 GLY B C 1
ATOM 4321 O O . GLY B 1 264 ? 60.665 82.880 117.997 1.00 88.85 358 GLY B O 1
ATOM 4322 N N . VAL B 1 265 ? 61.265 80.888 117.115 1.00 75.96 359 VAL B N 1
ATOM 4323 C CA . VAL B 1 265 ? 62.676 81.033 117.458 1.00 69.89 359 VAL B CA 1
ATOM 4324 C C . VAL B 1 265 ? 63.520 81.284 116.213 1.00 71.52 359 VAL B C 1
ATOM 4325 O O . VAL B 1 265 ? 64.413 82.139 116.214 1.00 73.07 359 VAL B O 1
ATOM 4329 N N . THR B 1 266 ? 63.246 80.541 115.144 1.00 75.99 360 THR B N 1
ATOM 4330 C CA . THR B 1 266 ? 63.946 80.796 113.881 1.00 79.58 360 THR B CA 1
ATOM 4331 C C . THR B 1 266 ? 63.293 81.951 113.118 1.00 77.88 360 THR B C 1
ATOM 4332 O O . THR B 1 266 ? 63.939 82.593 112.301 1.00 81.40 360 THR B O 1
ATOM 4336 N N . SER B 1 267 ? 62.018 82.217 113.399 1.00 76.07 361 SER B N 1
ATOM 4337 C CA . SER B 1 267 ? 61.328 83.362 112.822 1.00 88.69 361 SER B CA 1
ATOM 4338 C C . SER B 1 267 ? 60.050 83.643 113.588 1.00 92.10 361 SER B C 1
ATOM 4339 O O . SER B 1 267 ? 59.483 82.738 114.198 1.00 87.77 361 SER B O 1
ATOM 4342 N N . TRP B 1 268 ? 59.580 84.887 113.529 1.00 95.66 362 TRP B N 1
ATOM 4343 C CA . TRP B 1 268 ? 58.297 85.237 114.132 1.00 94.68 362 TRP B CA 1
ATOM 4344 C C . TRP B 1 268 ? 57.152 85.135 113.135 1.00 90.92 362 TRP B C 1
ATOM 4345 O O . TRP B 1 268 ? 56.060 85.634 113.400 1.00 91.74 362 TRP B O 1
ATOM 4356 N N . PHE B 1 269 ? 57.402 84.489 111.995 1.00 88.58 363 PHE B N 1
ATOM 4357 C CA . PHE B 1 269 ? 56.392 84.368 110.942 1.00 90.43 363 PHE B CA 1
ATOM 4358 C C . PHE B 1 269 ? 55.073 83.794 111.462 1.00 90.06 363 PHE B C 1
ATOM 4359 O O . PHE B 1 269 ? 54.021 84.411 111.320 1.00 98.68 363 PHE B O 1
ATOM 4367 N N . TRP B 1 270 ? 55.135 82.620 112.075 1.00 87.71 364 TRP B N 1
ATOM 4368 C CA . TRP B 1 270 ? 53.934 81.984 112.593 1.00 86.88 364 TRP B CA 1
ATOM 4369 C C . TRP B 1 270 ? 53.368 82.708 113.810 1.00 91.71 364 TRP B C 1
ATOM 4370 O O . TRP B 1 270 ? 52.244 82.425 114.238 1.00 90.75 364 TRP B O 1
ATOM 4381 N N . ASP B 1 271 ? 54.143 83.632 114.373 1.00 85.84 365 ASP B N 1
ATOM 4382 C CA . ASP B 1 271 ? 53.622 84.494 115.424 1.00 91.05 365 ASP B CA 1
ATOM 4383 C C . ASP B 1 271 ? 52.704 85.527 114.781 1.00 98.58 365 ASP B C 1
ATOM 4384 O O . ASP B 1 271 ? 51.627 85.818 115.297 1.00 97.24 365 ASP B O 1
ATOM 4389 N N . GLU B 1 272 ? 53.144 86.069 113.647 1.00 105.99 366 GLU B N 1
ATOM 4390 C CA . GLU B 1 272 ? 52.343 86.999 112.859 1.00 102.03 366 GLU B CA 1
ATOM 4391 C C . GLU B 1 272 ? 51.059 86.328 112.385 1.00 101.19 366 GLU B C 1
ATOM 4392 O O . GLU B 1 272 ? 49.971 86.887 112.514 1.00 105.44 366 GLU B O 1
ATOM 4398 N N . VAL B 1 273 ? 51.200 85.117 111.853 1.00 96.42 367 VAL B N 1
ATOM 4399 C CA . VAL B 1 273 ? 50.080 84.373 111.296 1.00 94.83 367 VAL B CA 1
ATOM 4400 C C . VAL B 1 273 ? 49.011 84.065 112.335 1.00 95.48 367 VAL B C 1
ATOM 4401 O O . VAL B 1 273 ? 47.837 84.366 112.127 1.00 96.52 367 VAL B O 1
ATOM 4405 N N . PHE B 1 274 ? 49.408 83.468 113.455 1.00 99.53 368 PHE B N 1
ATOM 4406 C CA . PHE B 1 274 ? 48.433 83.082 114.476 1.00 94.29 368 PHE B CA 1
ATOM 4407 C C . PHE B 1 274 ? 48.319 84.131 115.569 1.00 98.12 368 PHE B C 1
ATOM 4408 O O . PHE B 1 274 ? 47.786 83.865 116.643 1.00 102.57 368 PHE B O 1
ATOM 4416 N N . GLY B 1 275 ? 48.830 85.322 115.282 1.00 101.29 369 GLY B N 1
ATOM 4417 C CA . GLY B 1 275 ? 48.635 86.468 116.145 1.00 99.75 369 GLY B CA 1
ATOM 4418 C C . GLY B 1 275 ? 49.229 86.324 117.526 1.00 99.51 369 GLY B C 1
ATOM 4419 O O . GLY B 1 275 ? 48.578 86.662 118.509 1.00 103.80 369 GLY B O 1
ATOM 4420 N N . THR B 1 276 ? 50.457 85.819 117.608 1.00 96.77 370 THR B N 1
ATOM 4421 C CA . THR B 1 276 ? 51.197 85.831 118.870 1.00 92.31 370 THR B CA 1
ATOM 4422 C C . THR B 1 276 ? 52.513 86.597 118.716 1.00 99.27 370 THR B C 1
ATOM 4423 O O . THR B 1 276 ? 53.498 86.304 119.388 1.00 109.28 370 THR B O 1
ATOM 4427 N N . TYR B 1 277 ? 52.518 87.584 117.828 1.00 97.54 371 TYR B N 1
ATOM 4428 C CA . TYR B 1 277 ? 53.683 88.435 117.641 1.00 96.80 371 TYR B CA 1
ATOM 4429 C C . TYR B 1 277 ? 54.005 89.230 118.911 1.00 98.38 371 TYR B C 1
ATOM 4430 O O . TYR B 1 277 ? 53.144 89.903 119.468 1.00 107.36 371 TYR B O 1
ATOM 4439 N N . LEU B 1 278 ? 55.251 89.140 119.363 1.00 95.55 372 LEU B N 1
ATOM 4440 C CA . LEU B 1 278 ? 55.711 89.895 120.525 1.00 103.13 372 LEU B CA 1
ATOM 4441 C C . LEU B 1 278 ? 56.225 91.265 120.087 1.00 102.24 372 LEU B C 1
ATOM 4442 O O . LEU B 1 278 ? 57.415 91.425 119.806 1.00 98.69 372 LEU B O 1
ATOM 4447 N N . GLY B 1 279 ? 55.326 92.248 120.029 1.00 105.88 373 GLY B N 1
ATOM 4448 C CA . GLY B 1 279 ? 55.683 93.597 119.615 1.00 108.17 373 GLY B CA 1
ATOM 4449 C C . GLY B 1 279 ? 55.870 94.567 120.770 1.00 116.49 373 GLY B C 1
ATOM 4450 O O . GLY B 1 279 ? 55.850 94.160 121.928 1.00 120.89 373 GLY B O 1
ATOM 4451 N N . PRO B 1 280 ? 56.049 95.864 120.463 1.00 119.27 374 PRO B N 1
ATOM 4452 C CA . PRO B 1 280 ? 56.289 96.891 121.486 1.00 117.54 374 PRO B CA 1
ATOM 4453 C C . PRO B 1 280 ? 55.072 97.150 122.368 1.00 125.71 374 PRO B C 1
ATOM 4454 O O . PRO B 1 280 ? 55.216 97.636 123.486 1.00 129.49 374 PRO B O 1
ATOM 4458 N N . ASP B 1 281 ? 53.891 96.815 121.855 1.00 133.92 375 ASP B N 1
ATOM 4459 C CA . ASP B 1 281 ? 52.619 96.972 122.570 1.00 147.68 375 ASP B CA 1
ATOM 4460 C C . ASP B 1 281 ? 52.624 96.066 123.792 1.00 146.62 375 ASP B C 1
ATOM 4461 O O . ASP B 1 281 ? 52.154 96.441 124.868 1.00 149.11 375 ASP B O 1
ATOM 4466 N N . ALA B 1 282 ? 53.198 94.884 123.599 1.00 143.98 376 ALA B N 1
ATOM 4467 C CA . ALA B 1 282 ? 53.208 93.808 124.579 1.00 134.94 376 ALA B CA 1
ATOM 4468 C C . ALA B 1 282 ? 53.447 94.261 126.013 1.00 122.33 376 ALA B C 1
ATOM 4469 O O . ALA B 1 282 ? 54.372 95.028 126.285 1.00 129.09 376 ALA B O 1
ATOM 4471 N N . PRO B 1 283 ? 52.604 93.775 126.932 1.00 99.56 377 PRO B N 1
ATOM 4472 C CA . PRO B 1 283 ? 52.719 94.019 128.369 1.00 105.06 377 PRO B CA 1
ATOM 4473 C C . PRO B 1 283 ? 53.602 92.975 129.045 1.00 108.79 377 PRO B C 1
ATOM 4474 O O . PRO B 1 283 ? 54.068 92.048 128.384 1.00 103.36 377 PRO B O 1
ATOM 4478 N N . LEU B 1 284 ? 53.804 93.114 130.351 1.00 107.52 378 LEU B N 1
ATOM 4479 C CA . LEU B 1 284 ? 54.588 92.151 131.114 1.00 103.03 378 LEU B CA 1
ATOM 4480 C C . LEU B 1 284 ? 53.761 90.904 131.442 1.00 110.81 378 LEU B C 1
ATOM 4481 O O . LEU B 1 284 ? 52.531 90.930 131.353 1.00 116.06 378 LEU B O 1
ATOM 4486 N N . SER B 1 285 ? 54.438 89.816 131.810 1.00 104.71 379 SER B N 1
ATOM 4487 C CA . SER B 1 285 ? 53.766 88.644 132.366 1.00 98.55 379 SER B CA 1
ATOM 4488 C C . SER B 1 285 ? 53.448 88.928 133.832 1.00 91.43 379 SER B C 1
ATOM 4489 O O . SER B 1 285 ? 54.070 89.793 134.445 1.00 96.72 379 SER B O 1
ATOM 4492 N N . LYS B 1 286 ? 52.505 88.184 134.400 1.00 98.94 380 LYS B N 1
ATOM 4493 C CA . LYS B 1 286 ? 51.736 88.696 135.534 1.00 111.78 380 LYS B CA 1
ATOM 4494 C C . LYS B 1 286 ? 52.395 88.672 136.925 1.00 120.91 380 LYS B C 1
ATOM 4495 O O . LYS B 1 286 ? 52.090 89.544 137.744 1.00 140.82 380 LYS B O 1
ATOM 4501 N N . MET B 1 287 ? 53.302 87.734 137.193 1.00 103.49 381 MET B N 1
ATOM 4502 C CA . MET B 1 287 ? 53.971 87.681 138.505 1.00 97.25 381 MET B CA 1
ATOM 4503 C C . MET B 1 287 ? 52.979 87.546 139.682 1.00 90.66 381 MET B C 1
ATOM 4504 O O . MET B 1 287 ? 52.862 88.442 140.514 1.00 90.86 381 MET B O 1
ATOM 4509 N N . LYS B 1 288 ? 52.289 86.405 139.743 1.00 87.05 382 LYS B N 1
ATOM 4510 C CA . LYS B 1 288 ? 51.258 86.122 140.753 1.00 90.87 382 LYS B CA 1
ATOM 4511 C C . LYS B 1 288 ? 51.716 86.100 142.204 1.00 97.10 382 LYS B C 1
ATOM 4512 O O . LYS B 1 288 ? 50.987 86.537 143.088 1.00 108.74 382 LYS B O 1
ATOM 4518 N N . TYR B 1 289 ? 52.892 85.540 142.458 1.00 101.34 383 TYR B N 1
ATOM 4519 C CA . TYR B 1 289 ? 53.274 85.211 143.827 1.00 94.62 383 TYR B CA 1
ATOM 4520 C C . TYR B 1 289 ? 54.439 86.023 144.352 1.00 95.55 383 TYR B C 1
ATOM 4521 O O . TYR B 1 289 ? 55.386 86.338 143.623 1.00 101.38 383 TYR B O 1
ATOM 4530 N N . GLU B 1 290 ? 54.355 86.351 145.637 1.00 90.81 384 GLU B N 1
ATOM 4531 C CA . GLU B 1 290 ? 55.452 86.976 146.366 1.00 90.90 384 GLU B CA 1
ATOM 4532 C C . GLU B 1 290 ? 55.495 86.349 147.755 1.00 89.91 384 GLU B C 1
ATOM 4533 O O . GLU B 1 290 ? 54.467 86.262 148.428 1.00 98.85 384 GLU B O 1
ATOM 4539 N N . SER B 1 291 ? 56.677 85.892 148.164 1.00 88.59 385 SER B N 1
ATOM 4540 C CA . SER B 1 291 ? 56.869 85.224 149.456 1.00 85.07 385 SER B CA 1
ATOM 4541 C C . SER B 1 291 ? 55.972 83.995 149.630 1.00 84.19 385 SER B C 1
ATOM 4542 O O . SER B 1 291 ? 55.516 83.710 150.735 1.00 94.79 385 SER B O 1
ATOM 4545 N N . GLY B 1 292 ? 55.722 83.278 148.536 1.00 82.48 386 GLY B N 1
ATOM 4546 C CA . GLY B 1 292 ? 54.965 82.039 148.572 1.00 71.08 386 GLY B CA 1
ATOM 4547 C C . GLY B 1 292 ? 53.462 82.225 148.565 1.00 89.20 386 GLY B C 1
ATOM 4548 O O . GLY B 1 292 ? 52.705 81.258 148.464 1.00 97.24 386 GLY B O 1
ATOM 4549 N N . LEU B 1 293 ? 53.025 83.473 148.685 1.00 95.08 387 LEU B N 1
ATOM 4550 C CA . LEU B 1 293 ? 51.602 83.787 148.676 1.00 96.24 387 LEU B CA 1
ATOM 4551 C C . LEU B 1 293 ? 51.213 84.539 147.404 1.00 102.27 387 LEU B C 1
ATOM 4552 O O . LEU B 1 293 ? 52.038 85.248 146.817 1.00 95.49 387 LEU B O 1
ATOM 4557 N N . GLU B 1 294 ? 49.965 84.375 146.967 1.00 101.14 388 GLU B N 1
ATOM 4558 C CA . GLU B 1 294 ? 49.487 85.145 145.827 1.00 107.52 388 GLU B CA 1
ATOM 4559 C C . GLU B 1 294 ? 49.010 86.505 146.312 1.00 111.08 388 GLU B C 1
ATOM 4560 O O . GLU B 1 294 ? 48.335 86.608 147.341 1.00 116.70 388 GLU B O 1
ATOM 4566 N N . VAL B 1 295 ? 49.390 87.549 145.580 1.00 102.73 389 VAL B N 1
ATOM 4567 C CA . VAL B 1 295 ? 49.008 88.904 145.942 1.00 108.78 389 VAL B CA 1
ATOM 4568 C C . VAL B 1 295 ? 47.611 89.229 145.422 1.00 107.45 389 VAL B C 1
ATOM 4569 O O . VAL B 1 295 ? 47.338 89.101 144.232 1.00 110.99 389 VAL B O 1
ATOM 4573 N N . LEU B 1 296 ? 46.719 89.630 146.322 1.00 106.35 390 LEU B N 1
ATOM 4574 C CA . LEU B 1 296 ? 45.355 89.958 145.923 1.00 107.59 390 LEU B CA 1
ATOM 4575 C C . LEU B 1 296 ? 45.203 91.446 145.663 1.00 110.26 390 LEU B C 1
ATOM 4576 O O . LEU B 1 296 ? 44.332 91.857 144.901 1.00 114.95 390 LEU B O 1
ATOM 4581 N N . PHE B 1 297 ? 46.079 92.235 146.282 1.00 110.65 391 PHE B N 1
ATOM 4582 C CA . PHE B 1 297 ? 45.894 93.679 146.437 1.00 107.71 391 PHE B CA 1
ATOM 4583 C C . PHE B 1 297 ? 44.513 94.013 147.003 1.00 95.56 391 PHE B C 1
ATOM 4584 O O . PHE B 1 297 ? 44.288 93.901 148.213 1.00 98.12 391 PHE B O 1
#

Foldseek 3Di:
DQQLAFDLADDDLVVLQPADDQVVVCQWFVQARLQDAGQVCLQPDPDFQLSLLLRLLRAHHHHPADGHNPPDPCRVLQFAALVNLCVVQVVLLCVLLVVLCVVHDNVVLLVLLQVLLVVLQVVLLCCQQCVLPVRPVFDRHSVRSSVSCQVHSVCSHHVPNNGNQAHRVVVVCVVCVVVLCVLCVPDDNSSSSSNNSNNSVNSSVQSSLRNCLSVHDDPPVCNVLSSLVVCCRRFNVNASSRNVDCVVCVVVVRGDDSPDHGDDNQGISNHGDD/DFQLDFDLDDDDPVPVQDADDQVVVCQWLVQARLVDAGLVCLQPDPDFLLSLLLRLLRAGAHHPADRHNPPDPCRVLQFAALVNLCVVPVVLLVVLLVVLCVPHDNVVLQVLLVVLLVVLLVVLLCCLQCPLCVRPVFDRHSVSSSVNCQVHSVCLHHVQNNGRQADRVVVVCVVCVVVLVVLPVPDPDSSSSSSNSNNSVSNSCQRSQRNCLSVHPDPPVSNVLSVLVVCCRRFNVNASSGNPDCVVCVVVVRRDDSVDHGDDNQDTSNHGDPD